Protein AF-A0AAU9L390-F1 (afdb_monomer_lite)

pLDDT: mean 72.42, std 20.07, range [28.69, 97.62]

Radius of gyration: 48.38 Å; chains: 1; bounding box: 114×112×141 Å

Structure (mmCIF, N/CA/C/O backbone):
data_AF-A0AAU9L390-F1
#
_entry.id   AF-A0AAU9L390-F1
#
loop_
_atom_site.group_PDB
_atom_site.id
_atom_site.type_symbol
_atom_site.label_atom_id
_atom_site.label_alt_id
_atom_site.label_comp_id
_atom_site.label_asym_id
_atom_site.label_entity_id
_atom_site.label_seq_id
_atom_site.pdbx_PDB_ins_code
_atom_site.Cartn_x
_atom_site.Cartn_y
_atom_site.Cartn_z
_atom_site.occupancy
_atom_site.B_iso_or_equiv
_atom_site.auth_seq_id
_atom_site.auth_comp_id
_atom_site.auth_asym_id
_atom_site.auth_atom_id
_atom_site.pdbx_PDB_model_num
ATOM 1 N N . MET A 1 1 ? -36.762 31.941 -0.084 1.00 41.69 1 MET A N 1
ATOM 2 C CA . MET A 1 1 ? -35.677 31.084 -0.592 1.00 41.69 1 MET A CA 1
ATOM 3 C C . MET A 1 1 ? -36.350 29.978 -1.361 1.00 41.69 1 MET A C 1
ATOM 5 O O . MET A 1 1 ? -37.136 29.251 -0.770 1.00 41.69 1 MET A O 1
ATOM 9 N N . SER A 1 2 ? -36.170 29.970 -2.674 1.00 44.75 2 SER A N 1
ATOM 10 C CA . SER A 1 2 ? -36.645 28.910 -3.556 1.00 44.75 2 SER A CA 1
ATOM 11 C C . SER A 1 2 ? -35.969 27.616 -3.106 1.00 44.75 2 SER A C 1
ATOM 13 O O . SER A 1 2 ? -34.743 27.569 -3.079 1.00 44.75 2 SER A O 1
ATOM 15 N N . SER A 1 3 ? -36.727 26.616 -2.661 1.00 60.84 3 SER A N 1
ATOM 16 C CA . SER A 1 3 ? -36.168 25.291 -2.401 1.00 60.84 3 SER A CA 1
ATOM 17 C C . SER A 1 3 ? -35.696 24.723 -3.739 1.00 60.84 3 SER A C 1
ATOM 19 O O . SER A 1 3 ? -36.512 24.511 -4.632 1.00 60.84 3 SER A O 1
ATOM 21 N N . GLU A 1 4 ? -34.385 24.534 -3.902 1.00 74.62 4 GLU A N 1
ATOM 22 C CA . GLU A 1 4 ? -33.773 24.002 -5.134 1.00 74.62 4 GLU A CA 1
ATOM 23 C C . GLU A 1 4 ? -34.148 22.538 -5.410 1.00 74.62 4 GLU A C 1
ATOM 25 O O . GLU A 1 4 ? -33.875 22.022 -6.489 1.00 74.62 4 GLU A O 1
ATOM 30 N N . VAL A 1 5 ? -34.823 21.881 -4.467 1.00 76.06 5 VAL A N 1
ATOM 31 C CA . VAL A 1 5 ? -35.208 20.478 -4.550 1.00 76.06 5 VAL A CA 1
ATOM 32 C C . VAL A 1 5 ? -36.681 20.344 -4.150 1.00 76.06 5 VAL A C 1
ATOM 34 O O . VAL A 1 5 ? -37.063 20.696 -3.034 1.00 76.06 5 VAL A O 1
ATOM 37 N N . PHE A 1 6 ? -37.517 19.878 -5.083 1.00 75.62 6 PHE A N 1
ATOM 38 C CA . PHE A 1 6 ? -38.892 19.438 -4.822 1.00 75.62 6 PHE A CA 1
ATOM 39 C C . PHE A 1 6 ? -38.897 17.911 -4.773 1.00 75.62 6 PHE A C 1
ATOM 41 O O . PHE A 1 6 ? -39.147 17.249 -5.778 1.00 75.62 6 PHE A O 1
ATOM 48 N N . GLU A 1 7 ? -38.584 17.359 -3.607 1.00 80.69 7 GLU A N 1
ATOM 49 C CA . GLU A 1 7 ? -38.697 15.925 -3.347 1.00 80.69 7 GLU A CA 1
ATOM 50 C C . GLU A 1 7 ? -40.068 15.601 -2.744 1.00 80.69 7 GLU A C 1
ATOM 52 O O . GLU A 1 7 ? -40.628 16.365 -1.950 1.00 80.69 7 GLU A O 1
ATOM 57 N N . THR A 1 8 ? -40.634 14.460 -3.141 1.00 77.25 8 THR A N 1
ATOM 58 C CA . THR A 1 8 ? -41.735 13.838 -2.401 1.00 77.25 8 THR A CA 1
ATOM 59 C C . THR A 1 8 ? -41.236 13.485 -1.001 1.00 77.25 8 THR A C 1
ATOM 61 O O . THR A 1 8 ? -40.131 12.953 -0.911 1.00 77.25 8 THR A O 1
ATOM 64 N N . PRO A 1 9 ? -42.006 13.755 0.072 1.00 73.94 9 PRO A N 1
ATOM 65 C CA . PRO A 1 9 ? -41.576 13.441 1.430 1.00 73.94 9 PRO A CA 1
ATOM 66 C C . PRO A 1 9 ? -41.164 11.971 1.508 1.00 73.94 9 PRO A C 1
ATOM 68 O O . PRO A 1 9 ? -41.956 11.104 1.133 1.00 73.94 9 PRO A O 1
ATOM 71 N N . GLU A 1 10 ? -39.920 11.718 1.931 1.00 68.38 10 GLU A N 1
ATOM 72 C CA . GLU A 1 10 ? -39.402 10.363 2.106 1.00 68.38 10 GLU A CA 1
ATOM 73 C C . GLU A 1 10 ? -40.369 9.605 3.024 1.00 68.38 10 GLU A C 1
ATOM 75 O O . GLU A 1 10 ? -40.618 10.056 4.149 1.00 68.38 10 GLU A O 1
ATOM 80 N N . PRO A 1 11 ? -40.986 8.503 2.562 1.00 63.66 11 PRO A N 1
ATOM 81 C CA . PRO A 1 11 ? -41.785 7.691 3.455 1.00 63.66 11 PRO A CA 1
ATOM 82 C C . PRO A 1 11 ? -40.856 7.156 4.546 1.00 63.66 11 PRO A C 1
ATOM 84 O O . PRO A 1 11 ? -39.811 6.581 4.245 1.00 63.66 11 PRO A O 1
ATOM 87 N N . GLU A 1 12 ? -41.245 7.316 5.813 1.00 57.31 12 GLU A N 1
ATOM 88 C CA . GLU A 1 12 ? -40.626 6.638 6.960 1.00 57.31 12 GLU A CA 1
ATOM 89 C C . GLU A 1 12 ? -40.901 5.117 6.908 1.00 57.31 12 GLU A C 1
ATOM 91 O O . GLU A 1 12 ? -41.332 4.506 7.883 1.00 57.31 12 GLU A O 1
ATOM 96 N N . GLU A 1 13 ? -40.684 4.467 5.763 1.00 55.94 13 GLU A N 1
ATOM 97 C CA . GLU A 1 13 ? -40.545 3.020 5.714 1.00 55.94 13 GLU A CA 1
ATOM 98 C C . GLU A 1 13 ? -39.154 2.694 6.243 1.00 55.94 13 GLU A C 1
ATOM 100 O O . GLU A 1 13 ? -38.160 2.622 5.520 1.00 55.94 13 GLU A O 1
ATOM 105 N N . SER A 1 14 ? -39.081 2.507 7.560 1.00 53.12 14 SER A N 1
ATOM 106 C CA . SER A 1 14 ? -38.006 1.740 8.166 1.00 53.12 14 SER A CA 1
ATOM 107 C C . SER A 1 14 ? -37.873 0.436 7.383 1.00 53.12 14 SER A C 1
ATOM 109 O O . SER A 1 14 ? -38.754 -0.421 7.457 1.00 53.12 14 SER A O 1
ATOM 111 N N . PHE A 1 15 ? -36.797 0.306 6.609 1.00 55.28 15 PHE A N 1
ATOM 112 C CA . PHE A 1 15 ? -36.484 -0.913 5.879 1.00 55.28 15 PHE A CA 1
ATOM 113 C C . PHE A 1 15 ? -36.179 -2.008 6.910 1.00 55.28 15 PHE A C 1
ATOM 115 O O . PHE A 1 15 ? -35.046 -2.171 7.369 1.00 55.28 15 PHE A O 1
ATOM 122 N N . GLU A 1 16 ? -37.216 -2.713 7.355 1.00 59.44 16 GLU A N 1
ATOM 123 C CA . GLU A 1 16 ? -37.048 -3.970 8.060 1.00 59.44 16 GLU A CA 1
ATOM 124 C C . GLU A 1 16 ? -36.680 -5.025 7.012 1.00 59.44 16 GLU A C 1
ATOM 126 O O . GLU A 1 16 ? -37.406 -5.186 6.026 1.00 59.44 16 GLU A O 1
ATOM 131 N N . PRO A 1 17 ? -35.562 -5.754 7.168 1.00 56.09 17 PRO A N 1
ATOM 132 C CA . PRO A 1 17 ? -35.327 -6.923 6.337 1.00 56.09 17 PRO A CA 1
ATOM 133 C C . PRO A 1 17 ? -36.520 -7.868 6.518 1.00 56.09 17 PRO A C 1
ATOM 135 O O . PRO A 1 17 ? -36.857 -8.207 7.653 1.00 56.09 17 PRO A O 1
ATOM 138 N N . TYR A 1 18 ? -37.177 -8.246 5.414 1.00 50.00 18 TYR A N 1
ATOM 139 C CA . TYR A 1 18 ? -38.366 -9.102 5.409 1.00 50.00 18 TYR A CA 1
ATOM 140 C C . TYR A 1 18 ? -38.197 -10.277 6.383 1.00 50.00 18 TYR A C 1
ATOM 142 O O . TYR A 1 18 ? -37.454 -11.224 6.117 1.00 50.00 18 TYR A O 1
ATOM 150 N N . ARG A 1 19 ? -38.891 -10.226 7.527 1.00 45.38 19 ARG A N 1
ATOM 151 C CA . ARG A 1 19 ? -38.989 -11.370 8.435 1.00 45.38 19 ARG A CA 1
ATOM 152 C C . ARG A 1 19 ? -39.773 -12.461 7.718 1.00 45.38 19 ARG A C 1
ATOM 154 O O . ARG A 1 19 ? -40.903 -12.228 7.290 1.00 45.38 19 ARG A O 1
ATOM 161 N N . ALA A 1 20 ? -39.186 -13.651 7.611 1.00 39.28 20 ALA A N 1
ATOM 162 C CA . ALA A 1 20 ? -39.891 -14.828 7.127 1.00 39.28 20 ALA A CA 1
ATOM 163 C C . ALA A 1 20 ? -41.157 -15.030 7.973 1.00 39.28 20 ALA A C 1
ATOM 165 O O . ALA A 1 20 ? -41.093 -15.236 9.187 1.00 39.28 20 ALA A O 1
ATOM 166 N N . VAL A 1 21 ? -42.318 -14.907 7.332 1.00 37.22 21 VAL A N 1
ATOM 167 C CA . VAL A 1 21 ? -43.610 -15.177 7.956 1.00 37.22 21 VAL A CA 1
ATOM 168 C C . VAL A 1 21 ? -43.625 -16.654 8.333 1.00 37.22 21 VAL A C 1
ATOM 170 O O . VAL A 1 21 ? -43.560 -17.518 7.462 1.00 37.22 21 VAL A O 1
ATOM 173 N N . ASN A 1 22 ? -43.704 -16.933 9.635 1.00 36.84 22 ASN A N 1
ATOM 174 C CA . ASN A 1 22 ? -43.921 -18.271 10.173 1.00 36.84 22 ASN A CA 1
ATOM 175 C C . ASN A 1 22 ? -45.123 -18.919 9.470 1.00 36.84 22 ASN A C 1
ATOM 177 O O . ASN A 1 22 ? -46.276 -18.537 9.684 1.00 36.84 22 ASN A O 1
ATOM 181 N N . THR A 1 23 ? -44.860 -19.917 8.635 1.00 38.41 23 THR A N 1
ATOM 182 C CA . THR A 1 23 ? -45.864 -20.719 7.939 1.00 38.41 23 THR A CA 1
ATOM 183 C C . THR A 1 23 ? -46.479 -21.738 8.897 1.00 38.41 23 THR A C 1
ATOM 185 O O . THR A 1 23 ? -46.219 -22.933 8.835 1.00 38.41 23 THR A O 1
ATOM 188 N N . SER A 1 24 ? -47.357 -21.270 9.786 1.00 38.19 24 SER A N 1
ATOM 189 C CA . SER A 1 24 ? -48.300 -22.135 10.507 1.00 38.19 24 SER A CA 1
ATOM 190 C C . SER A 1 24 ? -49.711 -21.553 10.449 1.00 38.19 24 SER A C 1
ATOM 192 O O . SER A 1 24 ? -50.329 -21.226 11.455 1.00 38.19 24 SER A O 1
ATOM 194 N N . ALA A 1 25 ? -50.210 -21.361 9.228 1.00 34.50 25 ALA A N 1
ATOM 195 C CA . ALA A 1 25 ? -51.622 -21.095 8.960 1.00 34.50 25 ALA A CA 1
ATOM 196 C C . ALA A 1 25 ? -51.952 -21.447 7.502 1.00 34.50 25 ALA A C 1
ATOM 198 O O . ALA A 1 25 ? -52.151 -20.584 6.651 1.00 34.50 25 ALA A O 1
ATOM 199 N N . ARG A 1 26 ? -51.991 -22.745 7.184 1.00 33.34 26 ARG A N 1
ATOM 200 C CA . ARG A 1 26 ? -52.516 -23.224 5.900 1.00 33.34 26 ARG A CA 1
ATOM 201 C C . ARG A 1 26 ? -54.037 -23.372 6.028 1.00 33.34 26 ARG A C 1
ATOM 203 O O . ARG A 1 26 ? -54.523 -24.423 6.429 1.00 33.34 26 ARG A O 1
ATOM 210 N N . GLN A 1 27 ? -54.787 -22.324 5.685 1.00 32.22 27 GLN A N 1
ATOM 211 C CA . GLN A 1 27 ? -56.210 -22.432 5.345 1.00 32.22 27 GLN A CA 1
ATOM 212 C C . GLN A 1 27 ? -56.409 -22.100 3.862 1.00 32.22 27 GLN A C 1
ATOM 214 O O . GLN A 1 27 ? -56.227 -20.975 3.414 1.00 32.22 27 GLN A O 1
ATOM 219 N N . SER A 1 28 ? -56.729 -23.158 3.119 1.00 36.81 28 SER A N 1
ATOM 220 C CA . SER A 1 28 ? -57.483 -23.223 1.863 1.00 36.81 28 SER A CA 1
ATOM 221 C C . SER A 1 28 ? -57.851 -21.909 1.154 1.00 36.81 28 SER A C 1
ATOM 223 O O . SER A 1 28 ? -58.773 -21.220 1.591 1.00 36.81 28 SER A O 1
ATOM 225 N N . ARG A 1 29 ? -57.337 -21.708 -0.069 1.00 28.84 29 ARG A N 1
ATOM 226 C CA . ARG A 1 29 ? -58.214 -21.426 -1.220 1.00 28.84 29 ARG A CA 1
ATOM 227 C C . ARG A 1 29 ? -57.539 -21.642 -2.577 1.00 28.84 29 ARG A C 1
ATOM 229 O O . ARG A 1 29 ? -56.384 -21.319 -2.802 1.00 28.84 29 ARG A O 1
ATOM 236 N N . THR A 1 30 ? -58.346 -22.229 -3.444 1.00 29.31 30 THR A N 1
ATOM 237 C CA . THR A 1 30 ? -58.220 -22.565 -4.863 1.00 29.31 30 THR A CA 1
ATOM 238 C C . THR A 1 30 ? -58.023 -21.358 -5.790 1.00 29.31 30 THR A C 1
ATOM 240 O O . THR A 1 30 ? -58.670 -20.338 -5.558 1.00 29.31 30 THR A O 1
ATOM 243 N N . GLY A 1 31 ? -57.324 -21.541 -6.922 1.00 29.72 31 GLY A N 1
ATOM 244 C CA . GLY A 1 31 ? -57.662 -20.833 -8.171 1.00 29.72 31 GLY A CA 1
ATOM 245 C C . GLY A 1 31 ? -56.510 -20.308 -9.043 1.00 29.72 31 GLY A C 1
ATOM 246 O O . GLY A 1 31 ? -56.083 -19.185 -8.847 1.00 29.72 31 GLY A O 1
ATOM 247 N N . VAL A 1 32 ? -56.113 -21.121 -10.032 1.00 30.23 32 VAL A N 1
ATOM 248 C CA . VAL A 1 32 ? -55.836 -20.814 -11.462 1.00 30.23 32 VAL A CA 1
ATOM 249 C C . VAL A 1 32 ? -54.868 -19.673 -11.863 1.00 30.23 32 VAL A C 1
ATOM 251 O O . VAL A 1 32 ? -55.028 -18.508 -11.528 1.00 30.23 32 VAL A O 1
ATOM 254 N N . CYS A 1 33 ? -53.910 -20.083 -12.704 1.00 28.69 33 CYS A N 1
ATOM 255 C CA . CYS A 1 33 ? -52.801 -19.393 -13.368 1.00 28.69 33 CYS A CA 1
ATOM 256 C C . CYS A 1 33 ? -53.138 -18.181 -14.262 1.00 28.69 33 CYS A C 1
ATOM 258 O O . CYS A 1 33 ? -54.123 -18.227 -14.996 1.00 28.69 33 CYS A O 1
ATOM 260 N N . ALA A 1 34 ? -52.189 -17.230 -14.353 1.00 30.50 34 ALA A N 1
ATOM 261 C CA . ALA A 1 34 ? -51.659 -16.697 -15.623 1.00 30.50 34 ALA A CA 1
ATOM 262 C C . ALA A 1 34 ? -50.359 -15.862 -15.435 1.00 30.50 34 ALA A C 1
ATOM 264 O O . ALA A 1 34 ? -50.389 -14.821 -14.787 1.00 30.50 34 ALA A O 1
ATOM 265 N N . ASN A 1 35 ? -49.293 -16.292 -16.131 1.00 30.89 35 ASN A N 1
ATOM 266 C CA . ASN A 1 35 ? -48.116 -15.548 -16.639 1.00 30.89 35 ASN A CA 1
ATOM 267 C C . ASN A 1 35 ? -46.848 -15.303 -15.776 1.00 30.89 35 ASN A C 1
ATOM 269 O O . ASN A 1 35 ? -46.928 -15.299 -14.551 1.00 30.89 35 ASN A O 1
ATOM 273 N N . PRO A 1 36 ? -45.661 -15.212 -16.436 1.00 43.53 36 PRO A N 1
ATOM 274 C CA . PRO A 1 36 ? -44.454 -15.919 -15.995 1.00 43.53 36 PRO A CA 1
ATOM 275 C C . PRO A 1 36 ? -43.253 -15.016 -15.629 1.00 43.53 36 PRO A C 1
ATOM 277 O O . PRO A 1 36 ? -43.275 -13.809 -15.845 1.00 43.53 36 PRO A O 1
ATOM 280 N N . GLU A 1 37 ? -42.197 -15.683 -15.144 1.00 37.41 37 GLU A N 1
ATOM 281 C CA . GLU A 1 37 ? -40.776 -15.284 -15.151 1.00 37.41 37 GLU A CA 1
ATOM 282 C C . GLU A 1 37 ? -40.316 -14.137 -14.238 1.00 37.41 37 GLU A C 1
ATOM 284 O O . GLU A 1 37 ? -40.140 -13.010 -14.678 1.00 37.41 37 GLU A O 1
ATOM 289 N N . VAL A 1 38 ? -39.944 -14.495 -13.000 1.00 31.25 38 VAL A N 1
ATOM 290 C CA . VAL A 1 38 ? -38.598 -14.222 -12.454 1.00 31.25 38 VAL A CA 1
ATOM 291 C C . VAL A 1 38 ? -38.238 -15.395 -11.530 1.00 31.25 38 VAL A C 1
ATOM 293 O O . VAL A 1 38 ? -38.765 -15.506 -10.424 1.00 31.25 38 VAL A O 1
ATOM 296 N N . GLU A 1 39 ? -37.377 -16.308 -11.988 1.00 34.62 39 GLU A N 1
ATOM 297 C CA . GLU A 1 39 ? -36.822 -17.397 -11.171 1.00 34.62 39 GLU A CA 1
ATOM 298 C C . GLU A 1 39 ? -35.882 -16.833 -10.093 1.00 34.62 39 GLU A C 1
ATOM 300 O O . GLU A 1 39 ? -34.663 -16.793 -10.240 1.00 34.62 39 GLU A O 1
ATOM 305 N N . ALA A 1 40 ? -36.453 -16.409 -8.969 1.00 34.25 40 ALA A N 1
ATOM 306 C CA . ALA A 1 40 ? -35.744 -16.391 -7.701 1.00 34.25 40 ALA A CA 1
ATOM 307 C C . ALA A 1 40 ? -35.834 -17.807 -7.116 1.00 34.25 40 ALA A C 1
ATOM 309 O O . ALA A 1 40 ? -36.828 -18.169 -6.486 1.00 34.25 40 ALA A O 1
ATOM 310 N N . TYR A 1 41 ? -34.811 -18.630 -7.359 1.00 37.91 41 TYR A N 1
ATOM 311 C CA . TYR A 1 41 ? -34.644 -19.908 -6.668 1.00 37.91 41 TYR A CA 1
ATOM 312 C C . TYR A 1 41 ? -34.430 -19.640 -5.169 1.00 37.91 41 TYR A C 1
ATOM 314 O O . TYR A 1 41 ? -33.310 -19.480 -4.687 1.00 37.91 41 TYR A O 1
ATOM 322 N N . PHE A 1 42 ? -35.527 -19.571 -4.417 1.00 39.75 42 PHE A N 1
ATOM 323 C CA . PHE A 1 42 ? -35.509 -19.695 -2.968 1.00 39.75 42 PHE A CA 1
ATOM 324 C C . PHE A 1 42 ? -35.115 -21.135 -2.638 1.00 39.75 42 PHE A C 1
ATOM 326 O O . PHE A 1 42 ? -35.899 -22.065 -2.822 1.00 39.75 42 PHE A O 1
ATOM 333 N N . HIS A 1 43 ? -33.884 -21.335 -2.165 1.00 46.06 43 HIS A N 1
ATOM 334 C CA . HIS A 1 43 ? -33.504 -22.593 -1.535 1.00 46.06 43 HIS A CA 1
ATOM 335 C C . HIS A 1 43 ? -34.259 -22.711 -0.212 1.00 46.06 43 HIS A C 1
ATOM 337 O O . HIS A 1 43 ? -33.803 -22.231 0.825 1.00 46.06 43 HIS A O 1
ATOM 343 N N . ASP A 1 44 ? -35.427 -23.343 -0.258 1.00 48.44 44 ASP A N 1
ATOM 344 C CA . ASP A 1 44 ? -36.136 -23.782 0.932 1.00 48.44 44 ASP A CA 1
ATOM 345 C C . ASP A 1 44 ? -35.385 -24.974 1.539 1.00 48.44 44 ASP A C 1
ATOM 347 O O . ASP A 1 44 ? -35.674 -26.143 1.284 1.00 48.44 44 ASP A O 1
ATOM 351 N N . LYS A 1 45 ? -34.340 -24.658 2.309 1.00 59.25 45 LYS A N 1
ATOM 352 C CA . LYS A 1 45 ? -33.493 -25.636 3.006 1.00 59.25 45 LYS A CA 1
ATOM 353 C C . LYS A 1 45 ? -34.242 -26.421 4.087 1.00 59.25 45 LYS A C 1
ATOM 355 O O . LYS A 1 45 ? -33.670 -27.323 4.683 1.00 59.25 45 LYS A O 1
ATOM 360 N N . SER A 1 46 ? -35.497 -26.071 4.366 1.00 60.38 46 SER A N 1
ATOM 361 C CA . SER A 1 46 ? -36.279 -26.683 5.438 1.00 60.38 46 SER A CA 1
ATOM 362 C C . SER A 1 46 ? -37.142 -27.865 4.988 1.00 60.38 46 SER A C 1
ATOM 364 O O . SER A 1 46 ? -37.629 -28.606 5.838 1.00 60.38 46 SER A O 1
ATOM 366 N N . LEU A 1 47 ? -37.329 -28.067 3.675 1.00 53.53 47 LEU A N 1
ATOM 367 C CA . LEU A 1 47 ? -38.327 -29.008 3.144 1.00 53.53 47 LEU A CA 1
ATOM 368 C C . LEU A 1 47 ? -37.769 -30.270 2.471 1.00 53.53 47 LEU A C 1
ATOM 370 O O . LEU A 1 47 ? -38.537 -31.051 1.911 1.00 53.53 47 LEU A O 1
ATOM 374 N N . ILE A 1 48 ? -36.463 -30.519 2.556 1.00 54.69 48 ILE A N 1
ATOM 375 C CA . ILE A 1 48 ? -35.869 -31.772 2.081 1.00 54.69 48 ILE A CA 1
ATOM 376 C C . ILE A 1 48 ? -35.074 -32.369 3.239 1.00 54.69 48 ILE A C 1
ATOM 378 O O . ILE A 1 48 ? -34.164 -31.720 3.745 1.00 54.69 48 ILE A O 1
ATOM 382 N N . GLU A 1 49 ? -35.425 -33.588 3.660 1.00 58.59 49 GLU A N 1
ATOM 383 C CA . GLU A 1 49 ? -34.660 -34.421 4.603 1.00 58.59 49 GLU A CA 1
ATOM 384 C C . GLU A 1 49 ? -33.287 -34.782 4.001 1.00 58.59 49 GLU A C 1
ATOM 386 O O . GLU A 1 49 ? -33.019 -35.918 3.614 1.00 58.59 49 GLU A O 1
ATOM 391 N N . LEU A 1 50 ? -32.412 -33.792 3.860 1.00 61.28 50 LEU A N 1
ATOM 392 C CA . LEU A 1 50 ? -30.999 -33.975 3.575 1.00 61.28 50 LEU A CA 1
ATOM 393 C C . LEU A 1 50 ? -30.257 -33.792 4.895 1.00 61.28 50 LEU A C 1
ATOM 395 O O . LEU A 1 50 ? -30.399 -32.762 5.551 1.00 61.28 50 LEU A O 1
ATOM 399 N N . ASP A 1 51 ? -29.473 -34.798 5.284 1.00 58.91 51 ASP A N 1
ATOM 400 C CA . ASP A 1 51 ? -28.528 -34.700 6.398 1.00 58.91 51 ASP A CA 1
ATOM 401 C C . ASP A 1 51 ? -27.434 -33.686 6.016 1.00 58.91 51 ASP A C 1
ATOM 403 O O . ASP A 1 51 ? -26.421 -34.020 5.397 1.00 58.91 51 ASP A O 1
ATOM 407 N N . GLU A 1 52 ? -27.692 -32.404 6.283 1.00 59.97 52 GLU A N 1
ATOM 408 C CA . GLU A 1 52 ? -26.788 -31.295 5.982 1.00 59.97 52 GLU A CA 1
ATOM 409 C C . GLU A 1 52 ? -25.671 -31.280 7.043 1.00 59.97 52 GLU A C 1
ATOM 411 O O . GLU A 1 52 ? -25.672 -30.503 7.998 1.00 59.97 52 GLU A O 1
ATOM 416 N N . GLN A 1 53 ? -24.694 -32.181 6.901 1.00 67.69 53 GLN A N 1
ATOM 417 C CA . GLN A 1 53 ? -23.499 -32.173 7.744 1.00 67.69 53 GLN A CA 1
ATOM 418 C C . GLN A 1 53 ? -22.594 -31.001 7.351 1.00 67.69 53 GLN A C 1
ATOM 420 O O . GLN A 1 53 ? -21.729 -31.107 6.480 1.00 67.69 53 GLN A O 1
ATOM 425 N N . ALA A 1 54 ? -22.769 -29.865 8.025 1.00 66.88 54 ALA A N 1
ATOM 426 C CA . ALA A 1 54 ? -21.838 -28.746 7.960 1.00 66.88 54 ALA A CA 1
ATOM 427 C C . ALA A 1 54 ? -20.521 -29.120 8.667 1.00 66.88 54 ALA A C 1
ATOM 429 O O . ALA A 1 54 ? -20.304 -28.781 9.830 1.00 66.88 54 ALA A O 1
ATOM 430 N N . MET A 1 55 ? -19.631 -29.848 7.985 1.00 73.06 55 MET A N 1
ATOM 431 C CA . MET A 1 55 ? -18.300 -30.126 8.525 1.00 73.06 55 MET A CA 1
ATOM 432 C C . MET A 1 55 ? -17.428 -28.860 8.491 1.00 73.06 55 MET A C 1
ATOM 434 O O . MET A 1 55 ? -17.214 -28.287 7.417 1.00 73.06 55 MET A O 1
ATOM 438 N N . PRO A 1 56 ? -16.860 -28.425 9.632 1.00 80.12 56 PRO A N 1
ATOM 439 C CA . PRO A 1 56 ? -15.896 -27.335 9.657 1.00 80.12 56 PRO A CA 1
ATOM 440 C C . PRO A 1 56 ? -14.675 -27.687 8.803 1.00 80.12 56 PRO A C 1
ATOM 442 O O . PRO A 1 56 ? -14.075 -28.747 8.972 1.00 80.12 56 PRO A O 1
ATOM 445 N N . VAL A 1 57 ? -14.247 -26.765 7.936 1.00 80.12 57 VAL A N 1
ATOM 446 C CA . VAL A 1 57 ? -13.109 -26.962 7.013 1.00 80.12 57 VAL A CA 1
ATOM 447 C C . VAL A 1 57 ? -11.840 -27.428 7.741 1.00 80.12 57 VAL A C 1
ATOM 449 O O . VAL A 1 57 ? -11.081 -28.231 7.210 1.00 80.12 57 VAL A O 1
ATOM 452 N N . LYS A 1 58 ? -11.634 -26.988 8.989 1.00 79.88 58 LYS A N 1
ATOM 453 C CA . LYS A 1 58 ? -10.514 -27.432 9.836 1.00 79.88 58 LYS A CA 1
ATOM 454 C C . LYS A 1 58 ? -10.591 -28.921 10.184 1.00 79.88 58 LYS A C 1
ATOM 456 O O . LYS A 1 58 ? -9.593 -29.619 10.068 1.00 79.88 58 LYS A O 1
ATOM 461 N N . GLN A 1 59 ? -11.777 -29.407 10.538 1.00 81.31 59 GLN A N 1
ATOM 462 C CA . GLN A 1 59 ? -12.009 -30.813 10.862 1.00 81.31 59 GLN A CA 1
ATOM 463 C C . GLN A 1 59 ? -11.906 -31.688 9.607 1.00 81.31 59 GLN A C 1
ATOM 465 O O . GLN A 1 59 ? -11.306 -32.757 9.644 1.00 81.31 59 GLN A O 1
ATOM 470 N N . ALA A 1 60 ? -12.404 -31.201 8.467 1.00 80.69 60 ALA A N 1
ATOM 471 C CA . ALA A 1 60 ? -12.197 -31.865 7.184 1.00 80.69 60 ALA A CA 1
ATOM 472 C C . ALA A 1 60 ? -10.700 -31.957 6.842 1.00 80.69 60 ALA A C 1
ATOM 474 O O . ALA A 1 60 ? -10.212 -33.024 6.482 1.00 80.69 60 ALA A O 1
ATOM 475 N N . PHE A 1 61 ? -9.946 -30.871 7.018 1.00 80.19 61 PHE A N 1
ATOM 476 C CA . PHE A 1 61 ? -8.508 -30.849 6.762 1.00 80.19 61 PHE A CA 1
ATOM 477 C C . PHE A 1 61 ? -7.733 -31.824 7.664 1.00 80.19 61 PHE A C 1
ATOM 479 O O . PHE A 1 61 ? -6.879 -32.556 7.171 1.00 80.19 61 PHE A O 1
ATOM 486 N N . GLU A 1 62 ? -8.068 -31.915 8.952 1.00 82.62 62 GLU A N 1
ATOM 487 C CA . GLU A 1 62 ? -7.473 -32.891 9.879 1.00 82.62 62 GLU A CA 1
ATOM 488 C C . GLU A 1 62 ? -7.726 -34.348 9.460 1.00 82.62 62 GLU A C 1
ATOM 490 O O . GLU A 1 62 ? -6.834 -35.185 9.573 1.00 82.62 62 GLU A O 1
ATOM 495 N N . VAL A 1 63 ? -8.902 -34.657 8.903 1.00 79.56 63 VAL A N 1
ATOM 496 C CA . VAL A 1 63 ? -9.238 -36.010 8.415 1.00 79.56 63 VAL A CA 1
ATOM 497 C C . VAL A 1 63 ? -8.389 -36.432 7.204 1.00 79.56 63 VAL A C 1
ATOM 499 O O . VAL A 1 63 ? -8.207 -37.637 6.967 1.00 79.56 63 VAL A O 1
ATOM 502 N N . PHE A 1 64 ? -7.870 -35.467 6.438 1.00 77.81 64 PHE A N 1
ATOM 503 C CA . PHE A 1 64 ? -7.043 -35.696 5.246 1.00 77.81 64 PHE A CA 1
ATOM 504 C C . PHE A 1 64 ? -5.548 -35.422 5.459 1.00 77.81 64 PHE A C 1
ATOM 506 O O . PHE A 1 64 ? -4.725 -35.889 4.668 1.00 77.81 64 PHE A O 1
ATOM 513 N N . MET A 1 65 ? -5.175 -34.738 6.539 1.00 75.25 65 MET A N 1
ATOM 514 C CA . MET A 1 65 ? -3.788 -34.558 6.957 1.00 75.25 65 MET A CA 1
ATOM 515 C C . MET A 1 65 ? -3.093 -35.917 7.130 1.00 75.25 65 MET A C 1
ATOM 517 O O . MET A 1 65 ? -3.523 -36.768 7.903 1.00 75.25 65 MET A O 1
ATOM 521 N N . GLY A 1 66 ? -2.013 -36.139 6.378 1.00 66.12 66 GLY A N 1
ATOM 522 C CA . GLY A 1 66 ? -1.222 -37.376 6.424 1.00 66.12 66 GLY A CA 1
ATOM 523 C C . GLY A 1 66 ? -1.724 -38.522 5.535 1.00 66.12 66 GLY A C 1
ATOM 524 O O . GLY A 1 66 ? -1.018 -39.520 5.388 1.00 66.12 66 GLY A O 1
ATOM 525 N N . LYS A 1 67 ? -2.886 -38.394 4.876 1.00 74.19 67 LYS A N 1
ATOM 526 C CA . LYS A 1 67 ? -3.337 -39.367 3.867 1.00 74.19 67 LYS A CA 1
ATOM 527 C C . LYS A 1 67 ? -2.748 -39.019 2.500 1.00 74.19 67 LYS A C 1
ATOM 529 O O . LYS A 1 67 ? -3.280 -38.192 1.768 1.00 74.19 67 LYS A O 1
ATOM 534 N N . VAL A 1 68 ? -1.647 -39.673 2.139 1.00 60.78 68 VAL A N 1
ATOM 535 C CA . VAL A 1 68 ? -1.071 -39.589 0.789 1.00 60.78 68 VAL A CA 1
ATOM 536 C C . VAL A 1 68 ? -1.852 -40.524 -0.137 1.00 60.78 68 VAL A C 1
ATOM 538 O O . VAL A 1 68 ? -1.753 -41.745 -0.018 1.00 60.78 68 VAL A O 1
ATOM 541 N N . TYR A 1 69 ? -2.634 -39.966 -1.064 1.00 58.75 69 TYR A N 1
ATOM 542 C CA . TYR A 1 69 ? -3.297 -40.753 -2.104 1.00 58.75 69 TYR A CA 1
ATOM 543 C C . TYR A 1 69 ? -2.251 -41.294 -3.085 1.00 58.75 69 TYR A C 1
ATOM 545 O O . TYR A 1 69 ? -1.683 -40.553 -3.885 1.00 58.75 69 TYR A O 1
ATOM 553 N N . LYS A 1 70 ? -2.004 -42.606 -3.036 1.00 52.66 70 LYS A N 1
ATOM 554 C CA . LYS A 1 70 ? -1.369 -43.326 -4.144 1.00 52.66 70 LYS A CA 1
ATOM 555 C C . LYS A 1 70 ? -2.463 -43.623 -5.176 1.00 52.66 70 LYS A C 1
ATOM 557 O O . LYS A 1 70 ? -3.431 -44.293 -4.819 1.00 52.66 70 LYS A O 1
ATOM 562 N N . PRO A 1 71 ? -2.369 -43.139 -6.424 1.00 41.28 71 PRO A N 1
ATOM 563 C CA . PRO A 1 71 ? -3.347 -43.481 -7.444 1.00 41.28 71 PRO A CA 1
ATOM 564 C C . PRO A 1 71 ? -3.097 -44.931 -7.867 1.00 41.28 71 PRO A C 1
ATOM 566 O O . PRO A 1 71 ? -2.117 -45.214 -8.551 1.00 41.28 71 PRO A O 1
ATOM 569 N N . THR A 1 72 ? -3.944 -45.871 -7.445 1.00 40.59 72 THR A N 1
ATOM 570 C CA . THR A 1 72 ? -3.854 -47.262 -7.912 1.00 40.59 72 THR A CA 1
ATOM 571 C C . THR A 1 72 ? -5.205 -47.819 -8.322 1.00 40.59 72 THR A C 1
ATOM 573 O O . THR A 1 72 ? -6.202 -47.668 -7.618 1.00 40.59 72 THR A O 1
ATOM 576 N N . LEU A 1 73 ? -5.168 -48.477 -9.485 1.00 40.06 73 LEU A N 1
ATOM 577 C CA . LEU A 1 73 ? -6.204 -49.301 -10.087 1.00 40.06 73 LEU A CA 1
ATOM 578 C C . LEU A 1 73 ? -6.961 -50.176 -9.077 1.00 40.06 73 LEU A C 1
ATOM 580 O O . LEU A 1 73 ? -6.434 -50.662 -8.081 1.00 40.06 73 LEU A O 1
ATOM 584 N N . SER A 1 74 ? -8.218 -50.398 -9.432 1.00 34.00 74 SER A N 1
ATOM 585 C CA . SER A 1 74 ? -9.266 -51.112 -8.721 1.00 34.00 74 SER A CA 1
ATOM 586 C C . SER A 1 74 ? -8.962 -52.570 -8.321 1.00 34.00 74 SER A C 1
ATOM 588 O O . SER A 1 74 ? -8.655 -53.387 -9.186 1.00 34.00 74 SER A O 1
ATOM 590 N N . LYS A 1 75 ? -9.333 -52.862 -7.061 1.00 41.16 75 LYS A N 1
ATOM 591 C CA . LYS A 1 75 ? -9.926 -54.094 -6.478 1.00 41.16 75 LYS A CA 1
ATOM 592 C C . LYS A 1 75 ? -9.016 -55.221 -5.947 1.00 41.16 75 LYS A C 1
ATOM 594 O O . LYS A 1 75 ? -8.068 -55.624 -6.606 1.00 41.16 75 LYS A O 1
ATOM 599 N N . LEU A 1 76 ? -9.522 -55.790 -4.831 1.00 38.78 76 LEU A N 1
ATOM 600 C CA . LEU A 1 76 ? -9.200 -57.042 -4.103 1.00 38.78 76 LEU A CA 1
ATOM 601 C C . LEU A 1 76 ? -8.163 -56.881 -2.965 1.00 38.78 76 LEU A C 1
ATOM 603 O O . LEU A 1 76 ? -7.126 -56.278 -3.193 1.00 38.78 76 LEU A O 1
ATOM 607 N N . THR A 1 77 ? -8.300 -57.374 -1.727 1.00 33.25 77 THR A N 1
ATOM 608 C CA . THR A 1 77 ? -9.351 -58.055 -0.941 1.00 33.25 77 THR A CA 1
ATOM 609 C C . THR A 1 77 ? -8.887 -58.032 0.532 1.00 33.25 77 THR A C 1
ATOM 611 O O . THR A 1 77 ? -7.689 -57.964 0.786 1.00 33.25 77 THR A O 1
ATOM 614 N N . GLU A 1 78 ? -9.856 -58.039 1.449 1.00 35.66 78 GLU A N 1
ATOM 615 C CA . GLU A 1 78 ? -9.874 -58.459 2.868 1.00 35.66 78 GLU A CA 1
ATOM 616 C C . GLU A 1 78 ? -8.567 -58.528 3.682 1.00 35.66 78 GLU A C 1
ATOM 618 O O . GLU A 1 78 ? -7.619 -59.251 3.387 1.00 35.66 78 GLU A O 1
ATOM 623 N N . TYR A 1 79 ? -8.597 -57.811 4.806 1.00 36.09 79 TYR A N 1
ATOM 624 C CA . TYR A 1 79 ? -7.574 -57.786 5.841 1.00 36.09 79 TYR A CA 1
ATOM 625 C C . TYR A 1 79 ? -8.080 -58.589 7.043 1.00 36.09 79 TYR A C 1
ATOM 627 O O . TYR A 1 79 ? -8.934 -58.109 7.788 1.00 36.09 79 TYR A O 1
ATOM 635 N N . GLU A 1 80 ? -7.558 -59.799 7.239 1.00 36.34 80 GLU A N 1
ATOM 636 C CA . GLU A 1 80 ? -7.757 -60.565 8.469 1.00 36.34 80 GLU A CA 1
ATOM 637 C C . GLU A 1 80 ? -6.417 -60.688 9.202 1.00 36.34 80 GLU A C 1
ATOM 639 O O . GLU A 1 80 ? -5.420 -61.183 8.676 1.00 36.34 80 GLU A O 1
ATOM 644 N N . PHE A 1 81 ? -6.382 -60.150 10.420 1.00 33.44 81 PHE A N 1
ATOM 645 C CA . PHE A 1 81 ? -5.196 -60.063 11.259 1.00 33.44 81 PHE A CA 1
ATOM 646 C C . PHE A 1 81 ? -5.182 -61.256 12.218 1.00 33.44 81 PHE A C 1
ATOM 648 O O . PHE A 1 81 ? -5.762 -61.192 13.301 1.00 33.44 81 PHE A O 1
ATOM 655 N N . SER A 1 82 ? -4.524 -62.356 11.847 1.00 36.62 82 SER A N 1
ATOM 656 C CA . SER A 1 82 ? -4.256 -63.445 12.790 1.00 36.62 82 SER A CA 1
ATOM 657 C C . SER A 1 82 ? -2.913 -63.211 13.478 1.00 36.62 82 SER A C 1
ATOM 659 O O . SER A 1 82 ? -1.858 -63.641 13.008 1.00 36.62 82 SER A O 1
ATOM 661 N N . ALA A 1 83 ? -2.962 -62.520 14.614 1.00 40.12 83 ALA A N 1
ATOM 662 C CA . ALA A 1 83 ? -1.917 -62.608 15.618 1.00 40.12 83 ALA A CA 1
ATOM 663 C C . ALA A 1 83 ? -1.948 -64.019 16.225 1.00 40.12 83 ALA A C 1
ATOM 665 O O . ALA A 1 83 ? -2.956 -64.416 16.805 1.00 40.12 83 ALA A O 1
ATOM 666 N N . SER A 1 84 ? -0.852 -64.770 16.131 1.00 32.41 84 SER A N 1
ATOM 667 C CA . SER A 1 84 ? -0.629 -65.874 17.061 1.00 32.41 84 SER A CA 1
ATOM 668 C C . SER A 1 84 ? 0.850 -66.060 17.354 1.00 32.41 84 SER A C 1
ATOM 670 O O . SER A 1 84 ? 1.691 -66.157 16.461 1.00 32.41 84 SER A O 1
ATOM 672 N N . ARG A 1 85 ? 1.117 -66.065 18.656 1.00 37.38 85 ARG A N 1
ATOM 673 C CA . ARG A 1 85 ? 2.363 -66.433 19.311 1.00 37.38 85 ARG A CA 1
ATOM 674 C C . ARG A 1 85 ? 2.694 -67.907 19.061 1.00 37.38 85 ARG A C 1
ATOM 676 O O . ARG A 1 85 ? 1.805 -68.749 19.014 1.00 37.38 85 ARG A O 1
ATOM 683 N N . ASP A 1 86 ? 3.998 -68.160 19.036 1.00 37.03 86 ASP A N 1
ATOM 684 C CA . ASP A 1 86 ? 4.687 -69.404 19.379 1.00 37.03 86 ASP A CA 1
ATOM 685 C C . ASP A 1 86 ? 4.387 -70.664 18.548 1.00 37.03 86 ASP A C 1
ATOM 687 O O . ASP A 1 86 ? 3.411 -71.380 18.746 1.00 37.03 86 ASP A O 1
ATOM 691 N N . SER A 1 87 ? 5.342 -71.057 17.703 1.00 37.06 87 SER A N 1
ATOM 692 C CA . SER A 1 87 ? 6.211 -72.215 17.985 1.00 37.06 87 SER A CA 1
ATOM 693 C C . SER A 1 87 ? 7.017 -72.629 16.751 1.00 37.06 87 SER A C 1
ATOM 695 O O . SER A 1 87 ? 6.554 -72.640 15.614 1.00 37.06 87 SER A O 1
ATOM 697 N N . SER A 1 88 ? 8.269 -72.972 17.020 1.00 44.25 88 SER A N 1
ATOM 698 C CA . SER A 1 88 ? 9.255 -73.582 16.138 1.00 44.25 88 SER A CA 1
ATOM 699 C C . SER A 1 88 ? 8.686 -74.658 15.204 1.00 44.25 88 SER A C 1
ATOM 701 O O . SER A 1 88 ? 8.473 -75.800 15.601 1.00 44.25 88 SER A O 1
ATOM 703 N N . LYS A 1 89 ? 8.532 -74.311 13.923 1.00 42.72 89 LYS A N 1
ATOM 704 C CA . LYS A 1 89 ? 8.558 -75.232 12.777 1.00 42.72 89 LYS A CA 1
ATOM 705 C C . LYS A 1 89 ? 8.790 -74.415 11.510 1.00 42.72 89 LYS A C 1
ATOM 707 O O . LYS A 1 89 ? 8.077 -73.456 11.241 1.00 42.72 89 LYS A O 1
ATOM 712 N N . THR A 1 90 ? 9.810 -74.794 10.748 1.00 51.75 90 THR A N 1
ATOM 713 C CA . THR A 1 90 ? 10.166 -74.237 9.438 1.00 51.75 90 THR A CA 1
ATOM 714 C C . THR A 1 90 ? 9.034 -74.477 8.436 1.00 51.75 90 THR A C 1
ATOM 716 O O . THR A 1 90 ? 9.045 -75.456 7.692 1.00 51.75 90 THR A O 1
ATOM 719 N N . ILE A 1 91 ? 8.031 -73.603 8.441 1.00 56.62 91 ILE A N 1
ATOM 720 C CA . ILE A 1 91 ? 7.011 -73.520 7.399 1.00 56.62 91 ILE A CA 1
ATOM 721 C C . ILE A 1 91 ? 7.528 -72.479 6.412 1.00 56.62 91 ILE A C 1
ATOM 723 O O . ILE A 1 91 ? 7.850 -71.357 6.798 1.00 56.62 91 ILE A O 1
ATOM 727 N N . LEU A 1 92 ? 7.692 -72.880 5.152 1.00 61.09 92 LEU A N 1
ATOM 728 C CA . LEU A 1 92 ? 8.157 -72.001 4.083 1.00 61.09 92 LEU A CA 1
ATOM 729 C C . LEU A 1 92 ? 7.233 -70.778 4.007 1.00 61.09 92 LEU A C 1
ATOM 731 O O . LEU A 1 92 ? 6.073 -70.892 3.620 1.00 61.09 92 LEU A O 1
ATOM 735 N N . GLU A 1 93 ? 7.746 -69.617 4.408 1.00 72.00 93 GLU A N 1
ATOM 736 C CA . GLU A 1 93 ? 7.015 -68.355 4.331 1.00 72.00 93 GLU A CA 1
ATOM 737 C C . GLU A 1 93 ? 6.585 -68.072 2.885 1.00 72.00 93 GLU A C 1
ATOM 739 O O . GLU A 1 93 ? 7.389 -68.204 1.955 1.00 72.00 93 GLU A O 1
ATOM 744 N N . SER A 1 94 ? 5.334 -67.632 2.707 1.00 80.56 94 SER A N 1
ATOM 745 C CA . SER A 1 94 ? 4.851 -67.101 1.427 1.00 80.56 94 SER A CA 1
ATOM 746 C C . SER A 1 94 ? 5.769 -65.962 0.953 1.00 80.56 94 SER A C 1
ATOM 748 O O . SER A 1 94 ? 6.169 -65.139 1.784 1.00 80.56 94 SER A O 1
ATOM 750 N N . PRO A 1 95 ? 6.097 -65.854 -0.351 1.00 77.75 95 PRO A N 1
ATOM 751 C CA . PRO A 1 95 ? 6.981 -64.806 -0.870 1.00 77.75 95 PRO A CA 1
ATOM 752 C C . PRO A 1 95 ? 6.581 -63.385 -0.446 1.00 77.75 95 PRO A C 1
ATOM 754 O O . PRO A 1 95 ? 7.450 -62.562 -0.172 1.00 77.75 95 PRO A O 1
ATOM 757 N N . LEU A 1 96 ? 5.276 -63.112 -0.324 1.00 77.75 96 LEU A N 1
ATOM 758 C CA . LEU A 1 96 ? 4.767 -61.817 0.133 1.00 77.75 96 LEU A CA 1
ATOM 759 C C . LEU A 1 96 ? 4.974 -61.606 1.642 1.00 77.75 96 LEU A C 1
ATOM 761 O O . LEU A 1 96 ? 5.366 -60.518 2.054 1.00 77.75 96 LEU A O 1
ATOM 765 N N . ALA A 1 97 ? 4.777 -62.646 2.458 1.00 80.69 97 ALA A N 1
ATOM 766 C CA . ALA A 1 97 ? 5.046 -62.590 3.896 1.00 80.69 97 ALA A CA 1
ATOM 767 C C . ALA A 1 97 ? 6.542 -62.374 4.168 1.00 80.69 97 ALA A C 1
ATOM 769 O O . ALA A 1 97 ? 6.908 -61.540 4.994 1.00 80.69 97 ALA A O 1
ATOM 770 N N . ARG A 1 98 ? 7.407 -63.042 3.393 1.00 81.81 98 ARG A N 1
ATOM 771 C CA . ARG A 1 98 ? 8.855 -62.818 3.427 1.00 81.81 98 ARG A CA 1
ATOM 772 C C . ARG A 1 98 ? 9.210 -61.391 3.022 1.00 81.81 98 ARG A C 1
ATOM 774 O O . ARG A 1 98 ? 10.025 -60.772 3.691 1.00 81.81 98 ARG A O 1
ATOM 781 N N . PHE A 1 99 ? 8.597 -60.857 1.964 1.00 84.75 99 PHE A N 1
ATOM 782 C CA . PHE A 1 99 ? 8.819 -59.472 1.541 1.00 84.75 99 PHE A CA 1
ATOM 783 C C . PHE A 1 99 ? 8.398 -58.468 2.621 1.00 84.75 99 PHE A C 1
ATOM 785 O O . PHE A 1 99 ? 9.139 -57.531 2.901 1.00 84.75 99 PHE A O 1
ATOM 792 N N . MET A 1 100 ? 7.245 -58.675 3.262 1.00 82.25 100 MET A N 1
ATOM 793 C CA . MET A 1 100 ? 6.781 -57.801 4.339 1.00 82.25 100 MET A CA 1
ATOM 794 C C . MET A 1 100 ? 7.684 -57.871 5.571 1.00 82.25 100 MET A C 1
ATOM 796 O O . MET A 1 100 ? 8.052 -56.823 6.096 1.00 82.25 100 MET A O 1
ATOM 800 N N . ARG A 1 101 ? 8.090 -59.076 5.994 1.00 88.75 101 ARG A N 1
ATOM 801 C CA . ARG A 1 101 ? 9.055 -59.252 7.088 1.00 88.75 101 ARG A CA 1
ATOM 802 C C . ARG A 1 101 ? 10.381 -58.573 6.761 1.00 88.75 101 ARG A C 1
ATOM 804 O O . ARG A 1 101 ? 10.836 -57.749 7.542 1.00 88.75 101 ARG A O 1
ATOM 811 N N . LEU A 1 102 ? 10.942 -58.833 5.580 1.00 90.81 102 LEU A N 1
ATOM 812 C CA . LEU A 1 102 ? 12.199 -58.222 5.147 1.00 90.81 102 LEU A CA 1
ATOM 813 C C . LEU A 1 102 ? 12.081 -56.694 5.056 1.00 90.81 102 LEU A C 1
ATOM 815 O O . LEU A 1 102 ? 13.002 -55.980 5.421 1.00 90.81 102 LEU A O 1
ATOM 819 N N . SER A 1 103 ? 10.940 -56.167 4.605 1.00 88.38 103 SER A N 1
ATOM 820 C CA . SER A 1 103 ? 10.709 -54.722 4.556 1.00 88.38 103 SER A CA 1
ATOM 821 C C . SER A 1 103 ? 10.623 -54.093 5.947 1.00 88.38 103 SER A C 1
ATOM 823 O O . SER A 1 103 ? 10.960 -52.917 6.075 1.00 88.38 103 SER A O 1
ATOM 825 N N . LEU A 1 104 ? 10.148 -54.823 6.957 1.00 87.00 104 LEU A N 1
ATOM 826 C CA . LEU A 1 104 ? 10.159 -54.366 8.346 1.00 87.00 104 LEU A CA 1
ATOM 827 C C . LEU A 1 104 ? 11.565 -54.468 8.942 1.00 87.00 104 LEU A C 1
ATOM 829 O O . LEU A 1 104 ? 12.019 -53.490 9.518 1.00 87.00 104 LEU A O 1
ATOM 833 N N . GLU A 1 105 ? 12.278 -55.571 8.706 1.00 91.94 105 GLU A N 1
ATOM 834 C CA . GLU A 1 105 ? 13.679 -55.750 9.122 1.00 91.94 105 GLU A CA 1
ATOM 835 C C . GLU A 1 105 ? 14.598 -54.677 8.507 1.00 91.94 105 GLU A C 1
ATOM 837 O O . GLU A 1 105 ? 15.464 -54.135 9.185 1.00 91.94 105 GLU A O 1
ATOM 842 N N . ILE A 1 106 ? 14.385 -54.296 7.240 1.00 92.06 106 ILE A N 1
ATOM 843 C CA . ILE A 1 106 ? 15.127 -53.202 6.589 1.00 92.06 106 ILE A CA 1
ATOM 844 C C . ILE A 1 106 ? 14.815 -51.852 7.244 1.00 92.06 106 ILE A C 1
ATOM 846 O O . ILE A 1 106 ? 15.721 -51.046 7.435 1.00 92.06 106 ILE A O 1
ATOM 850 N N . LYS A 1 107 ? 13.551 -51.597 7.600 1.00 89.88 107 LYS A N 1
ATOM 851 C CA . LYS A 1 107 ? 13.158 -50.357 8.288 1.00 89.88 107 LYS A CA 1
ATOM 852 C C . LYS A 1 107 ? 13.693 -50.290 9.715 1.00 89.88 107 LYS A C 1
ATOM 854 O O . LYS A 1 107 ? 14.057 -49.213 10.172 1.00 89.88 107 LYS A O 1
ATOM 859 N N . GLU A 1 108 ? 13.738 -51.420 10.410 1.00 92.12 108 GLU A N 1
ATOM 860 C CA . GLU A 1 108 ? 14.359 -51.535 11.730 1.00 92.12 108 GLU A CA 1
ATOM 861 C C . GLU A 1 108 ? 15.866 -51.268 11.638 1.00 92.12 108 GLU A C 1
ATOM 863 O O . GLU A 1 108 ? 16.382 -50.429 12.369 1.00 92.12 108 GLU A O 1
ATOM 868 N N . LEU A 1 109 ? 16.549 -51.852 10.648 1.00 93.38 109 LEU A N 1
ATOM 869 C CA . LEU A 1 109 ? 17.969 -51.593 10.403 1.00 93.38 109 LEU A CA 1
ATOM 870 C C . LEU A 1 109 ? 18.250 -50.125 10.034 1.00 93.38 109 LEU A C 1
ATOM 872 O O . LEU A 1 109 ? 19.270 -49.569 10.437 1.00 93.38 109 LEU A O 1
ATOM 876 N N . GLU A 1 110 ? 17.365 -49.483 9.271 1.00 91.38 110 GLU A N 1
ATOM 877 C CA . GLU A 1 110 ? 17.458 -48.052 8.963 1.00 91.38 110 GLU A CA 1
ATOM 878 C C . GLU A 1 110 ? 17.328 -47.195 10.232 1.00 91.38 110 GLU A C 1
ATOM 880 O O . GLU A 1 110 ? 18.107 -46.259 10.430 1.00 91.38 110 GLU A O 1
ATOM 885 N N . ALA A 1 111 ? 16.390 -47.542 11.118 1.00 90.25 111 ALA A N 1
ATOM 886 C CA . ALA A 1 111 ? 16.231 -46.878 12.407 1.00 90.25 111 ALA A CA 1
ATOM 887 C C . ALA A 1 111 ? 17.466 -47.070 13.306 1.00 90.25 111 ALA A C 1
ATOM 889 O O . ALA A 1 111 ? 17.943 -46.099 13.896 1.00 90.25 111 ALA A O 1
ATOM 890 N N . ASP A 1 112 ? 18.036 -48.275 13.343 1.00 90.56 112 ASP A N 1
ATOM 891 C CA . ASP A 1 112 ? 19.255 -48.578 14.098 1.00 90.56 112 ASP A CA 1
ATOM 892 C C . ASP A 1 112 ? 20.482 -47.842 13.541 1.00 90.56 112 ASP A C 1
ATOM 894 O O . ASP A 1 112 ? 21.299 -47.319 14.302 1.00 90.56 112 ASP A O 1
ATOM 898 N N . LEU A 1 113 ? 20.608 -47.732 12.214 1.00 89.56 113 LEU A N 1
ATOM 899 C CA . LEU A 1 113 ? 21.668 -46.944 11.578 1.00 89.56 113 LEU A CA 1
ATOM 900 C C . LEU A 1 113 ? 21.523 -45.451 11.868 1.00 89.56 113 LEU A C 1
ATOM 902 O O . LEU A 1 113 ? 22.529 -44.784 12.118 1.00 89.56 113 LEU A O 1
ATOM 906 N N . MET A 1 114 ? 20.297 -44.923 11.876 1.00 89.94 114 MET A N 1
ATOM 907 C CA . MET A 1 114 ? 20.053 -43.546 12.304 1.00 89.94 114 MET A CA 1
ATOM 908 C C . MET A 1 114 ? 20.418 -43.342 13.773 1.00 89.94 114 MET A C 1
ATOM 910 O O . MET A 1 114 ? 21.083 -42.356 14.093 1.00 89.94 114 MET A O 1
ATOM 914 N N . LEU A 1 115 ? 20.060 -44.277 14.656 1.00 90.62 115 LEU A N 1
ATOM 915 C CA . LEU A 1 115 ? 20.426 -44.205 16.069 1.00 90.62 115 LEU A CA 1
ATOM 916 C C . LEU A 1 115 ? 21.953 -44.194 16.237 1.00 90.62 115 LEU A C 1
ATOM 918 O O . LEU A 1 115 ? 22.494 -43.297 16.883 1.00 90.62 115 LEU A O 1
ATOM 922 N N . LEU A 1 116 ? 22.661 -45.104 15.565 1.00 85.31 116 LEU A N 1
ATOM 923 C CA . LEU A 1 116 ? 24.126 -45.158 15.568 1.00 85.31 116 LEU A CA 1
ATOM 924 C C . LEU A 1 116 ? 24.769 -43.891 14.991 1.00 85.31 116 LEU A C 1
ATOM 926 O O . LEU A 1 116 ? 25.787 -43.434 15.512 1.00 85.31 116 LEU A O 1
ATOM 930 N N . ALA A 1 117 ? 24.187 -43.298 13.946 1.00 85.62 117 ALA A N 1
ATOM 931 C CA . ALA A 1 117 ? 24.655 -42.031 13.392 1.00 85.62 117 ALA A CA 1
ATOM 932 C C . ALA A 1 117 ? 24.479 -40.880 14.395 1.00 85.62 117 ALA A C 1
ATOM 934 O O . ALA A 1 117 ? 25.397 -40.077 14.582 1.00 85.62 117 ALA A O 1
ATOM 935 N N . THR A 1 118 ? 23.341 -40.824 15.095 1.00 85.56 118 THR A N 1
ATOM 936 C CA . THR A 1 118 ? 23.115 -39.819 16.143 1.00 85.56 118 THR A CA 1
ATOM 937 C C . THR A 1 118 ? 24.043 -40.010 17.339 1.00 85.56 118 THR A C 1
ATOM 939 O O . THR A 1 118 ? 24.607 -39.030 17.823 1.00 85.56 118 THR A O 1
ATOM 942 N N . ASP A 1 119 ? 24.294 -41.249 17.764 1.00 83.44 119 ASP A N 1
ATOM 943 C CA . ASP A 1 119 ? 25.233 -41.566 18.842 1.00 83.44 119 ASP A CA 1
ATOM 944 C C . ASP A 1 119 ? 26.681 -41.236 18.452 1.00 83.44 119 ASP A C 1
ATOM 946 O O . ASP A 1 119 ? 27.454 -40.733 19.274 1.00 83.44 119 ASP A O 1
ATOM 950 N N . ALA A 1 120 ? 27.060 -41.462 17.191 1.00 80.69 120 ALA A N 1
ATOM 951 C CA . ALA A 1 120 ? 28.369 -41.088 16.667 1.00 80.69 120 ALA A CA 1
ATOM 952 C C . ALA A 1 120 ? 28.565 -39.564 16.663 1.00 80.69 120 ALA A C 1
ATOM 954 O O . ALA A 1 120 ? 29.605 -39.083 17.127 1.00 80.69 120 ALA A O 1
ATOM 955 N N . GLU A 1 121 ? 27.567 -38.793 16.217 1.00 81.44 121 GLU A N 1
ATOM 956 C CA . GLU A 1 121 ? 27.616 -37.330 16.283 1.00 81.44 121 GLU A CA 1
ATOM 957 C C . GLU A 1 121 ? 27.602 -36.834 17.735 1.00 81.44 121 GLU A C 1
ATOM 959 O O . GLU A 1 121 ? 28.423 -35.994 18.093 1.00 81.44 121 GLU A O 1
ATOM 964 N N . GLN A 1 122 ? 26.786 -37.401 18.629 1.00 78.06 122 GLN A N 1
ATOM 965 C CA . GLN A 1 122 ? 26.816 -37.053 20.056 1.00 78.06 122 GLN A CA 1
ATOM 966 C C . GLN A 1 122 ? 28.185 -37.333 20.688 1.00 78.06 122 GLN A C 1
ATOM 968 O O . GLN A 1 122 ? 28.713 -36.500 21.428 1.00 78.06 122 GLN A O 1
ATOM 973 N N . LYS A 1 123 ? 28.809 -38.473 20.370 1.00 80.75 123 LYS A N 1
ATOM 974 C CA . LYS A 1 123 ? 30.152 -38.823 20.852 1.00 80.75 123 LYS A CA 1
ATOM 975 C C . LYS A 1 123 ? 31.215 -37.871 20.301 1.00 80.75 123 LYS A C 1
ATOM 977 O O . LYS A 1 123 ? 32.098 -37.454 21.050 1.00 80.75 123 LYS A O 1
ATOM 982 N N . LYS A 1 124 ? 31.104 -37.465 19.034 1.00 74.81 124 LYS A N 1
ATOM 983 C CA . LYS A 1 124 ? 31.956 -36.448 18.399 1.00 74.81 124 LYS A CA 1
ATOM 984 C C . LYS A 1 124 ? 31.761 -35.067 19.025 1.00 74.81 124 LYS A C 1
ATOM 986 O O . LYS A 1 124 ? 32.747 -34.414 19.349 1.00 74.81 124 LYS A O 1
ATOM 991 N N . HIS A 1 125 ? 30.527 -34.648 19.298 1.00 71.62 125 HIS A N 1
ATOM 992 C CA . HIS A 1 125 ? 30.232 -33.412 20.026 1.00 71.62 125 HIS A CA 1
ATOM 993 C C . HIS A 1 125 ? 30.797 -33.439 21.448 1.00 71.62 125 HIS A C 1
ATOM 995 O O . HIS A 1 125 ? 31.379 -32.450 21.884 1.00 71.62 125 HIS A O 1
ATOM 1001 N N . LYS A 1 126 ? 30.714 -34.574 22.151 1.00 72.75 126 LYS A N 1
ATOM 1002 C CA . LYS A 1 126 ? 31.271 -34.740 23.502 1.00 72.75 126 LYS A CA 1
ATOM 1003 C C . LYS A 1 126 ? 32.802 -34.691 23.504 1.00 72.75 126 LYS A C 1
ATOM 1005 O O . LYS A 1 126 ? 33.393 -34.047 24.368 1.00 72.75 126 LYS A O 1
ATOM 1010 N N . LEU A 1 127 ? 33.445 -35.308 22.508 1.00 70.56 127 LEU A N 1
ATOM 1011 C CA . LEU A 1 127 ? 34.894 -35.222 22.302 1.00 70.56 127 LEU A CA 1
ATOM 1012 C C . LEU A 1 127 ? 35.329 -33.792 21.957 1.00 70.56 127 LEU A C 1
ATOM 1014 O O . LEU A 1 127 ? 36.248 -33.280 22.591 1.00 70.56 127 LEU A O 1
ATOM 1018 N N . ASN A 1 128 ? 34.626 -33.117 21.046 1.00 69.12 128 ASN A N 1
ATOM 1019 C CA . ASN A 1 128 ? 34.896 -31.725 20.680 1.00 69.12 128 ASN A CA 1
ATOM 1020 C C . ASN A 1 128 ? 34.691 -30.765 21.860 1.00 69.12 128 ASN A C 1
ATOM 1022 O O . ASN A 1 128 ? 35.520 -29.887 22.070 1.00 69.12 128 ASN A O 1
ATOM 1026 N N . LEU A 1 129 ? 33.651 -30.962 22.675 1.00 67.19 129 LEU A N 1
ATOM 1027 C CA . LEU A 1 129 ? 33.408 -30.171 23.883 1.00 67.19 129 LEU A CA 1
ATOM 1028 C C . LEU A 1 129 ? 34.524 -30.372 24.918 1.00 67.19 129 LEU A C 1
ATOM 1030 O O . LEU A 1 129 ? 35.045 -29.400 25.452 1.00 67.19 129 LEU A O 1
ATOM 1034 N N . SER A 1 130 ? 34.958 -31.617 25.136 1.00 68.56 130 SER A N 1
ATOM 1035 C CA . SER A 1 130 ? 36.067 -31.920 26.052 1.00 68.56 130 SER A CA 1
ATOM 1036 C C . SER A 1 130 ? 37.428 -31.408 25.553 1.00 68.56 130 SER A C 1
ATOM 1038 O O . SER A 1 130 ? 38.288 -31.034 26.352 1.00 68.56 130 SER A O 1
ATOM 1040 N N . ALA A 1 131 ? 37.631 -31.361 24.232 1.00 66.25 131 ALA A N 1
ATOM 1041 C CA . ALA A 1 131 ? 38.816 -30.780 23.607 1.00 66.25 131 ALA A CA 1
ATOM 1042 C C . ALA A 1 131 ? 38.805 -29.244 23.686 1.00 66.25 131 ALA A C 1
ATOM 1044 O O . ALA A 1 131 ? 39.858 -28.633 23.869 1.00 66.25 131 ALA A O 1
ATOM 1045 N N . LEU A 1 132 ? 37.622 -28.628 23.606 1.00 60.16 132 LEU A N 1
ATOM 1046 C CA . LEU A 1 132 ? 37.423 -27.189 23.759 1.00 60.16 132 LEU A CA 1
ATOM 1047 C C . LEU A 1 132 ? 37.610 -26.739 25.218 1.00 60.16 132 LEU A C 1
ATOM 1049 O O . LEU A 1 132 ? 38.248 -25.722 25.465 1.00 60.16 132 LEU A O 1
ATOM 1053 N N . GLU A 1 133 ? 37.135 -27.524 26.188 1.00 62.00 133 GLU A N 1
ATOM 1054 C CA . GLU A 1 133 ? 37.281 -27.248 27.627 1.00 62.00 133 GLU A CA 1
ATOM 1055 C C . GLU A 1 133 ? 38.748 -27.281 28.096 1.00 62.00 133 GLU A C 1
ATOM 1057 O O . GLU A 1 133 ? 39.158 -26.492 28.947 1.00 62.00 133 GLU A O 1
ATOM 1062 N N . LYS A 1 134 ? 39.571 -28.154 27.501 1.00 65.44 134 LYS A N 1
ATOM 1063 C CA . LYS A 1 134 ? 41.012 -28.251 27.793 1.00 65.44 134 LYS A CA 1
ATOM 1064 C C . LYS A 1 134 ? 41.864 -27.204 27.071 1.00 65.44 134 LYS A C 1
ATOM 1066 O O . LYS A 1 134 ? 43.055 -27.093 27.364 1.00 65.44 134 LYS A O 1
ATOM 1071 N N . ASN A 1 135 ? 41.295 -26.444 26.136 1.00 65.69 135 ASN A N 1
ATOM 1072 C CA . ASN A 1 135 ? 42.031 -25.434 25.390 1.00 65.69 135 ASN A CA 1
ATOM 1073 C C . ASN A 1 135 ? 42.062 -24.117 26.184 1.00 65.69 135 ASN A C 1
ATOM 1075 O O . ASN A 1 135 ? 41.028 -23.486 26.405 1.00 65.69 135 ASN A O 1
ATOM 1079 N N . ALA A 1 136 ? 43.249 -23.681 26.619 1.00 63.19 136 ALA A N 1
ATOM 1080 C CA . ALA A 1 136 ? 43.417 -22.477 27.444 1.00 63.19 136 ALA A CA 1
ATOM 1081 C C . ALA A 1 136 ? 42.868 -21.196 26.778 1.00 63.19 136 ALA A C 1
ATOM 1083 O O . ALA A 1 136 ? 42.459 -20.267 27.471 1.00 63.19 136 ALA A O 1
ATOM 1084 N N . ALA A 1 137 ? 42.785 -21.175 25.442 1.00 61.56 137 ALA A N 1
ATOM 1085 C CA . ALA A 1 137 ? 42.176 -20.095 24.666 1.00 61.56 137 ALA A CA 1
ATOM 1086 C C . ALA A 1 137 ? 40.646 -19.982 24.844 1.00 61.56 137 ALA A C 1
ATOM 1088 O O . ALA A 1 137 ? 40.075 -18.925 24.584 1.00 61.56 137 ALA A O 1
ATOM 1089 N N . CYS A 1 138 ? 39.976 -21.044 25.306 1.00 56.12 138 CYS A N 1
ATOM 1090 C CA . CYS A 1 138 ? 38.518 -21.116 25.423 1.00 56.12 138 CYS A CA 1
ATOM 1091 C C . CYS A 1 138 ? 37.996 -20.878 26.851 1.00 56.12 138 CYS A C 1
ATOM 1093 O O . CYS A 1 138 ? 36.810 -20.601 27.028 1.00 56.12 138 CYS A O 1
ATOM 1095 N N . GLN A 1 139 ? 38.865 -20.888 27.870 1.00 61.53 139 GLN A N 1
ATOM 1096 C CA . GLN A 1 139 ? 38.486 -20.537 29.248 1.00 61.53 139 GLN A CA 1
ATOM 1097 C C . GLN A 1 139 ? 37.783 -19.169 29.405 1.00 61.53 139 GLN A C 1
ATOM 1099 O O . GLN A 1 139 ? 36.838 -19.094 30.195 1.00 61.53 139 GLN A O 1
ATOM 1104 N N . PRO A 1 140 ? 38.161 -18.095 28.677 1.00 59.53 140 PRO A N 1
ATOM 1105 C CA . PRO A 1 140 ? 37.469 -16.806 28.773 1.00 59.53 140 PRO A CA 1
ATOM 1106 C C . PRO A 1 140 ? 36.012 -16.861 28.287 1.00 59.53 140 PRO A C 1
ATOM 1108 O O . PRO A 1 140 ? 35.175 -16.106 28.781 1.00 59.53 140 PRO A O 1
ATOM 1111 N N . PHE A 1 141 ? 35.708 -17.771 27.355 1.00 55.88 141 PHE A N 1
ATOM 1112 C CA . PHE A 1 141 ? 34.388 -17.945 26.738 1.00 55.88 141 PHE A CA 1
ATOM 1113 C C . PHE A 1 141 ? 33.458 -18.848 27.561 1.00 55.88 141 PHE A C 1
ATOM 1115 O O . PHE A 1 141 ? 32.242 -18.718 27.487 1.00 55.88 141 PHE A O 1
ATOM 1122 N N . LEU A 1 142 ? 34.016 -19.745 28.380 1.00 56.44 142 LEU A N 1
ATOM 1123 C CA . LEU A 1 142 ? 33.235 -20.633 29.252 1.00 56.44 142 LEU A CA 1
ATOM 1124 C C . LEU A 1 142 ? 32.866 -19.976 30.593 1.00 56.44 142 LEU A C 1
ATOM 1126 O O . LEU A 1 142 ? 31.870 -20.342 31.209 1.00 56.44 142 LEU A O 1
ATOM 1130 N N . ARG A 1 143 ? 33.636 -18.972 31.042 1.00 54.47 143 ARG A N 1
ATOM 1131 C CA . ARG A 1 143 ? 33.321 -18.176 32.246 1.00 54.47 143 ARG A CA 1
ATOM 1132 C C . ARG A 1 143 ? 32.245 -17.107 32.021 1.00 54.47 143 ARG A C 1
ATOM 1134 O O . ARG A 1 143 ? 31.778 -16.503 32.982 1.00 54.47 143 ARG A O 1
ATOM 1141 N N . THR A 1 144 ? 31.853 -16.864 30.776 1.00 51.66 144 THR A N 1
ATOM 1142 C CA . THR A 1 144 ? 30.971 -15.768 30.359 1.00 51.66 144 THR A CA 1
ATOM 1143 C C . THR A 1 144 ? 29.548 -16.260 30.098 1.00 51.66 144 THR A C 1
ATOM 1145 O O . THR A 1 144 ? 29.005 -16.120 29.009 1.00 51.66 144 THR A O 1
ATOM 1148 N N . GLY A 1 145 ? 28.891 -16.780 31.138 1.00 46.97 145 GLY A N 1
ATOM 1149 C CA . GLY A 1 145 ? 27.469 -17.150 31.081 1.00 46.97 145 GLY A CA 1
ATOM 1150 C C . GLY A 1 145 ? 26.494 -15.981 30.849 1.00 46.97 145 GLY A C 1
ATOM 1151 O O . GLY A 1 145 ? 25.300 -16.221 30.719 1.00 46.97 145 GLY A O 1
ATOM 1152 N N . THR A 1 146 ? 26.960 -14.726 30.797 1.00 51.69 146 THR A N 1
ATOM 1153 C CA . THR A 1 146 ? 26.091 -13.538 30.655 1.00 51.69 146 THR A CA 1
ATOM 1154 C C . THR A 1 146 ? 26.681 -12.371 29.845 1.00 51.69 146 THR A C 1
ATOM 1156 O O . THR A 1 146 ? 26.013 -11.354 29.713 1.00 51.69 146 THR A O 1
ATOM 1159 N N . ALA A 1 147 ? 27.894 -12.475 29.277 1.00 51.19 147 ALA A N 1
ATOM 1160 C CA . ALA A 1 147 ? 28.610 -11.310 28.713 1.00 51.19 147 ALA A CA 1
ATOM 1161 C C . ALA A 1 147 ? 29.194 -11.509 27.296 1.00 51.19 147 ALA A C 1
ATOM 1163 O O . ALA A 1 147 ? 30.090 -10.774 26.882 1.00 51.19 147 ALA A O 1
ATOM 1164 N N . GLY A 1 148 ? 28.713 -12.498 26.536 1.00 53.59 148 GLY A N 1
ATOM 1165 C CA . GLY A 1 148 ? 29.212 -12.772 25.178 1.00 53.59 148 GLY A CA 1
ATOM 1166 C C . GLY A 1 148 ? 28.879 -11.675 24.156 1.00 53.59 148 GLY A C 1
ATOM 1167 O O . GLY A 1 148 ? 29.717 -11.338 23.323 1.00 53.59 148 GLY A O 1
ATOM 1168 N N . ALA A 1 149 ? 27.689 -11.073 24.245 1.00 57.44 149 ALA A N 1
ATOM 1169 C CA . ALA A 1 149 ? 27.269 -10.008 23.332 1.00 57.44 149 ALA A CA 1
ATOM 1170 C C . ALA A 1 149 ? 28.006 -8.687 23.614 1.00 57.44 149 ALA A C 1
ATOM 1172 O O . ALA A 1 149 ? 28.523 -8.061 22.692 1.00 57.44 149 ALA A O 1
ATOM 1173 N N . ASP A 1 150 ? 28.144 -8.306 24.886 1.00 58.38 150 ASP A N 1
ATOM 1174 C CA . ASP A 1 150 ? 28.774 -7.037 25.270 1.00 58.38 150 ASP A CA 1
ATOM 1175 C C . ASP A 1 150 ? 30.292 -7.031 25.057 1.00 58.38 150 ASP A C 1
ATOM 1177 O O . ASP A 1 150 ? 30.858 -6.004 24.686 1.00 58.38 150 ASP A O 1
ATOM 1181 N N . ALA A 1 151 ? 30.968 -8.172 25.221 1.00 65.94 151 ALA A N 1
ATOM 1182 C CA . ALA A 1 151 ? 32.394 -8.283 24.918 1.00 65.94 151 ALA A CA 1
ATOM 1183 C C . ALA A 1 151 ? 32.672 -8.186 23.407 1.00 65.94 151 ALA A C 1
ATOM 1185 O O . ALA A 1 151 ? 33.622 -7.512 23.003 1.00 65.94 151 ALA A O 1
ATOM 1186 N N . ALA A 1 152 ? 31.823 -8.796 22.570 1.00 66.00 152 ALA A N 1
ATOM 1187 C CA . ALA A 1 152 ? 31.913 -8.678 21.115 1.00 66.00 152 ALA A CA 1
ATOM 1188 C C . ALA A 1 152 ? 31.609 -7.246 20.640 1.00 66.00 152 ALA A C 1
ATOM 1190 O O . ALA A 1 152 ? 32.353 -6.699 19.827 1.00 66.00 152 ALA A O 1
ATOM 1191 N N . LEU A 1 153 ? 30.584 -6.602 21.210 1.00 71.38 153 LEU A N 1
ATOM 1192 C CA . LEU A 1 153 ? 30.237 -5.205 20.929 1.00 71.38 153 LEU A CA 1
ATOM 1193 C C . LEU A 1 153 ? 31.325 -4.230 21.401 1.00 71.38 153 LEU A C 1
ATOM 1195 O O . LEU A 1 153 ? 31.622 -3.256 20.713 1.00 71.38 153 LEU A O 1
ATOM 1199 N N . SER A 1 154 ? 31.955 -4.494 22.547 1.00 78.44 154 SER A N 1
ATOM 1200 C CA . SER A 1 154 ? 33.060 -3.684 23.071 1.00 78.44 154 SER A CA 1
ATOM 1201 C C . SER A 1 154 ? 34.321 -3.813 22.211 1.00 78.44 154 SER A C 1
ATOM 1203 O O . SER A 1 154 ? 34.935 -2.803 21.869 1.00 78.44 154 SER A O 1
ATOM 1205 N N . LEU A 1 155 ? 34.664 -5.031 21.771 1.00 79.69 155 LEU A N 1
ATOM 1206 C CA . LEU A 1 155 ? 35.770 -5.258 20.837 1.00 79.69 155 LEU A CA 1
ATOM 1207 C C . LEU A 1 155 ? 35.496 -4.603 19.478 1.00 79.69 155 LEU A C 1
ATOM 1209 O O . LEU A 1 155 ? 36.369 -3.933 18.933 1.00 79.69 155 LEU A O 1
ATOM 1213 N N . GLN A 1 156 ? 34.274 -4.729 18.952 1.00 78.88 156 GLN A N 1
ATOM 1214 C CA . GLN A 1 156 ? 33.865 -4.052 17.722 1.00 78.88 156 GLN A CA 1
ATOM 1215 C C . GLN A 1 156 ? 33.969 -2.531 17.869 1.00 78.88 156 GLN A C 1
ATOM 1217 O O . GLN A 1 156 ? 34.464 -1.859 16.965 1.00 78.88 156 GLN A O 1
ATOM 1222 N N . LYS A 1 157 ? 33.563 -1.981 19.017 1.00 85.19 157 LYS A N 1
ATOM 1223 C CA . LYS A 1 157 ? 33.684 -0.554 19.319 1.00 85.19 157 LYS A CA 1
ATOM 1224 C C . LYS A 1 157 ? 35.148 -0.107 19.380 1.00 85.19 157 LYS A C 1
ATOM 1226 O O . LYS A 1 157 ? 35.454 0.923 18.791 1.00 85.19 157 LYS A O 1
ATOM 1231 N N . ASP A 1 158 ? 36.044 -0.877 20.003 1.00 86.88 158 ASP A N 1
ATOM 1232 C CA . ASP A 1 158 ? 37.483 -0.559 20.073 1.00 86.88 158 ASP A CA 1
ATOM 1233 C C . ASP A 1 158 ? 38.190 -0.678 18.708 1.00 86.88 158 ASP A C 1
ATOM 1235 O O . ASP A 1 158 ? 39.042 0.135 18.353 1.00 86.88 158 ASP A O 1
ATOM 1239 N N . LEU A 1 159 ? 37.810 -1.659 17.886 1.00 83.19 159 LEU A N 1
ATOM 1240 C CA . LEU A 1 159 ? 38.311 -1.769 16.512 1.00 83.19 159 LEU A CA 1
ATOM 1241 C C . LEU A 1 159 ? 37.811 -0.610 15.643 1.00 83.19 159 LEU A C 1
ATOM 1243 O O . LEU A 1 159 ? 38.578 -0.039 14.871 1.00 83.19 159 LEU A O 1
ATOM 1247 N N . THR A 1 160 ? 36.548 -0.220 15.814 1.00 83.75 160 THR A N 1
ATOM 1248 C CA . THR A 1 160 ? 35.937 0.904 15.096 1.00 83.75 160 THR A CA 1
ATOM 1249 C C . THR A 1 160 ? 36.606 2.227 15.472 1.00 83.75 160 THR A C 1
ATOM 1251 O O . THR A 1 160 ? 36.950 3.014 14.592 1.00 83.75 160 THR A O 1
ATOM 1254 N N . THR A 1 161 ? 36.860 2.476 16.760 1.00 86.88 161 THR A N 1
ATOM 1255 C CA . THR A 1 161 ? 37.566 3.688 17.207 1.00 86.88 161 THR A CA 1
ATOM 1256 C C . THR A 1 161 ? 39.006 3.723 16.704 1.00 86.88 161 THR A C 1
ATOM 1258 O O . THR A 1 161 ? 39.447 4.773 16.239 1.00 86.88 161 THR A O 1
ATOM 1261 N N . LYS A 1 162 ? 39.727 2.593 16.713 1.00 85.88 162 LYS A N 1
ATOM 1262 C CA . LYS A 1 162 ? 41.082 2.503 16.140 1.00 85.88 162 LYS A CA 1
ATOM 1263 C C . LYS A 1 162 ? 41.095 2.719 14.630 1.00 85.88 162 LYS A C 1
ATOM 1265 O O . LYS A 1 162 ? 41.978 3.414 14.135 1.00 85.88 162 LYS A O 1
ATOM 1270 N N . PHE A 1 163 ? 40.108 2.194 13.910 1.00 83.75 163 PHE A N 1
ATOM 1271 C CA . PHE A 1 163 ? 39.955 2.417 12.474 1.00 83.75 163 PHE A CA 1
ATOM 1272 C C . PHE A 1 163 ? 39.715 3.899 12.154 1.00 83.75 163 PHE A C 1
ATOM 1274 O O . PHE A 1 163 ? 40.421 4.474 11.326 1.00 83.75 163 PHE A O 1
ATOM 1281 N N . PHE A 1 164 ? 38.805 4.563 12.873 1.00 84.69 164 PHE A N 1
ATOM 1282 C CA . PHE A 1 164 ? 38.605 6.009 12.727 1.00 84.69 164 PHE A CA 1
ATOM 1283 C C . PHE A 1 164 ? 39.855 6.811 13.103 1.00 84.69 164 PHE A C 1
ATOM 1285 O O . PHE A 1 164 ? 40.216 7.748 12.396 1.00 84.69 164 PHE A O 1
ATOM 1292 N N . GLN A 1 165 ? 40.579 6.407 14.149 1.00 86.50 165 GLN A N 1
ATOM 1293 C CA . GLN A 1 165 ? 41.835 7.045 14.540 1.00 86.50 165 GLN A CA 1
ATOM 1294 C C . GLN A 1 165 ? 42.925 6.899 13.466 1.00 86.50 165 GLN A C 1
ATOM 1296 O O . GLN A 1 165 ? 43.693 7.836 13.247 1.00 86.50 165 GLN A O 1
ATOM 1301 N N . GLN A 1 166 ? 42.986 5.758 12.774 1.00 82.88 166 GLN A N 1
ATOM 1302 C CA . GLN A 1 166 ? 43.888 5.531 11.643 1.00 82.88 166 GLN A CA 1
ATOM 1303 C C . GLN A 1 166 ? 43.491 6.363 10.419 1.00 82.88 166 GLN A C 1
ATOM 1305 O O . GLN A 1 166 ? 44.364 6.977 9.808 1.00 82.88 166 GLN A O 1
ATOM 1310 N N . ILE A 1 167 ? 42.193 6.463 10.105 1.00 81.44 167 ILE A N 1
ATOM 1311 C CA . ILE A 1 167 ? 41.685 7.351 9.046 1.00 81.44 167 ILE A CA 1
ATOM 1312 C C . ILE A 1 167 ? 42.03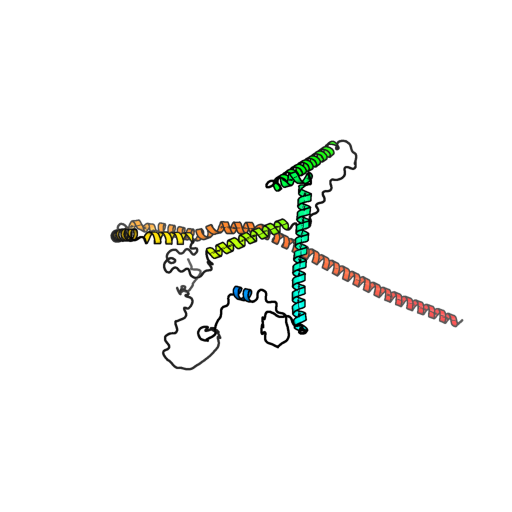4 8.806 9.358 1.00 81.44 167 ILE A C 1
ATOM 1314 O O . ILE A 1 167 ? 42.527 9.518 8.486 1.00 81.44 167 ILE A O 1
ATOM 1318 N N . ASP A 1 168 ? 41.827 9.256 10.594 1.00 81.75 168 ASP A N 1
ATOM 1319 C CA . ASP A 1 168 ? 42.138 10.624 11.003 1.00 81.75 168 ASP A CA 1
ATOM 1320 C C . ASP A 1 168 ? 43.646 10.893 11.014 1.00 81.75 168 ASP A C 1
ATOM 1322 O O . ASP A 1 168 ? 44.087 11.973 10.616 1.00 81.75 168 ASP A O 1
ATOM 1326 N N . ALA A 1 169 ? 44.465 9.916 11.415 1.00 82.69 169 ALA A N 1
ATOM 1327 C CA . ALA A 1 169 ? 45.918 10.006 11.318 1.00 82.69 169 ALA A CA 1
ATOM 1328 C C . ALA A 1 169 ? 46.384 10.100 9.856 1.00 82.69 169 ALA A C 1
ATOM 1330 O O . ALA A 1 169 ? 47.244 10.927 9.550 1.00 82.69 169 ALA A O 1
ATOM 1331 N N . PHE A 1 170 ? 45.779 9.323 8.953 1.00 75.81 170 PHE A N 1
ATOM 1332 C CA . PHE A 1 170 ? 46.078 9.343 7.522 1.00 75.81 170 PHE A CA 1
ATOM 1333 C C . PHE A 1 170 ? 45.615 10.645 6.853 1.00 75.81 170 PHE A C 1
ATOM 1335 O O . PHE A 1 170 ? 46.376 11.258 6.105 1.00 75.81 170 PHE A O 1
ATOM 1342 N N . LYS A 1 171 ? 44.424 11.151 7.208 1.00 78.56 171 LYS A N 1
ATOM 1343 C CA . LYS A 1 171 ? 43.938 12.481 6.801 1.00 78.56 171 LYS A CA 1
ATOM 1344 C C . LYS A 1 171 ? 44.893 13.590 7.245 1.00 78.56 171 LYS A C 1
ATOM 1346 O O . LYS A 1 171 ? 45.26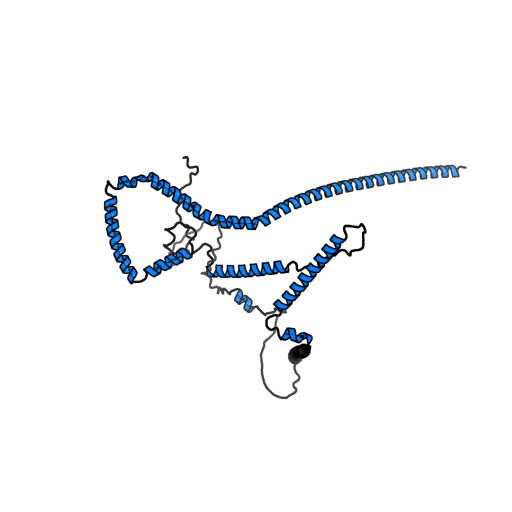3 14.430 6.431 1.00 78.56 171 LYS A O 1
ATOM 1351 N N . ARG A 1 172 ? 45.360 13.573 8.503 1.00 76.56 172 ARG A N 1
ATOM 1352 C CA . ARG A 1 172 ? 46.363 14.536 9.007 1.00 76.56 172 ARG A CA 1
ATOM 1353 C C . ARG A 1 172 ? 47.718 14.404 8.303 1.00 76.56 172 ARG A C 1
ATOM 1355 O O . ARG A 1 172 ? 48.423 15.404 8.177 1.00 76.56 172 ARG A O 1
ATOM 1362 N N . HIS A 1 173 ? 48.094 13.202 7.860 1.00 70.56 173 HIS A N 1
ATOM 1363 C CA . HIS A 1 173 ? 49.323 12.970 7.094 1.00 70.56 173 HIS A CA 1
ATOM 1364 C C . HIS A 1 173 ? 49.231 13.548 5.674 1.00 70.56 173 HIS A C 1
ATOM 1366 O O . HIS A 1 173 ? 50.162 14.229 5.251 1.00 70.56 173 HIS A O 1
ATOM 1372 N N . GLN A 1 174 ? 48.089 13.391 4.991 1.00 64.06 174 GLN A N 1
ATOM 1373 C CA . GLN A 1 174 ? 47.840 14.067 3.711 1.00 64.06 174 GLN A CA 1
ATOM 1374 C C . GLN A 1 174 ? 47.823 15.596 3.860 1.00 64.06 174 GLN A C 1
ATOM 1376 O O . GLN A 1 174 ? 48.405 16.305 3.045 1.00 64.06 174 GLN A O 1
ATOM 1381 N N . GLN A 1 175 ? 47.232 16.119 4.939 1.00 62.75 175 GLN A N 1
ATOM 1382 C CA . GLN A 1 175 ? 47.145 17.564 5.187 1.00 62.75 175 GLN A CA 1
ATOM 1383 C C . GLN A 1 175 ? 48.496 18.218 5.535 1.00 62.75 175 GLN A C 1
ATOM 1385 O O . GLN A 1 175 ? 48.675 19.411 5.312 1.00 62.75 175 GLN A O 1
ATOM 1390 N N . LYS A 1 176 ? 49.469 17.458 6.062 1.00 57.03 176 LYS A N 1
ATOM 1391 C CA . LYS A 1 176 ? 50.845 17.938 6.298 1.00 57.03 176 LYS A CA 1
ATOM 1392 C C . LYS A 1 176 ? 51.734 17.911 5.048 1.00 57.03 176 LYS A C 1
ATOM 1394 O O . LYS A 1 176 ? 52.777 18.558 5.059 1.00 57.03 176 LYS A O 1
ATOM 1399 N N . GLN A 1 177 ? 51.345 17.200 3.988 1.00 51.62 177 GLN A N 1
ATOM 1400 C CA . GLN A 1 177 ? 52.108 17.104 2.736 1.00 51.62 177 GLN A CA 1
ATOM 1401 C C . GLN A 1 177 ? 51.719 18.151 1.676 1.00 51.62 177 GLN A C 1
ATOM 1403 O O . GLN A 1 177 ? 52.365 18.225 0.636 1.00 51.62 177 GLN A O 1
ATOM 1408 N N . THR A 1 178 ? 50.751 19.038 1.927 1.00 45.06 178 THR A N 1
ATOM 1409 C CA . THR A 1 178 ? 50.336 20.072 0.954 1.00 45.06 178 THR A CA 1
ATOM 1410 C C . THR A 1 178 ? 51.243 21.310 0.906 1.00 45.06 178 THR A C 1
ATOM 1412 O O . THR A 1 178 ? 50.767 22.383 0.549 1.00 45.06 178 THR A O 1
ATOM 1415 N N . ASN A 1 179 ? 52.530 21.205 1.261 1.00 49.69 179 ASN A N 1
ATOM 1416 C CA . ASN A 1 179 ? 53.464 22.335 1.136 1.00 49.69 179 ASN A CA 1
ATOM 1417 C C . ASN A 1 179 ? 54.705 22.080 0.271 1.00 49.69 179 ASN A C 1
ATOM 1419 O O . ASN A 1 179 ? 55.543 22.968 0.164 1.00 49.69 179 ASN A O 1
ATOM 1423 N N . VAL A 1 180 ? 54.819 20.930 -0.403 1.00 40.91 180 VAL A N 1
ATOM 1424 C CA . VAL A 1 180 ? 55.758 20.765 -1.526 1.00 40.91 180 VAL A CA 1
ATOM 1425 C C . VAL A 1 180 ? 55.146 19.809 -2.550 1.00 40.91 180 VAL A C 1
ATOM 1427 O O . VAL A 1 180 ? 54.773 18.689 -2.218 1.00 40.91 180 VAL A O 1
ATOM 1430 N N . HIS A 1 181 ? 55.040 20.265 -3.798 1.00 44.56 181 HIS A N 1
ATOM 1431 C CA . HIS A 1 181 ? 54.651 19.466 -4.959 1.00 44.56 181 HIS A CA 1
ATOM 1432 C C . HIS A 1 181 ? 55.478 18.171 -5.061 1.00 44.56 181 HIS A C 1
ATOM 1434 O O . HIS A 1 181 ? 56.659 18.217 -5.395 1.00 44.56 181 HIS A O 1
ATOM 1440 N N . ALA A 1 182 ? 54.835 17.022 -4.861 1.00 37.09 182 ALA A N 1
ATOM 1441 C CA . ALA A 1 182 ? 55.209 15.749 -5.469 1.00 37.09 182 ALA A CA 1
ATOM 1442 C C . ALA A 1 182 ? 53.984 14.826 -5.449 1.00 37.09 182 ALA A C 1
ATOM 1444 O O . ALA A 1 182 ? 53.468 14.493 -4.384 1.00 37.09 182 ALA A O 1
ATOM 1445 N N . PHE A 1 183 ? 53.520 14.413 -6.629 1.00 47.59 183 PHE A N 1
ATOM 1446 C CA . PHE A 1 183 ? 52.681 13.227 -6.773 1.00 47.59 183 PHE A CA 1
ATOM 1447 C C . PHE A 1 183 ? 53.517 12.027 -6.311 1.00 47.59 183 PHE A C 1
ATOM 1449 O O . PHE A 1 183 ? 54.316 11.498 -7.077 1.00 47.59 183 PHE A O 1
ATOM 1456 N N . SER A 1 184 ? 53.393 11.661 -5.038 1.00 41.62 184 SER A N 1
ATOM 1457 C CA . SER A 1 184 ? 53.943 10.428 -4.486 1.00 41.62 184 SER A CA 1
ATOM 1458 C C . SER A 1 184 ? 52.791 9.496 -4.142 1.00 41.62 184 SER A C 1
ATOM 1460 O O . SER A 1 184 ? 51.767 9.941 -3.620 1.00 41.62 184 SER A O 1
ATOM 1462 N N . GLU A 1 185 ? 52.978 8.225 -4.485 1.00 49.31 185 GLU A N 1
ATOM 1463 C CA . GLU A 1 185 ? 52.106 7.062 -4.314 1.00 49.31 185 GLU A CA 1
ATOM 1464 C C . GLU A 1 185 ? 51.617 6.873 -2.864 1.00 49.31 185 GLU A C 1
ATOM 1466 O O . GLU A 1 185 ? 52.003 5.949 -2.152 1.00 49.31 185 GLU A O 1
ATOM 1471 N N . GLY A 1 186 ? 50.719 7.737 -2.401 1.00 50.03 186 GLY A N 1
ATOM 1472 C CA . GLY A 1 186 ? 49.846 7.420 -1.282 1.00 50.03 186 GLY A CA 1
ATOM 1473 C C . GLY A 1 186 ? 48.742 6.519 -1.809 1.00 50.03 186 GLY A C 1
ATOM 1474 O O . GLY A 1 186 ? 47.853 7.011 -2.500 1.00 50.03 186 GLY A O 1
ATOM 1475 N N . ALA A 1 187 ? 48.817 5.216 -1.525 1.00 57.34 187 ALA A N 1
ATOM 1476 C CA . ALA A 1 187 ? 47.790 4.254 -1.917 1.00 57.34 187 ALA A CA 1
ATOM 1477 C C . ALA A 1 187 ? 46.385 4.830 -1.619 1.00 57.34 187 ALA A C 1
ATOM 1479 O O . ALA A 1 187 ? 46.116 5.187 -0.464 1.00 57.34 187 ALA A O 1
ATOM 1480 N N . PRO A 1 188 ? 45.506 4.991 -2.631 1.00 70.44 188 PRO A N 1
ATOM 1481 C CA . PRO A 1 188 ? 44.162 5.498 -2.402 1.00 70.44 188 PRO A CA 1
ATOM 1482 C C . PRO A 1 188 ? 43.435 4.523 -1.476 1.00 70.44 188 PRO A C 1
ATOM 1484 O O . PRO A 1 188 ? 43.473 3.313 -1.687 1.00 70.44 188 PRO A O 1
ATOM 1487 N N . ILE A 1 189 ? 42.794 5.040 -0.426 1.00 75.50 189 ILE A N 1
ATOM 1488 C CA . ILE A 1 189 ? 41.947 4.223 0.447 1.00 75.50 189 ILE A CA 1
ATOM 1489 C C . ILE A 1 189 ? 40.735 3.799 -0.389 1.00 75.50 189 ILE A C 1
ATOM 1491 O O . ILE A 1 189 ? 39.797 4.575 -0.569 1.00 75.50 189 ILE A O 1
ATOM 1495 N N . VAL A 1 190 ? 40.781 2.584 -0.935 1.00 79.75 190 VAL A N 1
ATOM 1496 C CA . VAL A 1 190 ? 39.669 1.969 -1.662 1.00 79.75 190 VAL A CA 1
ATOM 1497 C C . VAL A 1 190 ? 38.789 1.259 -0.640 1.00 79.75 190 VAL A C 1
ATOM 1499 O O . VAL A 1 190 ? 39.215 0.309 0.012 1.00 79.75 190 VAL A O 1
ATOM 1502 N N . TYR A 1 191 ? 37.567 1.757 -0.461 1.00 79.38 191 TYR A N 1
ATOM 1503 C CA . TYR A 1 191 ? 36.565 1.108 0.376 1.00 79.38 191 TYR A CA 1
ATOM 1504 C C . TYR A 1 191 ? 35.697 0.211 -0.503 1.00 79.38 191 TYR A C 1
ATOM 1506 O O . TYR A 1 191 ? 34.838 0.693 -1.240 1.00 79.38 191 TYR A O 1
ATOM 1514 N N . GLU A 1 192 ? 35.944 -1.093 -0.443 1.00 84.06 192 GLU A N 1
ATOM 1515 C CA . GLU A 1 192 ? 35.152 -2.088 -1.161 1.00 84.06 192 GLU A CA 1
ATOM 1516 C C . GLU A 1 192 ? 34.059 -2.621 -0.230 1.00 84.06 192 GLU A C 1
ATOM 1518 O O . GLU A 1 192 ? 34.315 -3.389 0.700 1.00 84.06 192 GLU A O 1
ATOM 1523 N N . ILE A 1 193 ? 32.824 -2.169 -0.455 1.00 80.88 193 ILE A N 1
ATOM 1524 C CA . ILE A 1 193 ? 31.649 -2.667 0.264 1.00 80.88 193 ILE A CA 1
ATOM 1525 C C . ILE A 1 193 ? 31.150 -3.910 -0.460 1.00 80.88 193 ILE A C 1
ATOM 1527 O O . ILE A 1 193 ? 30.410 -3.821 -1.439 1.00 80.88 193 ILE A O 1
ATOM 1531 N N . TYR A 1 194 ? 31.519 -5.077 0.051 1.00 73.25 194 TYR A N 1
ATOM 1532 C CA . TYR A 1 194 ? 30.907 -6.335 -0.357 1.00 73.25 194 TYR A CA 1
ATOM 1533 C C . TYR A 1 194 ? 29.592 -6.509 0.407 1.00 73.25 194 TYR A C 1
ATOM 1535 O O . TYR A 1 194 ? 29.572 -6.945 1.556 1.00 73.25 194 TYR A O 1
ATOM 1543 N N . SER A 1 195 ? 28.481 -6.105 -0.211 1.00 69.56 195 SER A N 1
ATOM 1544 C CA . SER A 1 195 ? 27.146 -6.435 0.288 1.00 69.56 195 SER A CA 1
ATOM 1545 C C . SER A 1 195 ? 26.709 -7.758 -0.331 1.00 69.56 195 SER A C 1
ATOM 1547 O O . SER A 1 195 ? 26.558 -7.856 -1.549 1.00 69.56 195 SER A O 1
ATOM 1549 N N . ASN A 1 196 ? 26.478 -8.774 0.500 1.00 66.69 196 ASN A N 1
ATOM 1550 C CA . ASN A 1 196 ? 25.989 -10.087 0.073 1.00 66.69 196 ASN A CA 1
ATOM 1551 C C . ASN A 1 196 ? 24.501 -10.050 -0.323 1.00 66.69 196 ASN A C 1
ATOM 1553 O O . ASN A 1 196 ? 23.764 -10.938 0.065 1.00 66.69 196 ASN A O 1
ATOM 1557 N N . GLY A 1 197 ? 23.997 -9.014 -1.001 1.00 62.69 197 GLY A N 1
ATOM 1558 C CA . GLY A 1 197 ? 22.601 -8.940 -1.471 1.00 62.69 197 GLY A CA 1
ATOM 1559 C C . GLY A 1 197 ? 21.496 -9.010 -0.396 1.00 62.69 197 GLY A C 1
ATOM 1560 O O . GLY A 1 197 ? 20.337 -8.754 -0.707 1.00 62.69 197 GLY A O 1
ATOM 1561 N N . GLU A 1 198 ? 21.818 -9.280 0.871 1.00 60.34 198 GLU A N 1
ATOM 1562 C CA . GLU A 1 198 ? 20.900 -9.334 2.014 1.00 60.34 198 GLU A CA 1
ATOM 1563 C C . GLU A 1 198 ? 20.512 -7.932 2.512 1.00 60.34 198 GLU A C 1
ATOM 1565 O O . GLU A 1 198 ? 20.244 -7.718 3.694 1.00 60.34 198 GLU A O 1
ATOM 1570 N N . LEU A 1 199 ? 20.410 -6.949 1.609 1.00 57.72 199 LEU A N 1
ATOM 1571 C CA . LEU A 1 199 ? 19.852 -5.628 1.925 1.00 57.72 199 LEU A CA 1
ATOM 1572 C C . LEU A 1 199 ? 18.398 -5.722 2.444 1.00 57.72 199 LEU A C 1
ATOM 1574 O O . LEU A 1 199 ? 17.879 -4.784 3.041 1.00 57.72 199 LEU A O 1
ATOM 1578 N N . ASN A 1 200 ? 17.770 -6.888 2.269 1.00 59.16 200 ASN A N 1
ATOM 1579 C CA . ASN A 1 200 ? 16.424 -7.221 2.720 1.00 59.16 200 ASN A CA 1
ATOM 1580 C C . ASN A 1 200 ? 16.361 -7.733 4.170 1.00 59.16 200 ASN A C 1
ATOM 1582 O O . ASN A 1 200 ? 15.273 -8.059 4.635 1.00 59.16 200 ASN A O 1
ATOM 1586 N N . ALA A 1 201 ? 17.468 -7.837 4.916 1.00 64.75 201 ALA A N 1
ATOM 1587 C CA . ALA A 1 201 ? 17.405 -8.245 6.327 1.00 64.75 201 ALA A CA 1
ATOM 1588 C C . ALA A 1 201 ? 16.572 -7.253 7.167 1.00 64.75 201 ALA A C 1
ATOM 1590 O O . ALA A 1 201 ? 15.754 -7.651 7.993 1.00 64.75 201 ALA A O 1
ATOM 1591 N N . VAL A 1 202 ? 16.715 -5.953 6.894 1.00 69.25 202 VAL A N 1
ATOM 1592 C CA . VAL A 1 202 ? 15.935 -4.899 7.566 1.00 69.25 202 VAL A CA 1
ATOM 1593 C C . VAL A 1 202 ? 14.481 -4.884 7.083 1.00 69.25 202 VAL A C 1
ATOM 1595 O O . VAL A 1 202 ? 13.571 -4.726 7.893 1.00 69.25 202 VAL A O 1
ATOM 1598 N N . ASP A 1 203 ? 14.247 -5.094 5.786 1.00 76.69 203 ASP A N 1
ATOM 1599 C CA . ASP A 1 203 ? 12.895 -5.138 5.213 1.00 76.69 203 ASP A CA 1
ATOM 1600 C C . ASP A 1 203 ? 12.115 -6.387 5.663 1.00 76.69 203 ASP A C 1
ATOM 1602 O O . ASP A 1 203 ? 10.936 -6.324 6.005 1.00 76.69 203 ASP A O 1
ATOM 1606 N N . SER A 1 204 ? 12.795 -7.530 5.771 1.00 75.19 204 SER A N 1
ATOM 1607 C CA . SER A 1 204 ? 12.216 -8.754 6.325 1.00 75.19 204 SER A CA 1
ATOM 1608 C C . SER A 1 204 ? 11.908 -8.617 7.817 1.00 75.19 204 SER A C 1
ATOM 1610 O O . SER A 1 204 ? 10.812 -9.007 8.222 1.00 75.19 204 SER A O 1
ATOM 1612 N N . ASP A 1 205 ? 12.778 -7.996 8.625 1.00 82.69 205 ASP A N 1
ATOM 1613 C CA . ASP A 1 205 ? 12.460 -7.668 10.024 1.00 82.69 205 ASP A CA 1
ATOM 1614 C C . ASP A 1 205 ? 11.235 -6.746 10.114 1.00 82.69 205 ASP A C 1
ATOM 1616 O O . ASP A 1 205 ? 10.278 -7.061 10.828 1.00 82.69 205 ASP A O 1
ATOM 1620 N N . ALA A 1 206 ? 11.196 -5.671 9.320 1.00 85.06 206 ALA A N 1
ATOM 1621 C CA . ALA A 1 206 ? 10.056 -4.759 9.259 1.00 85.06 206 ALA A CA 1
ATOM 1622 C C . ALA A 1 206 ? 8.758 -5.493 8.884 1.00 85.06 206 ALA A C 1
ATOM 1624 O O . ALA A 1 206 ? 7.745 -5.350 9.572 1.00 85.06 206 ALA A O 1
ATOM 1625 N N . LYS A 1 207 ? 8.796 -6.361 7.869 1.00 87.75 207 LYS A N 1
ATOM 1626 C CA . LYS A 1 207 ? 7.660 -7.188 7.448 1.00 87.75 207 LYS A CA 1
ATOM 1627 C C . LYS A 1 207 ? 7.207 -8.159 8.538 1.00 87.75 207 LYS A C 1
ATOM 1629 O O . LYS A 1 207 ? 6.006 -8.300 8.770 1.00 87.75 207 LYS A O 1
ATOM 1634 N N . THR A 1 208 ? 8.135 -8.796 9.259 1.00 88.12 208 THR A N 1
ATOM 1635 C CA . THR A 1 208 ? 7.765 -9.670 10.386 1.00 88.12 208 THR A CA 1
ATOM 1636 C C . THR A 1 208 ? 7.127 -8.887 11.532 1.00 88.12 208 THR A C 1
ATOM 1638 O O . THR A 1 208 ? 6.189 -9.374 12.166 1.00 88.12 208 THR A O 1
ATOM 1641 N N . ARG A 1 209 ? 7.589 -7.659 11.794 1.00 90.62 209 ARG A N 1
ATOM 1642 C CA . ARG A 1 209 ? 7.008 -6.773 12.810 1.00 90.62 209 ARG A CA 1
ATOM 1643 C C . ARG A 1 209 ? 5.606 -6.316 12.424 1.00 90.62 209 ARG A C 1
ATOM 1645 O O . ARG A 1 209 ? 4.724 -6.363 13.277 1.00 90.62 209 ARG A O 1
ATOM 1652 N N . VAL A 1 210 ? 5.386 -5.937 11.164 1.00 92.88 210 VAL A N 1
ATOM 1653 C CA . VAL A 1 210 ? 4.051 -5.597 10.643 1.00 92.88 210 VAL A CA 1
ATOM 1654 C C . VAL A 1 210 ? 3.114 -6.798 10.759 1.00 92.88 210 VAL A C 1
ATOM 1656 O O . VAL A 1 210 ? 2.044 -6.664 11.338 1.00 92.88 210 VAL A O 1
ATOM 1659 N N . SER A 1 211 ? 3.552 -7.997 10.368 1.00 92.50 211 SER A N 1
ATOM 1660 C CA . SER A 1 211 ? 2.744 -9.218 10.500 1.00 92.50 211 SER A CA 1
ATOM 1661 C C . SER A 1 211 ? 2.362 -9.537 11.956 1.00 92.50 211 SER A C 1
ATOM 1663 O O . SER A 1 211 ? 1.229 -9.928 12.239 1.00 92.50 211 SER A O 1
ATOM 1665 N N . LYS A 1 212 ? 3.270 -9.316 12.920 1.00 95.06 212 LYS A N 1
ATOM 1666 C CA . LYS A 1 212 ? 2.953 -9.441 14.357 1.00 95.06 212 LYS A CA 1
ATOM 1667 C C . LYS A 1 212 ? 1.916 -8.414 14.812 1.00 95.06 212 LYS A C 1
ATOM 1669 O O . LYS A 1 212 ? 1.063 -8.742 15.637 1.00 95.06 212 LYS A O 1
ATOM 1674 N N . LEU A 1 213 ? 2.006 -7.177 14.320 1.00 94.25 213 LEU A N 1
ATOM 1675 C CA . LEU A 1 213 ? 1.034 -6.129 14.627 1.00 94.25 213 LEU A CA 1
ATOM 1676 C C . LEU A 1 213 ? -0.334 -6.455 14.029 1.00 94.25 213 LEU A C 1
ATOM 1678 O O . LEU A 1 213 ? -1.317 -6.372 14.753 1.00 94.25 213 LEU A O 1
ATOM 1682 N N . GLU A 1 214 ? -0.394 -6.910 12.781 1.00 93.19 214 GLU A N 1
ATOM 1683 C CA . GLU A 1 214 ? -1.628 -7.358 12.127 1.00 93.19 214 GLU A CA 1
ATOM 1684 C C . GLU A 1 214 ? -2.289 -8.501 12.896 1.00 93.19 214 GLU A C 1
ATOM 1686 O O . GLU A 1 214 ? -3.455 -8.396 13.254 1.00 93.19 214 GLU A O 1
ATOM 1691 N N . ALA A 1 215 ? -1.538 -9.544 13.266 1.00 93.19 215 ALA A N 1
ATOM 1692 C CA . ALA A 1 215 ? -2.079 -10.649 14.060 1.00 93.19 215 ALA A CA 1
ATOM 1693 C C . ALA A 1 215 ? -2.665 -10.171 15.400 1.00 93.19 215 ALA A C 1
ATOM 1695 O O . ALA A 1 215 ? -3.693 -10.673 15.862 1.00 93.19 215 ALA A O 1
ATOM 1696 N N . ARG A 1 216 ? -2.020 -9.181 16.029 1.00 95.06 216 ARG A N 1
ATOM 1697 C CA . ARG A 1 216 ? -2.490 -8.580 17.279 1.00 95.06 216 ARG A CA 1
ATOM 1698 C C . ARG A 1 216 ? -3.722 -7.698 17.061 1.00 95.06 216 ARG A C 1
ATOM 1700 O O . ARG A 1 216 ? -4.618 -7.735 17.898 1.00 95.06 216 ARG A O 1
ATOM 1707 N N . ILE A 1 217 ? -3.791 -6.958 15.955 1.00 91.88 217 ILE A N 1
ATOM 1708 C CA . ILE A 1 217 ? -4.968 -6.179 15.550 1.00 91.88 217 ILE A CA 1
ATOM 1709 C C . ILE A 1 217 ? -6.140 -7.122 15.278 1.00 91.88 217 ILE A C 1
ATOM 1711 O O . ILE A 1 217 ? -7.180 -6.947 15.893 1.00 91.88 217 ILE A O 1
ATOM 1715 N N . THR A 1 218 ? -5.959 -8.195 14.508 1.00 90.31 218 THR A N 1
ATOM 1716 C CA . THR A 1 218 ? -7.009 -9.196 14.259 1.00 90.31 218 THR A CA 1
ATOM 1717 C C . THR A 1 218 ? -7.492 -9.863 15.548 1.00 90.31 218 THR A C 1
ATOM 1719 O O . THR A 1 218 ? -8.681 -10.138 15.709 1.00 90.31 218 THR A O 1
ATOM 1722 N N . ALA A 1 219 ? -6.594 -10.124 16.504 1.00 92.06 219 ALA A N 1
ATOM 1723 C CA . ALA A 1 219 ? -6.990 -10.629 17.817 1.00 92.06 219 ALA A CA 1
ATOM 1724 C C . ALA A 1 219 ? -7.833 -9.605 18.600 1.00 92.06 219 ALA A C 1
ATOM 1726 O O . ALA A 1 219 ? -8.814 -9.995 19.233 1.00 92.06 219 ALA A O 1
ATOM 1727 N N . LEU A 1 220 ? -7.478 -8.315 18.539 1.00 89.69 220 LEU A N 1
ATOM 1728 C CA . LEU A 1 220 ? -8.252 -7.229 19.148 1.00 89.69 220 LEU A CA 1
ATOM 1729 C C . LEU A 1 220 ? -9.605 -7.034 18.454 1.00 89.69 220 LEU A C 1
ATOM 1731 O O . LEU A 1 220 ? -10.615 -6.947 19.140 1.00 89.69 220 LEU A O 1
ATOM 1735 N N . GLU A 1 221 ? -9.656 -7.056 17.124 1.00 87.31 221 GLU A N 1
ATOM 1736 C CA . GLU A 1 221 ? -10.892 -6.997 16.333 1.00 87.31 221 GLU A CA 1
ATOM 1737 C C . GLU A 1 221 ? -11.815 -8.171 16.665 1.00 87.31 221 GLU A C 1
ATOM 1739 O O . GLU A 1 221 ? -13.006 -7.988 16.895 1.00 87.31 221 GLU A O 1
ATOM 1744 N N . LYS A 1 222 ? -11.270 -9.386 16.793 1.00 88.69 222 LYS A N 1
ATOM 1745 C CA . LYS A 1 222 ? -12.048 -10.559 17.203 1.00 88.69 222 LYS A CA 1
ATOM 1746 C C . LYS A 1 222 ? -12.565 -10.453 18.642 1.00 88.69 222 LYS A C 1
ATOM 1748 O O . LYS A 1 222 ? -13.663 -10.929 18.916 1.00 88.69 222 LYS A O 1
ATOM 1753 N N . ALA A 1 223 ? -11.780 -9.878 19.555 1.00 85.00 223 ALA A N 1
ATOM 1754 C CA . ALA A 1 223 ? -12.168 -9.702 20.955 1.00 85.00 223 ALA A CA 1
ATOM 1755 C C . ALA A 1 223 ? -13.222 -8.599 21.143 1.00 85.00 223 ALA A C 1
ATOM 1757 O O . ALA A 1 223 ? -14.113 -8.746 21.973 1.00 85.00 223 ALA A O 1
ATOM 1758 N N . ILE A 1 224 ? -13.124 -7.516 20.368 1.00 81.94 224 ILE A N 1
ATOM 1759 C CA . ILE A 1 224 ? -14.077 -6.396 20.360 1.00 81.94 224 ILE A CA 1
ATOM 1760 C C . ILE A 1 224 ? -15.336 -6.752 19.545 1.00 81.94 224 ILE A C 1
ATOM 1762 O O . ILE A 1 224 ? -16.411 -6.209 19.788 1.00 81.94 224 ILE A O 1
ATOM 1766 N N . GLY A 1 225 ? -15.227 -7.735 18.649 1.00 66.88 225 GLY A N 1
ATOM 1767 C CA . GLY A 1 225 ? -16.302 -8.215 17.794 1.00 66.88 225 GLY A CA 1
ATOM 1768 C C . GLY A 1 225 ? -16.273 -7.539 16.426 1.00 66.88 225 GLY A C 1
ATOM 1769 O O . GLY A 1 225 ? -15.849 -6.394 16.276 1.00 66.88 225 GLY A O 1
ATOM 1770 N N . ASN A 1 226 ? -16.733 -8.264 15.405 1.00 57.72 226 ASN A N 1
ATOM 1771 C CA . ASN A 1 226 ? -16.825 -7.751 14.044 1.00 57.72 226 ASN A CA 1
ATOM 1772 C C . ASN A 1 226 ? -17.966 -6.720 13.986 1.00 57.72 226 ASN A C 1
ATOM 1774 O O . ASN A 1 226 ? -19.113 -7.083 13.730 1.00 57.72 226 ASN A O 1
ATOM 1778 N N . TYR A 1 227 ? -17.677 -5.446 14.269 1.00 53.44 227 TYR A N 1
ATOM 1779 C CA . TYR A 1 227 ? -18.646 -4.345 14.195 1.00 53.44 227 TYR A CA 1
ATOM 1780 C C . TYR A 1 227 ? -18.910 -3.967 12.728 1.00 53.44 227 TYR A C 1
ATOM 1782 O O . TYR A 1 227 ? -18.731 -2.834 12.294 1.00 53.44 227 TYR A O 1
ATOM 1790 N N . GLN A 1 228 ? -19.309 -4.950 11.927 1.00 44.28 228 GLN A N 1
ATOM 1791 C CA . GLN A 1 228 ? -19.802 -4.740 10.579 1.00 44.28 228 GLN A CA 1
ATOM 1792 C C . GLN A 1 228 ? -21.331 -4.682 10.649 1.00 44.28 228 GLN A C 1
ATOM 1794 O O . GLN A 1 228 ? -22.028 -5.645 10.362 1.00 44.28 228 GLN A O 1
ATOM 1799 N N . GLY A 1 229 ? -21.843 -3.530 11.084 1.00 47.19 229 GLY A N 1
ATOM 1800 C CA . GLY A 1 229 ? -23.092 -2.962 10.573 1.00 47.19 229 GLY A CA 1
ATOM 1801 C C . GLY A 1 229 ? -24.439 -3.629 10.872 1.00 47.19 229 GLY A C 1
ATOM 1802 O O . GLY A 1 229 ? -25.442 -3.060 10.451 1.00 47.19 229 GLY A O 1
ATOM 1803 N N . GLN A 1 230 ? -24.546 -4.752 11.585 1.00 46.47 230 GLN A N 1
ATOM 1804 C CA . GLN A 1 230 ? -25.868 -5.340 11.832 1.00 46.47 230 GLN A CA 1
ATOM 1805 C C . GLN A 1 230 ? -25.950 -6.056 13.184 1.00 46.47 230 GLN A C 1
ATOM 1807 O O . GLN A 1 230 ? -25.121 -6.894 13.508 1.00 46.47 230 GLN A O 1
ATOM 1812 N N . GLU A 1 231 ? -26.982 -5.697 13.954 1.00 42.06 231 GLU A N 1
ATOM 1813 C CA . GLU A 1 231 ? -27.431 -6.356 15.193 1.00 42.06 231 GLU A CA 1
ATOM 1814 C C . GLU A 1 231 ? -26.669 -6.058 16.493 1.00 42.06 231 GLU A C 1
ATOM 1816 O O . GLU A 1 231 ? -26.319 -6.933 17.274 1.00 42.06 231 GLU A O 1
ATOM 1821 N N . LEU A 1 232 ? -26.582 -4.775 16.830 1.00 44.59 232 LEU A N 1
ATOM 1822 C CA . LEU A 1 232 ? -26.751 -4.354 18.225 1.00 44.59 232 LEU A CA 1
ATOM 1823 C C . LEU A 1 232 ? -27.779 -3.224 18.289 1.00 44.59 232 LEU A C 1
ATOM 1825 O O . LEU A 1 232 ? -27.587 -2.185 18.912 1.00 44.59 232 LEU A O 1
ATOM 1829 N N . ARG A 1 233 ? -28.933 -3.447 17.643 1.00 44.91 233 ARG A N 1
ATOM 1830 C CA . ARG A 1 233 ? -30.163 -2.776 18.067 1.00 44.91 233 ARG A CA 1
ATOM 1831 C C . ARG A 1 233 ? -30.547 -3.374 19.415 1.00 44.91 233 ARG A C 1
ATOM 1833 O O . ARG A 1 233 ? -31.378 -4.271 19.496 1.00 44.91 233 ARG A O 1
ATOM 1840 N N . LEU A 1 234 ? -29.901 -2.885 20.475 1.00 47.00 234 LEU A N 1
ATOM 1841 C CA . LEU A 1 234 ? -30.503 -2.911 21.797 1.00 47.00 234 LEU A CA 1
ATOM 1842 C C . LEU A 1 234 ? -31.767 -2.057 21.676 1.00 47.00 234 LEU A C 1
ATOM 1844 O O . LEU A 1 234 ? -31.708 -0.823 21.676 1.00 47.00 234 LEU A O 1
ATOM 1848 N N . ASP A 1 235 ? -32.882 -2.744 21.456 1.00 39.81 235 ASP A N 1
ATOM 1849 C CA . ASP A 1 235 ? -34.223 -2.188 21.415 1.00 39.81 235 ASP A CA 1
ATOM 1850 C C . ASP A 1 235 ? -34.392 -1.234 22.614 1.00 39.81 235 ASP A C 1
ATOM 1852 O O . ASP A 1 235 ? -34.315 -1.637 23.778 1.00 39.81 235 ASP A O 1
ATOM 1856 N N . GLY A 1 236 ? -34.460 0.069 22.321 1.00 47.00 236 GLY A N 1
ATOM 1857 C CA . GLY A 1 236 ? -34.657 1.138 23.304 1.00 47.00 236 GLY A CA 1
ATOM 1858 C C . GLY A 1 236 ? -33.460 2.019 23.709 1.00 47.00 236 GLY A C 1
ATOM 1859 O O . GLY A 1 236 ? -33.688 2.952 24.479 1.00 47.00 236 GLY A O 1
ATOM 1860 N N . LEU A 1 237 ? -32.217 1.808 23.238 1.00 47.25 237 LEU A N 1
ATOM 1861 C CA . LEU A 1 237 ? -31.086 2.716 23.572 1.00 47.25 237 LEU A CA 1
ATOM 1862 C C . LEU A 1 237 ? -30.706 3.718 22.467 1.00 47.25 237 LEU A C 1
ATOM 1864 O O . LEU A 1 237 ? -30.225 4.806 22.777 1.00 47.25 237 LEU A O 1
ATOM 1868 N N . CYS A 1 238 ? -30.922 3.378 21.193 1.00 42.69 238 CYS A N 1
ATOM 1869 C CA . CYS A 1 238 ? -30.412 4.174 20.067 1.00 42.69 238 CYS A CA 1
ATOM 1870 C C . CYS A 1 238 ? -31.341 5.296 19.571 1.00 42.69 238 CYS A C 1
ATOM 1872 O O . CYS A 1 238 ? -30.883 6.156 18.829 1.00 42.69 238 CYS A O 1
ATOM 1874 N N . SER A 1 239 ? -32.614 5.352 19.972 1.00 42.19 239 SER A N 1
ATOM 1875 C CA . SER A 1 239 ? -33.549 6.366 19.441 1.00 42.19 239 SER A CA 1
ATOM 1876 C C . SER A 1 239 ? -33.459 7.747 20.106 1.00 42.19 239 SER A C 1
ATOM 1878 O O . SER A 1 239 ? -34.210 8.640 19.728 1.00 42.19 239 SER A O 1
ATOM 1880 N N . LEU A 1 240 ? -32.575 7.950 21.091 1.00 42.09 240 LEU A N 1
ATOM 1881 C CA . LEU A 1 240 ? -32.483 9.222 21.831 1.00 42.09 240 LEU A CA 1
ATOM 1882 C C . LEU A 1 240 ? -31.205 10.025 21.574 1.00 42.09 240 LEU A C 1
ATOM 1884 O O . LEU A 1 240 ? -31.148 11.194 21.940 1.00 42.09 240 LEU A O 1
ATOM 1888 N N . SER A 1 241 ? -30.195 9.436 20.938 1.00 42.03 241 SER A N 1
ATOM 1889 C CA . SER A 1 241 ? -28.967 10.143 20.587 1.00 42.03 241 SER A CA 1
ATOM 1890 C C . SER A 1 241 ? -28.618 9.779 19.155 1.00 42.03 241 SER A C 1
ATOM 1892 O O . SER A 1 241 ? -28.181 8.662 18.896 1.00 42.03 241 SER A O 1
ATOM 1894 N N . GLY A 1 242 ? -28.864 10.698 18.219 1.00 41.50 242 GLY A N 1
ATOM 1895 C CA . GLY A 1 242 ? -28.581 10.552 16.785 1.00 41.50 242 GLY A CA 1
ATOM 1896 C C . GLY A 1 242 ? -27.086 10.490 16.444 1.00 41.50 242 GLY A C 1
ATOM 1897 O O . GLY A 1 242 ? -26.656 11.085 15.464 1.00 41.50 242 GLY A O 1
ATOM 1898 N N . ALA A 1 243 ? -26.283 9.811 17.262 1.00 40.09 243 ALA A N 1
ATOM 1899 C CA . ALA A 1 243 ? -24.864 9.599 17.054 1.00 40.09 243 ALA A CA 1
ATOM 1900 C C . ALA A 1 243 ? -24.658 8.241 16.373 1.00 40.09 243 ALA A C 1
ATOM 1902 O O . ALA A 1 243 ? -24.816 7.181 16.977 1.00 40.09 243 ALA A O 1
ATOM 1903 N N . THR A 1 244 ? -24.279 8.276 15.100 1.00 45.31 244 THR A N 1
ATOM 1904 C CA . THR A 1 244 ? -23.964 7.108 14.262 1.00 45.31 244 THR A CA 1
ATOM 1905 C C . THR A 1 244 ? -22.637 6.421 14.625 1.00 45.31 244 THR A C 1
ATOM 1907 O O . THR A 1 244 ? -22.215 5.495 13.938 1.00 45.31 244 THR A O 1
ATOM 1910 N N . SER A 1 245 ? -21.983 6.821 15.718 1.00 46.59 245 SER A N 1
ATOM 1911 C CA . SER A 1 245 ? -20.782 6.183 16.262 1.00 46.59 245 SER A CA 1
ATOM 1912 C C . SER A 1 245 ? -20.942 6.010 17.769 1.00 46.59 245 SER A C 1
ATOM 1914 O O . SER A 1 245 ? -20.576 6.874 18.567 1.00 46.59 245 SER A O 1
ATOM 1916 N N . VAL A 1 246 ? -21.552 4.903 18.169 1.00 58.72 246 VAL A N 1
ATOM 1917 C CA . VAL A 1 246 ? -21.700 4.565 19.580 1.00 58.72 246 VAL A CA 1
ATOM 1918 C C . VAL A 1 246 ? -20.339 4.084 20.094 1.00 58.72 246 VAL A C 1
ATOM 1920 O O . VAL A 1 246 ? -19.909 2.975 19.790 1.00 58.72 246 VAL A O 1
ATOM 1923 N N . ASP A 1 247 ? -19.640 4.938 20.842 1.00 72.75 247 ASP A N 1
ATOM 1924 C CA . ASP A 1 247 ? -18.419 4.564 21.557 1.00 72.75 247 ASP A CA 1
ATOM 1925 C C . ASP A 1 247 ? -18.749 3.433 22.546 1.00 72.75 247 ASP A C 1
ATOM 1927 O O . ASP A 1 247 ? -19.634 3.582 23.398 1.00 72.75 247 ASP A O 1
ATOM 1931 N N . LEU A 1 248 ? -18.055 2.297 22.438 1.00 78.56 248 LEU A N 1
ATOM 1932 C CA . LEU A 1 248 ? -18.244 1.138 23.315 1.00 78.56 248 LEU A CA 1
ATOM 1933 C C . LEU A 1 248 ? -18.075 1.524 24.784 1.00 78.56 248 LEU A C 1
ATOM 1935 O O . LEU A 1 248 ? -18.825 1.041 25.631 1.00 78.56 248 LEU A O 1
ATOM 1939 N N . THR A 1 249 ? -17.167 2.451 25.090 1.00 83.06 249 THR A N 1
ATOM 1940 C CA . THR A 1 249 ? -16.971 2.918 26.466 1.00 83.06 249 THR A CA 1
ATOM 1941 C C . THR A 1 249 ? -18.206 3.645 26.999 1.00 83.06 249 THR A C 1
ATOM 1943 O O . THR A 1 249 ? -18.583 3.443 28.152 1.00 83.06 249 THR A O 1
ATOM 1946 N N . SER A 1 250 ? -18.911 4.399 26.148 1.00 80.69 250 SER A N 1
ATOM 1947 C CA . SER A 1 250 ? -20.163 5.062 26.519 1.00 80.69 250 SER A CA 1
ATOM 1948 C C . SER A 1 250 ? -21.275 4.049 26.810 1.00 80.69 250 SER A C 1
ATOM 1950 O O . SER A 1 250 ? -22.026 4.224 27.767 1.00 80.69 250 SER A O 1
ATOM 1952 N N . THR A 1 251 ? -21.352 2.949 26.050 1.00 82.00 251 THR A N 1
ATOM 1953 C CA . THR A 1 251 ? -22.347 1.890 26.296 1.00 82.00 251 THR A CA 1
ATOM 1954 C C . THR A 1 251 ? -22.051 1.111 27.563 1.00 82.00 251 THR A C 1
ATOM 1956 O O . THR A 1 251 ? -22.973 0.819 28.321 1.00 82.00 251 THR A O 1
ATOM 1959 N N . VAL A 1 252 ?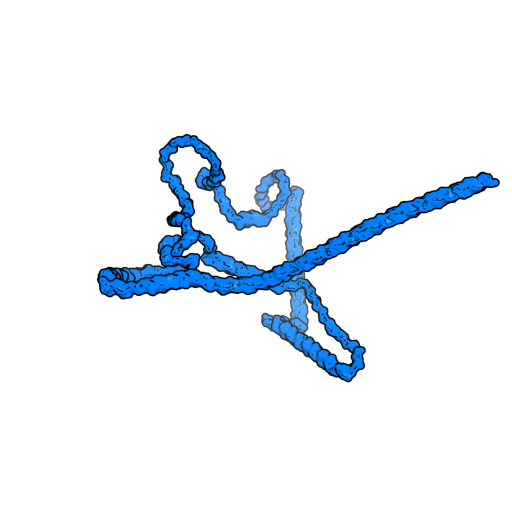 -20.773 0.829 27.834 1.00 85.62 252 VAL A N 1
ATOM 1960 C CA . VAL A 1 252 ? -20.336 0.184 29.073 1.00 85.62 252 VAL A CA 1
ATOM 1961 C C . VAL A 1 252 ? -20.634 1.097 30.257 1.00 85.62 252 VAL A C 1
ATOM 1963 O O . VAL A 1 252 ? -21.268 0.643 31.200 1.00 85.62 252 VAL A O 1
ATOM 1966 N N . ALA A 1 253 ? -20.319 2.393 30.177 1.00 86.56 253 ALA A N 1
ATOM 1967 C CA . ALA A 1 253 ? -20.643 3.360 31.225 1.00 86.56 253 ALA A CA 1
ATOM 1968 C C . ALA A 1 253 ? -22.160 3.481 31.467 1.00 86.56 253 ALA A C 1
ATOM 1970 O O . ALA A 1 253 ? -22.612 3.557 32.610 1.00 86.56 253 ALA A O 1
ATOM 1971 N N . GLN A 1 254 ? -22.976 3.453 30.408 1.00 83.50 254 GLN A N 1
ATOM 1972 C CA . GLN A 1 254 ? -24.436 3.439 30.535 1.00 83.50 254 GLN A CA 1
ATOM 1973 C C . GLN A 1 254 ? -24.953 2.130 31.144 1.00 83.50 254 GLN A C 1
ATOM 1975 O O . GLN A 1 254 ? -25.886 2.156 31.951 1.00 83.50 254 GLN A O 1
ATOM 1980 N N . LEU A 1 255 ? -24.364 0.986 30.788 1.00 83.31 255 LEU A N 1
ATOM 1981 C CA . LEU A 1 255 ? -24.716 -0.308 31.364 1.00 83.31 255 LEU A CA 1
ATOM 1982 C C . LEU A 1 255 ? -24.309 -0.372 32.839 1.00 83.31 255 LEU A C 1
ATOM 1984 O O . LEU A 1 255 ? -25.118 -0.783 33.662 1.00 83.31 255 LEU A O 1
ATOM 1988 N N . GLU A 1 256 ? -23.122 0.115 33.195 1.00 86.69 256 GLU A N 1
ATOM 1989 C CA . GLU A 1 256 ? -22.654 0.272 34.575 1.00 86.69 256 GLU A CA 1
ATOM 1990 C C . GLU A 1 256 ? -23.581 1.185 35.379 1.00 86.69 256 GLU A C 1
ATOM 1992 O O . GLU A 1 256 ? -23.993 0.825 36.482 1.00 86.69 256 GLU A O 1
ATOM 1997 N N . GLN A 1 257 ? -23.993 2.326 34.814 1.00 83.38 257 GLN A N 1
ATOM 1998 C CA . GLN A 1 257 ? -24.972 3.215 35.438 1.00 83.38 257 GLN A CA 1
ATOM 1999 C C . GLN A 1 257 ? -26.308 2.496 35.664 1.00 83.38 257 GLN A C 1
ATOM 2001 O O . GLN A 1 257 ? -26.897 2.612 36.740 1.00 83.38 257 GLN A O 1
ATOM 2006 N N . ARG A 1 258 ? -26.792 1.721 34.686 1.00 78.75 258 ARG A N 1
ATOM 2007 C CA . ARG A 1 258 ? -28.026 0.931 34.829 1.00 78.75 258 ARG A CA 1
ATOM 2008 C C . ARG A 1 258 ? -27.877 -0.189 35.857 1.00 78.75 258 ARG A C 1
ATOM 2010 O O . ARG A 1 258 ? -28.773 -0.353 36.675 1.00 78.75 258 ARG A O 1
ATOM 2017 N N . VAL A 1 259 ? -26.753 -0.897 35.894 1.00 84.94 259 VAL A N 1
ATOM 2018 C CA . VAL A 1 259 ? -26.462 -1.937 36.895 1.00 84.94 259 VAL A CA 1
ATOM 2019 C C . VAL A 1 259 ? -26.376 -1.331 38.300 1.00 84.94 259 VAL A C 1
ATOM 2021 O O . VAL A 1 259 ? -26.924 -1.892 39.247 1.00 84.94 259 VAL A O 1
ATOM 2024 N N . ALA A 1 260 ? -25.791 -0.139 38.441 1.00 82.56 260 ALA A N 1
ATOM 2025 C CA . ALA A 1 260 ? -25.776 0.597 39.703 1.00 82.56 260 ALA A CA 1
ATOM 2026 C C . ALA A 1 260 ? -27.193 0.999 40.159 1.00 82.56 260 ALA A C 1
ATOM 2028 O O . ALA A 1 260 ? -27.506 0.931 41.355 1.00 82.56 260 ALA A O 1
ATOM 2029 N N . LEU A 1 261 ? -28.071 1.362 39.216 1.00 76.75 261 LEU A N 1
ATOM 2030 C CA . LEU A 1 261 ? -29.491 1.643 39.469 1.00 76.75 261 LEU A CA 1
ATOM 2031 C C . LEU A 1 261 ? -30.318 0.381 39.761 1.00 76.75 261 LEU A C 1
ATOM 2033 O O . LEU A 1 261 ? -31.325 0.477 40.456 1.00 76.75 261 LEU A O 1
ATOM 2037 N N . MET A 1 262 ? -29.893 -0.792 39.283 1.00 75.56 262 MET A N 1
ATOM 2038 C CA . MET A 1 262 ? -30.547 -2.081 39.552 1.00 75.56 262 MET A CA 1
ATOM 2039 C C . MET A 1 262 ? -30.308 -2.607 40.976 1.00 75.56 262 MET A C 1
ATOM 2041 O O . MET A 1 262 ? -30.874 -3.631 41.352 1.00 75.56 262 MET A O 1
ATOM 2045 N N . SER A 1 263 ? -29.519 -1.914 41.801 1.00 79.44 263 SER A N 1
ATOM 2046 C CA . SER A 1 263 ? -29.455 -2.221 43.231 1.00 79.44 263 SER A CA 1
ATOM 2047 C C . SER A 1 263 ? -30.764 -1.818 43.928 1.00 79.44 263 SER A C 1
ATOM 2049 O O . SER A 1 263 ? -31.188 -0.663 43.888 1.00 79.44 263 SER A O 1
ATOM 2051 N N . GLU A 1 264 ? -31.407 -2.781 44.591 1.00 75.69 264 GLU A N 1
ATOM 2052 C CA . GLU A 1 264 ? -32.761 -2.673 45.169 1.00 75.69 264 GLU A CA 1
ATOM 2053 C C . GLU A 1 264 ? -32.953 -1.425 46.057 1.00 75.69 264 GLU A C 1
ATOM 2055 O O . GLU A 1 264 ? -33.950 -0.714 45.955 1.00 75.69 264 GLU A O 1
ATOM 2060 N N . LYS A 1 265 ? -31.928 -1.068 46.842 1.00 76.44 265 LYS A N 1
ATOM 2061 C CA . LYS A 1 265 ? -31.923 0.120 47.716 1.00 76.44 265 LYS A CA 1
ATOM 2062 C C . LYS A 1 265 ? -31.946 1.448 46.948 1.00 76.44 265 LYS A C 1
ATOM 2064 O O . LYS A 1 265 ? -32.548 2.417 47.409 1.00 76.44 265 LYS A O 1
ATOM 2069 N N . ASN A 1 266 ? -31.283 1.509 45.793 1.00 75.81 266 ASN A N 1
ATOM 2070 C CA . ASN A 1 266 ? -31.254 2.706 44.956 1.00 75.81 266 ASN A CA 1
ATOM 2071 C C . ASN A 1 266 ? -32.541 2.833 44.138 1.00 75.81 266 ASN A C 1
ATOM 2073 O O . ASN A 1 266 ? -33.000 3.951 43.920 1.00 75.81 266 ASN A O 1
ATOM 2077 N N . LEU A 1 267 ? -33.163 1.717 43.748 1.00 80.94 267 LEU A N 1
ATOM 2078 C CA . LEU A 1 267 ? -34.417 1.720 42.998 1.00 80.94 267 LEU A CA 1
ATOM 2079 C C . LEU A 1 267 ? -35.568 2.358 43.800 1.00 80.94 267 LEU A C 1
ATOM 2081 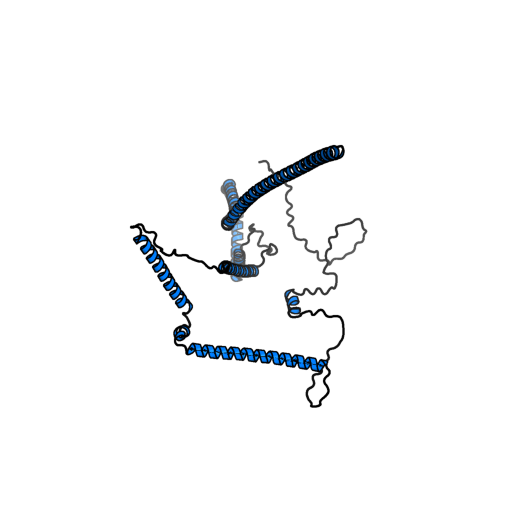O O . LEU A 1 267 ? -36.296 3.198 43.268 1.00 80.94 267 LEU A O 1
ATOM 2085 N N . ASP A 1 268 ? -35.681 2.054 45.096 1.00 82.50 268 ASP A N 1
ATOM 2086 C CA . ASP A 1 268 ? -36.692 2.657 45.978 1.00 82.50 268 ASP A CA 1
ATOM 2087 C C . ASP A 1 268 ? -36.417 4.142 46.277 1.00 82.50 268 ASP A C 1
ATOM 2089 O O . ASP A 1 268 ? -37.327 4.984 46.253 1.00 82.50 268 ASP A O 1
ATOM 2093 N N . ALA A 1 269 ? -35.149 4.508 46.489 1.00 83.00 269 ALA A N 1
ATOM 2094 C CA . ALA A 1 269 ? -34.741 5.902 46.669 1.00 83.00 269 ALA A CA 1
ATOM 2095 C C . ALA A 1 269 ? -34.963 6.743 45.394 1.00 83.00 269 ALA A C 1
ATOM 2097 O O . ALA A 1 269 ? -35.378 7.902 45.467 1.00 83.00 269 ALA A O 1
ATOM 2098 N N . VAL A 1 270 ? -34.732 6.163 44.214 1.00 82.25 270 VAL A N 1
ATOM 2099 C CA . VAL A 1 270 ? -35.003 6.806 42.922 1.00 82.25 270 VAL A CA 1
ATOM 2100 C C . VAL A 1 270 ? -36.506 6.911 42.686 1.00 82.25 270 VAL A C 1
ATOM 2102 O O . VAL A 1 270 ? -36.975 7.982 42.321 1.00 82.25 270 VAL A O 1
ATOM 2105 N N . LYS A 1 271 ? -37.299 5.870 42.967 1.00 85.50 271 LYS A N 1
ATOM 2106 C CA . LYS A 1 271 ? -38.765 5.907 42.826 1.00 85.50 271 LYS A CA 1
ATOM 2107 C C . LYS A 1 271 ? -39.389 7.020 43.668 1.00 85.50 271 LYS A C 1
ATOM 2109 O O . LYS A 1 271 ? -40.192 7.803 43.164 1.00 85.50 271 LYS A O 1
ATOM 2114 N N . THR A 1 272 ? -38.989 7.139 44.933 1.00 88.19 272 THR A N 1
ATOM 2115 C CA . THR A 1 272 ? -39.489 8.198 45.825 1.00 88.19 272 THR A CA 1
ATOM 2116 C C . THR A 1 272 ? -39.105 9.594 45.326 1.00 88.19 272 THR A C 1
ATOM 2118 O O . THR A 1 272 ? -39.993 10.434 45.159 1.00 88.19 272 THR A O 1
ATOM 2121 N N . ARG A 1 273 ? -37.832 9.830 44.973 1.00 86.25 273 ARG A N 1
ATOM 2122 C CA . ARG A 1 273 ? -37.369 11.115 44.410 1.00 86.25 273 ARG A CA 1
ATOM 2123 C C . ARG A 1 273 ? -38.032 11.458 43.079 1.00 86.25 273 ARG A C 1
ATOM 2125 O O . ARG A 1 273 ? -38.468 12.591 42.905 1.00 86.25 273 ARG A O 1
ATOM 2132 N N . THR A 1 274 ? -38.186 10.497 42.172 1.00 89.06 274 THR A N 1
ATOM 2133 C CA . THR A 1 274 ? -38.861 10.714 40.886 1.00 89.06 274 THR A CA 1
ATOM 2134 C C . THR A 1 274 ? -40.327 11.079 41.094 1.00 89.06 274 THR A C 1
ATOM 2136 O O . THR A 1 274 ? -40.816 11.999 40.451 1.00 89.06 274 THR A O 1
ATOM 2139 N N . THR A 1 275 ? -41.037 10.453 42.040 1.00 89.94 275 THR A N 1
ATOM 2140 C CA . THR A 1 275 ? -42.423 10.864 42.337 1.00 89.94 275 THR A CA 1
ATOM 2141 C C . THR A 1 275 ? -42.519 12.251 42.977 1.00 89.94 275 THR A C 1
ATOM 2143 O O . THR A 1 275 ? -43.530 12.929 42.795 1.00 89.94 275 THR A O 1
ATOM 2146 N N . ALA A 1 276 ? -41.503 12.694 43.723 1.00 91.56 276 ALA A N 1
ATOM 2147 C CA . ALA A 1 276 ? -41.432 14.064 44.233 1.00 91.56 276 ALA A CA 1
ATOM 2148 C C . ALA A 1 276 ? -41.164 15.061 43.091 1.00 91.56 276 ALA A C 1
ATOM 2150 O O . ALA A 1 276 ? -41.923 16.013 42.924 1.00 91.56 276 ALA A O 1
ATOM 2151 N N . LEU A 1 277 ? -40.183 14.772 42.229 1.00 90.44 277 LEU A N 1
ATOM 2152 C CA . LEU A 1 277 ? -39.866 15.582 41.049 1.00 90.44 277 LEU A CA 1
ATOM 2153 C C . LEU A 1 277 ? -41.028 15.669 40.059 1.00 90.44 277 LEU A C 1
ATOM 2155 O O . LEU A 1 277 ? -41.291 16.743 39.538 1.00 90.44 277 LEU A O 1
ATOM 2159 N N . VAL A 1 278 ? -41.775 14.587 39.818 1.00 91.12 278 VAL A N 1
ATOM 2160 C CA . VAL A 1 278 ? -42.970 14.623 38.955 1.00 91.12 278 VAL A CA 1
ATOM 2161 C C . VAL A 1 278 ? -44.024 15.574 39.524 1.00 91.12 278 VAL A C 1
ATOM 2163 O O . VAL A 1 278 ? -44.647 16.323 38.768 1.00 91.12 278 VAL A O 1
ATOM 2166 N N . ARG A 1 279 ? -44.210 15.604 40.851 1.00 91.69 279 ARG A N 1
ATOM 2167 C CA . ARG A 1 279 ? -45.128 16.556 41.495 1.00 91.69 279 ARG A CA 1
ATOM 2168 C C . ARG A 1 279 ? -44.638 17.995 41.334 1.00 91.69 279 ARG A C 1
ATOM 2170 O O . ARG A 1 279 ? -45.429 18.847 40.934 1.00 91.69 279 ARG A O 1
ATOM 2177 N N . GLU A 1 280 ? -43.354 18.259 41.567 1.00 91.25 280 GLU A N 1
ATOM 2178 C CA . GLU A 1 280 ? -42.763 19.593 41.385 1.00 91.25 280 GLU A CA 1
ATOM 2179 C C . GLU A 1 280 ? -42.784 20.054 39.922 1.00 91.25 280 GLU A C 1
ATOM 2181 O O . GLU A 1 280 ? -43.166 21.186 39.640 1.00 91.25 280 GLU A O 1
ATOM 2186 N N . LEU A 1 281 ? -42.480 19.171 38.968 1.00 87.12 281 LEU A N 1
ATOM 2187 C CA . LEU A 1 281 ? -42.558 19.450 37.534 1.00 87.12 281 LEU A CA 1
ATOM 2188 C C . LEU A 1 281 ? -43.999 19.742 37.102 1.00 87.12 281 LEU A C 1
ATOM 2190 O O . LEU A 1 281 ? -44.238 20.625 36.281 1.00 87.12 281 LEU A O 1
ATOM 2194 N N . THR A 1 282 ? -44.979 19.044 37.678 1.00 86.69 282 THR A N 1
ATOM 2195 C CA . THR A 1 282 ? -46.401 19.319 37.432 1.00 86.69 282 THR A CA 1
ATOM 2196 C C . THR A 1 282 ? -46.784 20.712 37.941 1.00 86.69 282 THR A C 1
ATOM 2198 O O . THR A 1 282 ? -47.520 21.432 37.265 1.00 86.69 282 THR A O 1
ATOM 2201 N N . LEU A 1 283 ? -46.258 21.137 39.095 1.00 86.50 283 LEU A N 1
ATOM 2202 C CA . LEU A 1 283 ? -46.447 22.496 39.612 1.00 86.50 283 LEU A CA 1
ATOM 2203 C C . LEU A 1 283 ? -45.736 23.545 38.749 1.00 86.50 283 LEU A C 1
ATOM 2205 O O . LEU A 1 283 ? -46.340 24.560 38.412 1.00 86.50 283 LEU A O 1
ATOM 2209 N N . LEU A 1 284 ? -44.502 23.279 38.318 1.00 80.88 284 LEU A N 1
ATOM 2210 C CA . LEU A 1 284 ? -43.748 24.150 37.414 1.00 80.88 284 LEU A CA 1
ATOM 2211 C C . LEU A 1 284 ? -44.401 24.259 36.037 1.00 80.88 284 LEU A C 1
ATOM 2213 O O . LEU A 1 284 ? -44.386 25.330 35.447 1.00 80.88 284 LEU A O 1
ATOM 2217 N N . THR A 1 285 ? -45.017 23.194 35.528 1.00 80.00 285 THR A N 1
ATOM 2218 C CA . THR A 1 285 ? -45.746 23.218 34.252 1.00 80.00 285 THR A CA 1
ATOM 2219 C C . THR A 1 285 ? -47.004 24.075 34.369 1.00 80.00 285 THR A C 1
ATOM 2221 O O . THR A 1 285 ? -47.262 24.898 33.493 1.00 80.00 285 THR A O 1
ATOM 2224 N N . LYS A 1 286 ? -47.732 23.971 35.489 1.00 80.88 286 LYS A N 1
ATOM 2225 C CA . LYS A 1 286 ? -48.852 24.872 35.807 1.00 80.88 286 LYS A CA 1
ATOM 2226 C C . LYS A 1 286 ? -48.395 26.328 35.964 1.00 80.88 286 LYS A C 1
ATOM 2228 O O . LYS A 1 286 ? -49.083 27.232 35.509 1.00 80.88 286 LYS A O 1
ATOM 2233 N N . LEU A 1 287 ? -47.219 26.558 36.551 1.00 74.62 287 LEU A N 1
ATOM 2234 C CA . LEU A 1 287 ? -46.627 27.891 36.701 1.00 74.62 287 LEU A CA 1
ATOM 2235 C C . LEU A 1 287 ? -46.121 28.458 35.364 1.00 74.62 287 LEU A C 1
ATOM 2237 O O . LEU A 1 287 ? -46.254 29.646 35.107 1.00 74.62 287 LEU A O 1
ATOM 2241 N N . LYS A 1 288 ? -45.574 27.613 34.487 1.00 67.44 288 LYS A N 1
ATOM 2242 C CA . LYS A 1 288 ? -45.084 27.983 33.152 1.00 67.44 288 LYS A CA 1
ATOM 2243 C C . LYS A 1 288 ? -46.224 28.293 32.178 1.00 67.44 288 LYS A C 1
ATOM 2245 O O . LYS A 1 288 ? -46.002 29.036 31.237 1.00 67.44 288 LYS A O 1
ATOM 2250 N N . GLN A 1 289 ? -47.425 27.759 32.419 1.00 66.81 289 GLN A N 1
ATOM 2251 C CA . GLN A 1 289 ? -48.668 28.150 31.738 1.00 66.81 289 GLN A CA 1
ATOM 2252 C C . GLN A 1 289 ? -49.231 29.497 32.240 1.00 66.81 289 GLN A C 1
ATOM 2254 O O . GLN A 1 289 ? -50.215 29.990 31.691 1.00 66.81 289 GLN A O 1
ATOM 2259 N N . SER A 1 290 ? -48.620 30.108 33.266 1.00 65.56 290 SER A N 1
ATOM 2260 C CA . SER A 1 290 ? -48.962 31.459 33.716 1.00 65.56 290 SER A CA 1
ATOM 2261 C C . SER A 1 290 ? -48.428 32.514 32.731 1.00 65.56 290 SER A C 1
ATOM 2263 O O . SER A 1 290 ? -47.247 32.477 32.363 1.00 65.56 290 SER A O 1
ATOM 2265 N N . PRO A 1 291 ? -49.247 33.508 32.339 1.00 58.53 291 PRO A N 1
ATOM 2266 C CA . PRO A 1 291 ? -48.925 34.463 31.276 1.00 58.53 291 PRO A CA 1
ATOM 2267 C C . PRO A 1 291 ? -47.699 35.356 31.549 1.00 58.53 291 PRO A C 1
ATOM 2269 O O . PRO A 1 291 ? -47.140 35.912 30.605 1.00 58.53 291 PRO A O 1
ATOM 2272 N N . SER A 1 292 ? -47.231 35.481 32.799 1.00 58.59 292 SER A N 1
ATOM 2273 C CA . SER A 1 292 ? -46.076 36.330 33.144 1.00 58.59 292 SER A CA 1
ATOM 2274 C C . SER A 1 292 ? -44.716 35.716 32.786 1.00 58.59 292 SER A C 1
ATOM 2276 O O . SER A 1 292 ? -43.748 36.449 32.597 1.00 58.59 292 SER A O 1
ATOM 2278 N N . VAL A 1 293 ? -44.623 34.385 32.676 1.00 58.84 293 VAL A N 1
ATOM 2279 C CA . VAL A 1 293 ? -43.362 33.665 32.393 1.00 58.84 293 VAL A CA 1
ATOM 2280 C C . VAL A 1 293 ? -43.185 33.421 30.888 1.00 58.84 293 VAL A C 1
ATOM 2282 O O . VAL A 1 293 ? -42.061 33.392 30.383 1.00 58.84 293 VAL A O 1
ATOM 2285 N N . GLN A 1 294 ? -44.293 33.344 30.143 1.00 55.88 294 GLN A N 1
ATOM 2286 C CA . GLN A 1 294 ? -44.302 33.195 28.684 1.00 55.88 294 GLN A CA 1
ATOM 2287 C C . GLN A 1 294 ? -43.571 34.347 27.964 1.00 55.88 294 GLN A C 1
ATOM 2289 O O . GLN A 1 294 ? -42.914 34.120 26.952 1.00 55.88 294 GLN A O 1
ATOM 2294 N N . GLY A 1 295 ? -43.650 35.574 28.497 1.00 59.91 295 GLY A N 1
ATOM 2295 C CA . GLY A 1 295 ? -43.030 36.767 27.906 1.00 59.91 295 GLY A CA 1
ATOM 2296 C C . GLY A 1 295 ? -41.500 36.794 27.992 1.00 59.91 295 GLY A C 1
ATOM 2297 O O . GLY A 1 295 ? -40.848 37.256 27.060 1.00 59.91 295 GLY A O 1
ATOM 2298 N N . ALA A 1 296 ? -40.915 36.238 29.059 1.00 58.56 296 ALA A N 1
ATOM 2299 C CA . ALA A 1 296 ? -39.460 36.164 29.240 1.00 58.56 296 ALA A CA 1
ATOM 2300 C C . ALA A 1 296 ? -38.813 35.012 28.441 1.00 58.56 296 ALA A C 1
ATOM 2302 O O . ALA A 1 296 ? -37.660 35.105 28.028 1.00 58.56 296 ALA A O 1
ATOM 2303 N N . LEU A 1 297 ? -39.572 33.944 28.162 1.00 56.31 297 LEU A N 1
ATOM 2304 C CA . LEU A 1 297 ? -39.147 32.799 27.340 1.00 56.31 297 LEU A CA 1
ATOM 2305 C C . LEU A 1 297 ? -39.100 33.106 25.829 1.00 56.31 297 LEU A C 1
ATOM 2307 O O . LEU A 1 297 ? -38.564 32.315 25.055 1.00 56.31 297 LEU A O 1
ATOM 2311 N N . ASN A 1 298 ? -39.630 34.255 25.400 1.00 55.72 298 ASN A N 1
ATOM 2312 C CA . ASN A 1 298 ? -39.679 34.674 23.998 1.00 55.72 298 ASN A CA 1
ATOM 2313 C C . ASN A 1 298 ? -38.381 35.319 23.474 1.00 55.72 298 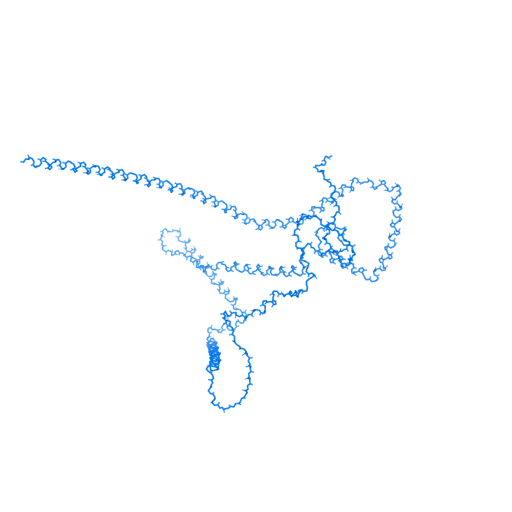ASN A C 1
ATOM 2315 O O . ASN A 1 298 ? -38.369 35.800 22.341 1.00 55.72 298 ASN A O 1
ATOM 2319 N N . SER A 1 299 ? -37.245 35.192 24.175 1.00 56.94 299 SER A N 1
ATOM 2320 C CA . SER A 1 299 ? -35.901 35.300 23.558 1.00 56.94 299 SER A CA 1
ATOM 2321 C C . SER A 1 299 ? -35.608 34.112 22.608 1.00 56.94 299 SER A C 1
ATOM 2323 O O . SER A 1 299 ? -34.504 33.577 22.504 1.00 56.94 299 SER A O 1
ATOM 2325 N N . ARG A 1 300 ? -36.645 33.651 21.902 1.00 60.41 300 ARG A N 1
ATOM 2326 C CA . ARG A 1 300 ? -36.666 32.477 21.038 1.00 60.41 300 ARG A CA 1
ATOM 2327 C C . ARG A 1 300 ? -35.809 32.673 19.796 1.00 60.41 300 ARG A C 1
ATOM 2329 O O . ARG A 1 300 ? -35.276 31.696 19.295 1.00 60.41 300 ARG A O 1
ATOM 2336 N N . ALA A 1 301 ? -35.616 33.910 19.343 1.00 61.62 301 ALA A N 1
ATOM 2337 C CA . ALA A 1 301 ? -34.671 34.213 18.271 1.00 61.62 301 ALA A CA 1
ATOM 2338 C C . ALA A 1 301 ? -33.228 33.850 18.674 1.00 61.62 301 ALA A C 1
ATOM 2340 O O . ALA A 1 301 ? -32.537 33.177 17.915 1.00 61.62 301 ALA A O 1
ATOM 2341 N N . GLY A 1 302 ? -32.814 34.194 19.901 1.00 67.75 302 GLY A N 1
ATOM 2342 C CA . GLY A 1 302 ? -31.509 33.810 20.443 1.00 67.75 302 GLY A CA 1
ATOM 2343 C C . GLY A 1 302 ? -31.397 32.303 20.666 1.00 67.75 302 GLY A C 1
ATOM 2344 O O . GLY A 1 302 ? -30.412 31.700 20.260 1.00 67.75 302 GLY A O 1
ATOM 2345 N N . GLN A 1 303 ? -32.435 31.667 21.219 1.00 77.75 303 GLN A N 1
ATOM 2346 C CA . GLN A 1 303 ? -32.455 30.216 21.437 1.00 77.75 303 GLN A CA 1
ATOM 2347 C C . GLN A 1 303 ? -32.400 29.419 20.123 1.00 77.75 303 GLN A C 1
ATOM 2349 O O . GLN A 1 303 ? -31.669 28.442 20.036 1.00 77.75 303 GLN A O 1
ATOM 2354 N N . VAL A 1 304 ? -33.141 29.839 19.091 1.00 80.50 304 VAL A N 1
ATOM 2355 C CA . VAL A 1 304 ? -33.137 29.198 17.764 1.00 80.50 304 VAL A CA 1
ATOM 2356 C C . VAL A 1 304 ? -31.790 29.395 17.076 1.00 80.50 304 VAL A C 1
ATOM 2358 O O . VAL A 1 304 ? -31.297 28.477 16.429 1.00 80.50 304 VAL A O 1
ATOM 2361 N N . GLN A 1 305 ? -31.163 30.560 17.237 1.00 82.81 305 GLN A N 1
ATOM 2362 C CA . GLN A 1 305 ? -29.847 30.812 16.663 1.00 82.81 305 GLN A CA 1
ATOM 2363 C C . GLN A 1 305 ? -28.739 30.040 17.387 1.00 82.81 305 GLN A C 1
ATOM 2365 O O . GLN A 1 305 ? -27.872 29.475 16.730 1.00 82.81 305 GLN A O 1
ATOM 2370 N N . ILE A 1 306 ? -28.805 29.942 18.717 1.00 87.06 306 ILE A N 1
ATOM 2371 C CA . ILE A 1 306 ? -27.908 29.101 19.519 1.00 87.06 306 ILE A CA 1
ATOM 2372 C C . ILE A 1 306 ? -28.108 27.623 19.173 1.00 87.06 306 ILE A C 1
ATOM 2374 O O . ILE A 1 306 ? -27.122 26.918 18.992 1.00 87.06 306 ILE A O 1
ATOM 2378 N N . GLN A 1 307 ? -29.352 27.165 19.012 1.00 87.25 307 GLN A N 1
ATOM 2379 C CA . GLN A 1 307 ? -29.644 25.796 18.588 1.00 87.25 307 GLN A CA 1
ATOM 2380 C C . GLN A 1 307 ? -29.079 25.519 17.194 1.00 87.25 307 GLN A C 1
ATOM 2382 O O . GLN A 1 307 ? -28.399 24.523 17.004 1.00 87.25 307 GLN A O 1
ATOM 2387 N N . LYS A 1 308 ? -29.255 26.445 16.244 1.00 88.50 308 LYS A N 1
ATOM 2388 C CA . LYS A 1 308 ? -28.682 26.322 14.899 1.00 88.50 308 LYS A CA 1
ATOM 2389 C C . LYS A 1 308 ? -27.154 26.238 14.931 1.00 88.50 308 LYS A C 1
ATOM 2391 O O . LYS A 1 308 ? -26.584 25.425 14.216 1.00 88.50 308 LYS A O 1
ATOM 2396 N N . ILE A 1 309 ? -26.494 27.053 15.756 1.00 88.56 309 ILE A N 1
ATOM 2397 C CA . ILE A 1 309 ? -25.034 26.998 15.930 1.00 88.56 309 ILE A CA 1
ATOM 2398 C C . ILE A 1 309 ? -24.623 25.676 16.579 1.00 88.56 309 ILE A C 1
ATOM 2400 O O . ILE A 1 309 ? -23.639 25.083 16.156 1.00 88.56 309 ILE A O 1
ATOM 2404 N N . HIS A 1 310 ? -25.372 25.200 17.572 1.00 90.12 310 HIS A N 1
ATOM 2405 C CA . HIS A 1 310 ? -25.118 23.921 18.225 1.00 90.12 310 HIS A CA 1
ATOM 2406 C C . HIS A 1 310 ? -25.264 22.746 17.251 1.00 90.12 310 HIS A C 1
ATOM 2408 O O . HIS A 1 310 ? -24.403 21.877 17.229 1.00 90.12 310 HIS A O 1
ATOM 2414 N N . ASP A 1 311 ? -26.297 22.745 16.409 1.00 89.56 311 ASP A N 1
ATOM 2415 C CA . ASP A 1 311 ? -26.531 21.700 15.408 1.00 89.56 311 ASP A CA 1
ATOM 2416 C C . ASP A 1 311 ? -25.462 21.735 14.299 1.00 89.56 311 ASP A C 1
ATOM 2418 O O . ASP A 1 311 ? -24.981 20.702 13.838 1.00 89.56 311 ASP A O 1
ATOM 2422 N N . GLN A 1 312 ? -25.020 22.934 13.899 1.00 88.12 312 GLN A N 1
ATOM 2423 C CA . GLN A 1 312 ? -23.878 23.083 12.995 1.00 88.12 312 GLN A CA 1
ATOM 2424 C C . GLN A 1 312 ? -22.585 22.583 13.648 1.00 88.12 312 GLN A C 1
ATOM 2426 O O . GLN A 1 312 ? -21.835 21.839 13.021 1.00 88.12 312 GLN A O 1
ATOM 2431 N N . LEU A 1 313 ? -22.333 22.939 14.907 1.00 88.19 313 LEU A N 1
ATOM 2432 C CA . LEU A 1 313 ? -21.136 22.525 15.630 1.00 88.19 313 LEU A CA 1
ATOM 2433 C C . LEU A 1 313 ? -21.116 21.014 15.878 1.00 88.19 313 LEU A C 1
ATOM 2435 O O . LEU A 1 313 ? -20.070 20.407 15.700 1.00 88.19 313 LEU A O 1
ATOM 2439 N N . SER A 1 314 ? -22.251 20.396 16.209 1.00 87.56 314 SER A N 1
ATOM 2440 C CA . SER A 1 314 ? -22.343 18.947 16.412 1.00 87.56 314 SER A CA 1
ATOM 2441 C C . SER A 1 314 ? -22.115 18.169 15.115 1.00 87.56 314 SER A C 1
ATOM 2443 O O . SER A 1 314 ? -21.426 17.150 15.125 1.00 87.56 314 SER A O 1
ATOM 2445 N N . SER A 1 315 ? -22.602 18.678 13.975 1.00 86.62 315 SER A N 1
ATOM 2446 C CA . SER A 1 315 ? -22.297 18.084 12.667 1.00 86.62 315 SER A CA 1
ATOM 2447 C C . SER A 1 315 ? -20.802 18.170 12.329 1.00 86.62 315 SER A C 1
ATOM 2449 O O . SER A 1 315 ? -20.228 17.220 11.796 1.00 86.62 315 SER A O 1
ATOM 2451 N N . LEU A 1 316 ? -20.148 19.275 12.702 1.00 87.56 316 LEU A N 1
ATOM 2452 C CA . LEU A 1 316 ? -18.723 19.494 12.468 1.00 87.56 316 LEU A CA 1
ATOM 2453 C C . LEU A 1 316 ? -17.829 18.760 13.467 1.00 87.56 316 LEU A C 1
ATOM 2455 O O . LEU A 1 316 ? -16.698 18.454 13.113 1.00 87.56 316 LEU A O 1
ATOM 2459 N N . ASP A 1 317 ? -18.305 18.457 14.672 1.00 87.56 317 ASP A N 1
ATOM 2460 C CA . ASP A 1 317 ? -17.533 17.771 15.714 1.00 87.56 317 ASP A CA 1
ATOM 2461 C C . ASP A 1 317 ? -17.103 16.368 15.258 1.00 87.56 317 ASP A C 1
ATOM 2463 O O . ASP A 1 317 ? -15.935 15.990 15.364 1.00 87.56 317 ASP A O 1
ATOM 2467 N N . THR A 1 318 ? -18.018 15.643 14.606 1.00 82.44 318 THR A N 1
ATOM 2468 C CA . THR A 1 318 ? -17.723 14.328 14.010 1.00 82.44 318 THR A CA 1
ATOM 2469 C C . THR A 1 318 ? -16.637 14.409 12.932 1.00 82.44 318 THR A C 1
ATOM 2471 O O . THR A 1 318 ? -15.720 13.587 12.893 1.00 82.44 318 THR A O 1
ATOM 2474 N N . VAL A 1 319 ? -16.694 15.438 12.080 1.00 85.44 319 VAL A N 1
ATOM 2475 C CA . VAL A 1 319 ? -15.708 15.662 11.018 1.00 85.44 319 VAL A CA 1
ATOM 2476 C C . VAL A 1 319 ? -14.379 16.106 11.621 1.00 85.44 319 VAL A C 1
ATOM 2478 O O . VAL A 1 319 ? -13.342 15.554 11.262 1.00 85.44 319 VAL A O 1
ATOM 2481 N N . ALA A 1 320 ? -14.394 17.037 12.574 1.00 87.44 320 ALA A N 1
ATOM 2482 C CA . ALA A 1 320 ? -13.214 17.568 13.246 1.00 87.44 320 ALA A CA 1
ATOM 2483 C C . ALA A 1 320 ? -12.419 16.472 13.967 1.00 87.44 320 ALA A C 1
ATOM 2485 O O . ALA A 1 320 ? -11.192 16.464 13.879 1.00 87.44 320 ALA A O 1
ATOM 2486 N N . ALA A 1 321 ? -13.099 15.502 14.588 1.00 87.38 321 ALA A N 1
ATOM 2487 C CA . ALA A 1 321 ? -12.460 14.333 15.191 1.00 87.38 321 ALA A CA 1
ATOM 2488 C C . ALA A 1 321 ? -11.721 13.452 14.162 1.00 87.38 321 ALA A C 1
ATOM 2490 O O . ALA A 1 321 ? -10.705 12.837 14.484 1.00 87.38 321 ALA A O 1
ATOM 2491 N N . SER A 1 322 ? -12.193 13.413 12.910 1.00 88.31 322 SER A N 1
ATOM 2492 C CA . SER A 1 322 ? -11.583 12.621 11.831 1.00 88.31 322 SER A CA 1
ATOM 2493 C C . SER A 1 322 ? -10.442 13.333 11.088 1.00 88.31 322 SER A C 1
ATOM 2495 O O . SER A 1 322 ? -9.608 12.667 10.470 1.00 88.31 322 SER A O 1
ATOM 2497 N N . VAL A 1 323 ? -10.358 14.669 11.159 1.00 91.94 323 VAL A N 1
ATOM 2498 C CA . VAL A 1 323 ? -9.349 15.464 10.432 1.00 91.94 323 VAL A CA 1
ATOM 2499 C C . VAL A 1 323 ? -7.909 15.035 10.753 1.00 91.94 323 VAL A C 1
ATOM 2501 O O . VAL A 1 323 ? -7.157 14.827 9.799 1.00 91.94 323 VAL A O 1
ATOM 2504 N N . PRO A 1 324 ? -7.491 14.841 12.023 1.00 92.12 324 PRO A N 1
ATOM 2505 C CA . PRO A 1 324 ? -6.127 14.403 12.329 1.00 92.12 324 PRO A CA 1
ATOM 2506 C C . PRO A 1 324 ? -5.772 13.064 11.674 1.00 92.12 324 PRO A C 1
ATOM 2508 O O . PRO A 1 324 ? -4.720 12.946 11.053 1.00 92.12 324 PRO A O 1
ATOM 2511 N N . ALA A 1 325 ? -6.687 12.090 11.704 1.00 89.62 325 ALA A N 1
ATOM 2512 C CA . ALA A 1 325 ? -6.475 10.786 11.078 1.00 89.62 325 ALA A CA 1
ATOM 2513 C C . ALA A 1 325 ? -6.342 10.886 9.546 1.00 89.62 325 ALA A C 1
ATOM 2515 O O . ALA A 1 325 ? -5.531 10.188 8.934 1.00 89.62 325 ALA A O 1
ATOM 2516 N N . ILE A 1 326 ? -7.113 11.777 8.912 1.00 92.25 326 ILE A N 1
ATOM 2517 C CA . ILE A 1 326 ? -7.006 12.050 7.472 1.00 92.25 326 ILE A CA 1
ATOM 2518 C C . ILE A 1 326 ? -5.657 12.703 7.146 1.00 92.25 326 ILE A C 1
ATOM 2520 O O . ILE A 1 326 ? -5.021 12.331 6.159 1.00 92.25 326 ILE A O 1
ATOM 2524 N N . VAL A 1 327 ? -5.195 13.642 7.975 1.00 94.19 327 VAL A N 1
ATOM 2525 C CA . VAL A 1 327 ? -3.891 14.301 7.809 1.00 94.19 327 VAL A CA 1
ATOM 2526 C C . VAL A 1 327 ? -2.744 13.303 7.979 1.00 94.19 327 VAL A C 1
ATOM 2528 O O . VAL A 1 327 ? -1.859 13.265 7.128 1.00 94.19 327 VAL A O 1
ATOM 2531 N N . ASP A 1 328 ? -2.783 12.433 8.987 1.00 91.38 328 ASP A N 1
ATOM 2532 C CA . ASP A 1 328 ? -1.773 11.383 9.188 1.00 91.38 328 ASP A CA 1
ATOM 2533 C C . ASP A 1 328 ? -1.726 10.402 8.009 1.00 91.38 328 ASP A C 1
ATOM 2535 O O . ASP A 1 328 ? -0.650 10.010 7.537 1.00 91.38 328 ASP A O 1
ATOM 2539 N N . ARG A 1 329 ? -2.896 10.053 7.459 1.00 93.19 329 ARG A N 1
ATOM 2540 C CA . ARG A 1 329 ? -2.996 9.245 6.240 1.00 93.19 329 ARG A CA 1
ATOM 2541 C C . ARG A 1 329 ? -2.409 9.969 5.027 1.00 93.19 329 ARG A C 1
ATOM 2543 O O . ARG A 1 329 ? -1.690 9.344 4.252 1.00 93.19 329 ARG A O 1
ATOM 2550 N N . LEU A 1 330 ? -2.677 11.265 4.860 1.00 91.69 330 LEU A N 1
ATOM 2551 C CA . LEU A 1 330 ? -2.098 12.087 3.790 1.00 91.69 330 LEU A CA 1
ATOM 2552 C C . LEU A 1 330 ? -0.574 12.185 3.908 1.00 91.69 330 LEU A C 1
ATOM 2554 O O . LEU A 1 330 ? 0.118 12.064 2.901 1.00 91.69 330 LEU A O 1
ATOM 2558 N N . ILE A 1 331 ? -0.044 12.353 5.122 1.00 93.50 331 ILE A N 1
ATOM 2559 C CA . ILE A 1 331 ? 1.402 12.367 5.381 1.00 93.50 331 ILE A CA 1
ATOM 2560 C C . ILE A 1 331 ? 2.019 11.015 5.016 1.00 93.50 331 ILE A C 1
ATOM 2562 O O . ILE A 1 331 ? 3.042 10.976 4.336 1.00 93.50 331 ILE A O 1
ATOM 2566 N N . SER A 1 332 ? 1.373 9.914 5.405 1.00 90.69 332 SER A N 1
ATOM 2567 C CA . SER A 1 332 ? 1.832 8.557 5.084 1.00 90.69 332 SER A CA 1
ATOM 2568 C C . SER A 1 332 ? 1.799 8.271 3.576 1.00 90.69 332 SER A C 1
ATOM 2570 O O . SER A 1 332 ? 2.699 7.624 3.051 1.00 90.69 332 SER A O 1
ATOM 2572 N N . LEU A 1 333 ? 0.788 8.781 2.862 1.00 92.50 333 LEU A N 1
ATOM 2573 C CA . LEU A 1 333 ? 0.639 8.624 1.409 1.00 92.50 333 LEU A CA 1
ATOM 2574 C C . LEU A 1 333 ? 1.478 9.609 0.588 1.00 92.50 333 LEU A C 1
ATOM 2576 O O . LEU A 1 333 ? 1.629 9.416 -0.617 1.00 92.50 333 LEU A O 1
ATOM 2580 N N . LYS A 1 334 ? 2.036 10.653 1.206 1.00 93.56 334 LYS A N 1
ATOM 2581 C CA . LYS A 1 334 ? 2.816 11.680 0.509 1.00 93.56 334 LYS A CA 1
ATOM 2582 C C . LYS A 1 334 ? 3.989 11.084 -0.268 1.00 93.56 334 LYS A C 1
ATOM 2584 O O . LYS A 1 334 ? 4.150 11.407 -1.437 1.00 93.56 334 LYS A O 1
ATOM 2589 N N . SER A 1 335 ? 4.783 10.212 0.358 1.00 91.38 335 SER A N 1
ATOM 2590 C CA . SER A 1 335 ? 5.951 9.603 -0.295 1.00 91.38 335 SER A CA 1
ATOM 2591 C C . SER A 1 335 ? 5.555 8.772 -1.515 1.00 91.38 335 SER A C 1
ATOM 2593 O O . SER A 1 335 ? 6.227 8.829 -2.540 1.00 91.38 335 SER A O 1
ATOM 2595 N N . VAL A 1 336 ? 4.428 8.062 -1.426 1.00 93.25 336 VAL A N 1
ATOM 2596 C CA . VAL A 1 336 ? 3.868 7.284 -2.535 1.00 93.25 336 VAL A CA 1
ATOM 2597 C C . VAL A 1 336 ? 3.400 8.210 -3.656 1.00 93.25 336 VAL A C 1
ATOM 2599 O O . VAL A 1 336 ? 3.700 7.960 -4.818 1.00 93.25 336 VAL A O 1
ATOM 2602 N N . HIS A 1 337 ? 2.705 9.306 -3.337 1.00 93.25 337 HIS A N 1
ATOM 2603 C CA . HIS A 1 337 ? 2.299 10.287 -4.346 1.00 93.25 337 HIS A CA 1
ATOM 2604 C C . HIS A 1 337 ? 3.506 10.950 -5.027 1.00 93.25 337 HIS A C 1
ATOM 2606 O O . HIS A 1 337 ? 3.510 11.086 -6.251 1.00 93.25 337 HIS A O 1
ATOM 2612 N N . ASP A 1 338 ? 4.548 11.300 -4.270 1.00 92.56 338 ASP A N 1
ATOM 2613 C CA . ASP A 1 338 ? 5.791 11.860 -4.810 1.00 92.56 338 ASP A CA 1
ATOM 2614 C C . ASP A 1 338 ? 6.498 10.851 -5.743 1.00 92.56 338 ASP A C 1
ATOM 2616 O O . ASP A 1 338 ? 6.978 11.217 -6.821 1.00 92.56 338 ASP A O 1
ATOM 2620 N N . GLU A 1 339 ? 6.508 9.563 -5.383 1.00 94.06 339 GLU A N 1
ATOM 2621 C CA . GLU A 1 339 ? 7.044 8.496 -6.232 1.00 94.06 339 GLU A CA 1
ATOM 2622 C C . GLU A 1 339 ? 6.221 8.315 -7.517 1.00 94.06 339 GLU A C 1
ATOM 2624 O O . GLU A 1 339 ? 6.796 8.249 -8.604 1.00 94.06 339 GLU A O 1
ATOM 2629 N N . VAL A 1 340 ? 4.887 8.313 -7.432 1.00 94.00 340 VAL A N 1
ATOM 2630 C CA . VAL A 1 340 ? 3.991 8.209 -8.598 1.00 94.00 340 VAL A CA 1
ATOM 2631 C C . VAL A 1 340 ? 4.187 9.380 -9.565 1.00 94.00 340 VAL A C 1
ATOM 2633 O O . VAL A 1 340 ? 4.224 9.178 -10.785 1.00 94.00 340 VAL A O 1
ATOM 2636 N N . LEU A 1 341 ? 4.375 10.601 -9.054 1.00 93.62 341 LEU A N 1
ATOM 2637 C CA . LEU A 1 341 ? 4.688 11.768 -9.884 1.00 93.62 341 LEU A CA 1
ATOM 2638 C C . LEU A 1 341 ? 6.024 11.593 -10.621 1.00 93.62 341 LEU A C 1
ATOM 2640 O O . LEU A 1 341 ? 6.104 11.847 -11.827 1.00 93.62 341 LEU A O 1
ATOM 2644 N N . ASN A 1 342 ? 7.058 11.099 -9.936 1.00 94.94 342 ASN A N 1
ATOM 2645 C CA . ASN A 1 342 ? 8.354 10.819 -10.554 1.00 94.94 342 ASN A CA 1
ATOM 2646 C C . ASN A 1 342 ? 8.267 9.692 -11.599 1.00 94.94 342 ASN A C 1
ATOM 2648 O O . ASN A 1 342 ? 8.833 9.802 -12.687 1.00 94.94 342 ASN A O 1
ATOM 2652 N N . VAL A 1 343 ? 7.514 8.626 -11.314 1.00 96.00 343 VAL A N 1
ATOM 2653 C CA . VAL A 1 343 ? 7.268 7.534 -12.267 1.00 96.00 343 VAL A CA 1
ATOM 2654 C C . VAL A 1 343 ? 6.582 8.065 -13.518 1.00 96.00 343 VAL A C 1
ATOM 2656 O O . VAL A 1 343 ? 7.038 7.766 -14.618 1.00 96.00 343 VAL A O 1
ATOM 2659 N N . THR A 1 344 ? 5.564 8.912 -13.373 1.00 95.69 344 THR A N 1
ATOM 2660 C CA . THR A 1 344 ? 4.862 9.524 -14.512 1.00 95.69 344 THR A CA 1
ATOM 2661 C C . THR A 1 344 ? 5.816 10.365 -15.367 1.00 95.69 344 THR A C 1
ATOM 2663 O O . THR A 1 344 ? 5.850 10.230 -16.591 1.00 95.69 344 THR A O 1
ATOM 2666 N N . ALA A 1 345 ? 6.673 11.175 -14.736 1.00 94.69 345 ALA A N 1
ATOM 2667 C CA . ALA A 1 345 ? 7.690 11.953 -15.444 1.00 94.69 345 ALA A CA 1
ATOM 2668 C C . ALA A 1 345 ? 8.723 11.062 -16.163 1.00 94.69 345 ALA A C 1
ATOM 2670 O O . ALA A 1 345 ? 9.113 11.343 -17.302 1.00 94.69 345 ALA A O 1
ATOM 2671 N N . ARG A 1 346 ? 9.151 9.967 -15.520 1.00 96.12 346 ARG A N 1
ATOM 2672 C CA . ARG A 1 346 ? 10.085 8.988 -16.089 1.00 96.12 346 ARG A CA 1
ATOM 2673 C C . ARG A 1 346 ? 9.471 8.241 -17.269 1.00 96.12 346 ARG A C 1
ATOM 2675 O O . ARG A 1 346 ? 10.152 8.087 -18.278 1.00 96.12 346 ARG A O 1
ATOM 2682 N N . VAL A 1 347 ? 8.204 7.839 -17.179 1.00 97.38 347 VAL A N 1
ATOM 2683 C CA . VAL A 1 347 ? 7.458 7.211 -18.282 1.00 97.38 347 VAL A CA 1
ATOM 2684 C C . VAL A 1 347 ? 7.371 8.166 -19.469 1.00 97.38 347 VAL A C 1
ATOM 2686 O O . VAL A 1 347 ? 7.785 7.794 -20.560 1.00 97.38 347 VAL A O 1
ATOM 2689 N N . GLY A 1 348 ? 7.010 9.434 -19.253 1.00 97.00 348 GLY A N 1
ATOM 2690 C CA . GLY A 1 348 ? 7.005 10.420 -20.338 1.00 97.00 348 GLY A CA 1
ATOM 2691 C C . GLY A 1 348 ? 8.392 10.656 -20.959 1.00 97.00 348 GLY A C 1
ATOM 2692 O O . GLY A 1 348 ? 8.512 10.954 -22.146 1.00 97.00 348 GLY A O 1
ATOM 2693 N N . LYS A 1 349 ? 9.487 10.525 -20.192 1.00 96.50 349 LYS A N 1
ATOM 2694 C CA . LYS A 1 349 ? 10.849 10.544 -20.760 1.00 96.50 349 LYS A CA 1
ATOM 2695 C C . LYS A 1 349 ? 11.107 9.312 -21.630 1.00 96.50 349 LYS A C 1
ATOM 2697 O O . LYS A 1 349 ? 11.655 9.472 -22.715 1.00 96.50 349 LYS A O 1
ATOM 2702 N N . ILE A 1 350 ? 10.701 8.131 -21.168 1.00 97.38 350 ILE A N 1
ATOM 2703 C CA . ILE A 1 350 ? 10.839 6.873 -21.909 1.00 97.38 350 ILE A CA 1
ATOM 2704 C C . ILE A 1 350 ? 10.056 6.935 -23.225 1.00 97.38 350 ILE A C 1
ATOM 2706 O O . ILE A 1 350 ? 10.623 6.628 -24.269 1.00 97.38 350 ILE A O 1
ATOM 2710 N N . GLU A 1 351 ? 8.816 7.423 -23.207 1.00 97.44 351 GLU A N 1
ATOM 2711 C CA . GLU A 1 351 ? 7.991 7.596 -24.410 1.00 97.44 351 GLU A CA 1
ATOM 2712 C C . GLU A 1 351 ? 8.660 8.516 -25.436 1.00 97.44 351 GLU A C 1
ATOM 2714 O O . GLU A 1 351 ? 8.744 8.170 -26.612 1.00 97.44 351 GLU A O 1
ATOM 2719 N N . ARG A 1 352 ? 9.224 9.654 -25.001 1.00 96.88 352 ARG A N 1
ATOM 2720 C CA . ARG A 1 352 ? 9.974 10.550 -25.902 1.00 96.88 352 ARG A CA 1
ATOM 2721 C C . ARG A 1 352 ? 11.212 9.877 -26.487 1.00 96.88 352 ARG A C 1
ATOM 2723 O O . ARG A 1 352 ? 11.483 10.031 -27.674 1.00 96.88 352 ARG A O 1
ATOM 2730 N N . THR A 1 353 ? 11.968 9.135 -25.674 1.00 96.56 353 THR A N 1
ATOM 2731 C CA . THR A 1 353 ? 13.137 8.398 -26.179 1.00 96.56 353 THR A CA 1
ATOM 2732 C C . THR A 1 353 ? 12.734 7.285 -27.138 1.00 96.56 353 THR A C 1
ATOM 2734 O O . THR A 1 353 ? 13.413 7.076 -28.133 1.00 96.56 353 THR A O 1
ATOM 2737 N N . GLN A 1 354 ? 11.611 6.612 -26.889 1.00 96.69 354 GLN A N 1
ATOM 2738 C CA . GLN A 1 354 ? 11.091 5.570 -27.765 1.00 96.69 354 GLN A CA 1
ATOM 2739 C C . GLN A 1 354 ? 10.608 6.151 -29.097 1.00 96.69 354 GLN A C 1
ATOM 2741 O O . GLN A 1 354 ? 10.940 5.600 -30.138 1.00 96.69 354 GLN A O 1
ATOM 2746 N N . ALA A 1 355 ? 9.898 7.282 -29.081 1.00 97.25 355 ALA A N 1
ATOM 2747 C CA . ALA A 1 355 ? 9.492 7.980 -30.299 1.00 97.25 355 ALA A CA 1
ATOM 2748 C C . ALA A 1 355 ? 10.708 8.399 -31.143 1.00 97.25 355 ALA A C 1
ATOM 2750 O O . ALA A 1 355 ? 10.731 8.154 -32.343 1.00 97.25 355 ALA A O 1
ATOM 2751 N N . SER A 1 356 ? 11.750 8.943 -30.504 1.00 97.25 356 SER A N 1
ATOM 2752 C CA . SER A 1 356 ? 12.995 9.313 -31.191 1.00 97.25 356 SER A CA 1
ATOM 2753 C C . SER A 1 356 ? 13.748 8.104 -31.756 1.00 97.25 356 SER A C 1
ATOM 2755 O O . SER A 1 356 ? 14.315 8.199 -32.840 1.00 97.25 356 SER A O 1
ATOM 2757 N N . LEU A 1 357 ? 13.755 6.966 -31.053 1.00 97.12 357 LEU A N 1
ATOM 2758 C CA . LEU A 1 357 ? 14.353 5.731 -31.566 1.00 97.12 357 LEU A CA 1
ATOM 2759 C C . LEU A 1 357 ? 13.574 5.171 -32.758 1.00 97.12 357 LEU A C 1
ATOM 2761 O O . LEU A 1 357 ? 14.195 4.693 -33.698 1.00 97.12 357 LEU A O 1
ATOM 2765 N N . ILE A 1 358 ? 12.241 5.238 -32.734 1.00 97.62 358 ILE A N 1
ATOM 2766 C CA . ILE A 1 358 ? 11.407 4.817 -33.867 1.00 97.62 358 ILE A CA 1
ATOM 2767 C C . ILE A 1 358 ? 11.692 5.700 -35.085 1.00 97.62 358 ILE A C 1
ATOM 2769 O O . ILE A 1 358 ? 11.959 5.168 -36.153 1.00 97.62 358 ILE A O 1
ATOM 2773 N N . GLU A 1 359 ? 11.736 7.023 -34.914 1.00 97.31 359 GLU A N 1
ATOM 2774 C CA . GLU A 1 359 ? 12.064 7.952 -36.003 1.00 97.31 359 GLU A CA 1
ATOM 2775 C C . GLU A 1 359 ? 13.460 7.681 -36.593 1.00 97.31 359 GLU A C 1
ATOM 2777 O O . GLU A 1 359 ? 13.631 7.666 -37.812 1.00 97.31 359 GLU A O 1
ATOM 2782 N N . LEU A 1 360 ? 14.454 7.407 -35.738 1.00 97.50 360 LEU A N 1
ATOM 2783 C CA . LEU A 1 360 ? 15.796 7.039 -36.190 1.00 97.50 360 LEU A CA 1
ATOM 2784 C C . LEU A 1 360 ? 15.780 5.727 -36.989 1.00 97.50 360 LEU A C 1
ATOM 2786 O O . LEU A 1 360 ? 16.364 5.672 -38.069 1.00 97.50 360 LEU A O 1
ATOM 2790 N N . LEU A 1 361 ? 15.074 4.702 -36.505 1.00 97.44 361 LEU A N 1
ATOM 2791 C CA . LEU A 1 361 ? 14.941 3.423 -37.206 1.00 97.44 361 LEU A CA 1
ATOM 2792 C C . LEU A 1 361 ? 14.214 3.564 -38.549 1.00 97.44 361 LEU A C 1
ATOM 2794 O O . LEU A 1 361 ? 14.629 2.938 -39.522 1.00 97.44 361 LEU A O 1
ATOM 2798 N N . ASP A 1 362 ? 13.180 4.402 -38.630 1.00 97.50 362 ASP A N 1
ATOM 2799 C CA . ASP A 1 362 ? 12.484 4.693 -39.888 1.00 97.50 362 ASP A CA 1
ATOM 2800 C C . ASP A 1 362 ? 13.419 5.398 -40.885 1.00 97.50 362 ASP A C 1
ATOM 2802 O O . ASP A 1 362 ? 13.424 5.080 -42.079 1.00 97.50 362 ASP A O 1
ATOM 2806 N N . SER A 1 363 ? 14.263 6.316 -40.401 1.00 97.19 363 SER A N 1
ATOM 2807 C CA . SER A 1 363 ? 15.268 6.988 -41.231 1.00 97.19 363 SER A CA 1
ATOM 2808 C C . SER A 1 363 ? 16.356 6.029 -41.733 1.00 97.19 363 SER A C 1
ATOM 2810 O O . SER A 1 363 ? 16.719 6.077 -42.912 1.00 97.19 363 SER A O 1
ATOM 2812 N N . ASP A 1 364 ? 16.812 5.102 -40.885 1.00 96.69 364 ASP A N 1
ATOM 2813 C CA . ASP A 1 364 ? 17.787 4.072 -41.247 1.00 96.69 364 ASP A CA 1
ATOM 2814 C C . ASP A 1 364 ? 17.189 3.083 -42.256 1.00 96.69 364 ASP A C 1
ATOM 2816 O O . ASP A 1 364 ? 17.843 2.721 -43.237 1.00 96.69 364 ASP A O 1
ATOM 2820 N N . ALA A 1 365 ? 15.925 2.688 -42.075 1.00 96.88 365 ALA A N 1
ATOM 2821 C CA . ALA A 1 365 ? 15.202 1.840 -43.018 1.00 96.88 365 ALA A CA 1
ATOM 2822 C C . ALA A 1 365 ? 15.071 2.509 -44.397 1.00 96.88 365 ALA A C 1
ATOM 2824 O O . ALA A 1 365 ? 15.315 1.867 -45.422 1.00 96.88 365 ALA A O 1
ATOM 2825 N N . ALA A 1 366 ? 14.755 3.807 -44.439 1.00 96.19 366 ALA A N 1
ATOM 2826 C CA . ALA A 1 366 ? 14.707 4.572 -45.683 1.00 96.19 366 ALA A CA 1
ATOM 2827 C C . ALA A 1 366 ? 16.089 4.684 -46.351 1.00 96.19 366 ALA A C 1
ATOM 2829 O O . ALA A 1 366 ? 16.205 4.558 -47.572 1.00 96.19 366 ALA A O 1
ATOM 2830 N N . LEU A 1 367 ? 17.153 4.889 -45.568 1.00 97.00 367 LEU A N 1
ATOM 2831 C CA . LEU A 1 367 ? 18.520 4.939 -46.083 1.00 97.00 367 LEU A CA 1
ATOM 2832 C C . LEU A 1 367 ? 18.948 3.590 -46.672 1.00 97.00 367 LEU A C 1
ATOM 2834 O O . LEU A 1 367 ? 19.508 3.561 -47.767 1.00 97.00 367 LEU A O 1
ATOM 2838 N N . LEU A 1 368 ? 18.638 2.478 -46.001 1.00 97.12 368 LEU A N 1
ATOM 2839 C CA . LEU A 1 368 ? 18.907 1.133 -46.511 1.00 97.12 368 LEU A CA 1
ATOM 2840 C C . LEU A 1 368 ? 18.137 0.842 -47.803 1.00 97.12 36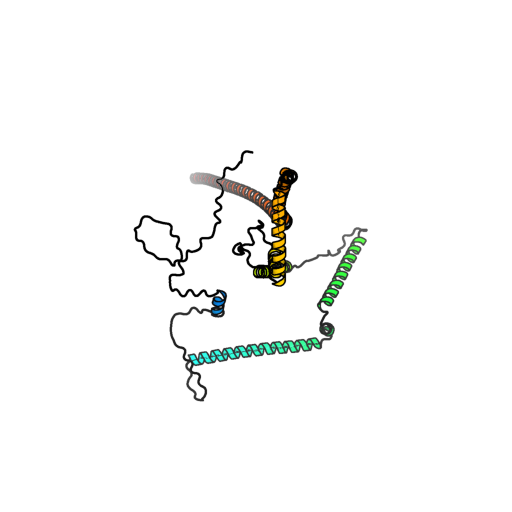8 LEU A C 1
ATOM 2842 O O . LEU A 1 368 ? 18.737 0.334 -48.748 1.00 97.12 368 LEU A O 1
ATOM 2846 N N . ALA A 1 369 ? 16.863 1.232 -47.891 1.00 96.44 369 ALA A N 1
ATOM 2847 C CA . ALA A 1 369 ? 16.077 1.093 -49.118 1.00 96.44 369 ALA A CA 1
ATOM 2848 C C . ALA A 1 369 ? 16.676 1.899 -50.287 1.00 96.44 369 ALA A C 1
ATOM 2850 O O . ALA A 1 369 ? 16.747 1.411 -51.415 1.00 96.44 369 ALA A O 1
ATOM 2851 N N . ASN A 1 370 ? 17.174 3.112 -50.022 1.00 96.31 370 ASN A N 1
ATOM 2852 C CA . ASN A 1 370 ? 17.862 3.924 -51.031 1.00 96.31 370 ASN A CA 1
ATOM 2853 C C . ASN A 1 370 ? 19.192 3.296 -51.475 1.00 96.31 370 ASN A C 1
ATOM 2855 O O . ASN A 1 370 ? 19.528 3.334 -52.660 1.00 96.31 370 ASN A O 1
ATOM 2859 N N . VAL A 1 371 ? 19.953 2.712 -50.544 1.00 96.75 371 VAL A N 1
ATOM 2860 C CA . VAL A 1 371 ? 21.196 1.990 -50.858 1.00 96.75 371 VAL A CA 1
ATOM 2861 C C . VAL A 1 371 ? 20.900 0.745 -51.694 1.00 96.75 371 VAL A C 1
ATOM 2863 O O . VAL A 1 371 ? 21.604 0.499 -52.671 1.00 96.75 371 VAL A O 1
ATOM 2866 N N . GLU A 1 372 ? 19.852 -0.007 -51.360 1.00 96.12 372 GLU A N 1
ATOM 2867 C CA . GLU A 1 372 ? 19.414 -1.175 -52.128 1.00 96.12 372 GLU A CA 1
ATOM 2868 C C . GLU A 1 372 ? 19.005 -0.787 -53.554 1.00 96.12 372 GLU A C 1
ATOM 2870 O O . GLU A 1 372 ? 19.504 -1.380 -54.512 1.00 96.12 372 GLU A O 1
ATOM 2875 N N . ALA A 1 373 ? 18.182 0.255 -53.708 1.00 96.25 373 ALA A N 1
ATOM 2876 C CA . ALA A 1 373 ? 17.782 0.771 -55.015 1.00 96.25 373 ALA A CA 1
ATOM 2877 C C . ALA A 1 373 ? 18.993 1.238 -55.840 1.00 96.25 373 ALA A C 1
ATOM 2879 O O . ALA A 1 373 ? 19.143 0.857 -56.999 1.00 96.25 373 ALA A O 1
ATOM 2880 N N . SER A 1 374 ? 19.915 1.991 -55.229 1.00 96.75 374 SER A N 1
ATOM 2881 C CA . SER A 1 374 ? 21.137 2.439 -55.903 1.00 96.75 374 SER A CA 1
ATOM 2882 C C . SER A 1 374 ? 22.034 1.269 -56.315 1.00 96.75 374 SER A C 1
ATOM 2884 O O . SER A 1 374 ? 22.629 1.293 -57.393 1.00 96.75 374 SER A O 1
ATOM 2886 N N . LEU A 1 375 ? 22.142 0.228 -55.487 1.00 96.19 375 LEU A N 1
ATOM 2887 C CA . LEU A 1 375 ? 22.915 -0.963 -55.820 1.00 96.19 375 LEU A CA 1
ATOM 2888 C C . LEU A 1 375 ? 22.264 -1.747 -56.967 1.00 96.19 375 LEU A C 1
ATOM 2890 O O . LEU A 1 375 ? 22.977 -2.178 -57.871 1.00 96.19 375 LEU A O 1
ATOM 2894 N N . ALA A 1 376 ? 20.936 -1.881 -56.974 1.00 96.25 376 ALA A N 1
ATOM 2895 C CA . ALA A 1 376 ? 20.194 -2.511 -58.064 1.00 96.25 376 ALA A CA 1
ATOM 2896 C C . ALA A 1 376 ? 20.389 -1.763 -59.395 1.00 96.25 376 ALA A C 1
ATOM 2898 O O . ALA A 1 376 ? 20.746 -2.387 -60.399 1.00 96.25 376 ALA A O 1
ATOM 2899 N N . ASP A 1 377 ? 20.264 -0.433 -59.386 1.00 96.81 377 ASP A N 1
ATOM 2900 C CA . ASP A 1 377 ? 20.508 0.416 -60.557 1.00 96.81 377 ASP A CA 1
ATOM 2901 C C . ASP A 1 377 ? 21.953 0.279 -61.053 1.00 96.81 377 ASP A C 1
ATOM 2903 O O . ASP A 1 377 ? 22.202 0.083 -62.245 1.00 96.81 377 ASP A O 1
ATOM 2907 N N . ASN A 1 378 ? 22.928 0.308 -60.138 1.00 95.94 378 ASN A N 1
ATOM 2908 C CA . ASN A 1 378 ? 24.334 0.119 -60.482 1.00 95.94 378 ASN A CA 1
ATOM 2909 C C . ASN A 1 378 ? 24.581 -1.259 -61.108 1.00 95.94 378 ASN A C 1
ATOM 2911 O O . ASN A 1 378 ? 25.282 -1.347 -62.116 1.00 95.94 378 ASN A O 1
ATOM 2915 N N . VAL A 1 379 ? 23.995 -2.333 -60.568 1.00 96.19 379 VAL A N 1
ATOM 2916 C CA . VAL A 1 379 ? 24.099 -3.687 -61.139 1.00 96.19 379 VAL A CA 1
ATOM 2917 C C . VAL A 1 379 ? 23.497 -3.740 -62.544 1.00 96.19 379 VAL A C 1
ATOM 2919 O O . VAL A 1 379 ? 24.115 -4.316 -63.442 1.00 96.19 379 VAL A O 1
ATOM 2922 N N . GLN A 1 380 ? 22.351 -3.096 -62.775 1.00 96.00 380 GLN A N 1
ATOM 2923 C CA . GLN A 1 380 ? 21.743 -3.015 -64.105 1.00 96.00 380 GLN A CA 1
ATOM 2924 C C . GLN A 1 380 ? 22.638 -2.247 -65.091 1.00 96.00 380 GLN A C 1
ATOM 2926 O O . GLN A 1 380 ? 22.842 -2.690 -66.227 1.00 96.00 380 GLN A O 1
ATOM 2931 N N . ILE A 1 381 ? 23.233 -1.133 -64.654 1.00 96.25 381 ILE A N 1
ATOM 2932 C CA . ILE A 1 381 ? 24.201 -0.369 -65.447 1.00 96.25 381 ILE A CA 1
ATOM 2933 C C . ILE A 1 381 ? 25.422 -1.238 -65.767 1.00 96.25 381 ILE A C 1
ATOM 2935 O O . ILE A 1 381 ? 25.808 -1.328 -66.934 1.00 96.25 381 ILE A O 1
ATOM 2939 N N . PHE A 1 382 ? 25.997 -1.937 -64.783 1.00 95.69 382 PHE A N 1
ATOM 2940 C CA . PHE A 1 382 ? 27.113 -2.863 -65.000 1.00 95.69 382 PHE A CA 1
ATOM 2941 C C . PHE A 1 382 ? 26.759 -3.964 -66.000 1.00 95.69 382 PHE A C 1
ATOM 2943 O O . PHE A 1 382 ? 27.543 -4.223 -66.912 1.00 95.69 382 PHE A O 1
ATOM 2950 N N . GLN A 1 383 ? 25.573 -4.564 -65.893 1.00 95.38 383 GLN A N 1
ATOM 2951 C CA . GLN A 1 383 ? 25.109 -5.578 -66.835 1.00 95.38 383 GLN A CA 1
ATOM 2952 C C . GLN A 1 383 ? 24.994 -5.010 -68.255 1.00 95.38 383 GLN A C 1
ATOM 2954 O O . GLN A 1 383 ? 25.482 -5.622 -69.206 1.00 95.38 383 GLN A O 1
ATOM 2959 N N . SER A 1 384 ? 24.423 -3.812 -68.407 1.00 96.25 384 SER A N 1
ATOM 2960 C CA . SER A 1 384 ? 24.316 -3.144 -69.708 1.00 96.25 384 SER A CA 1
ATOM 2961 C C . SER A 1 384 ? 25.690 -2.820 -70.310 1.00 96.25 384 SER A C 1
ATOM 2963 O O . SER A 1 384 ? 25.915 -3.059 -71.497 1.00 96.25 384 SER A O 1
ATOM 2965 N N . ASN A 1 385 ? 26.643 -2.369 -69.490 1.00 95.56 385 ASN A N 1
ATOM 2966 C CA . ASN A 1 385 ? 28.011 -2.074 -69.909 1.00 95.56 385 ASN A CA 1
ATOM 2967 C C . ASN A 1 385 ? 28.756 -3.343 -70.342 1.00 95.56 385 ASN A C 1
ATOM 2969 O O . ASN A 1 385 ? 29.437 -3.330 -71.368 1.00 95.56 385 ASN A O 1
ATOM 2973 N N . ILE A 1 386 ? 28.599 -4.451 -69.609 1.00 95.56 386 ILE A N 1
ATOM 2974 C CA . ILE A 1 386 ? 29.175 -5.753 -69.976 1.00 95.56 386 ILE A CA 1
ATOM 2975 C C . ILE A 1 386 ? 28.602 -6.228 -71.316 1.00 95.56 386 ILE A C 1
ATOM 2977 O O . ILE A 1 386 ? 29.371 -6.593 -72.200 1.00 95.56 386 ILE A O 1
ATOM 2981 N N . LEU A 1 387 ? 27.282 -6.146 -71.519 1.00 94.81 387 LEU A N 1
ATOM 2982 C CA . LEU A 1 387 ? 26.651 -6.509 -72.796 1.00 94.81 387 LEU A CA 1
ATOM 2983 C C . LEU A 1 387 ? 27.134 -5.629 -73.958 1.00 94.81 387 LEU A C 1
ATOM 2985 O O . LEU A 1 387 ? 27.317 -6.112 -75.076 1.00 94.81 387 LEU A O 1
ATOM 2989 N N . GLN A 1 388 ? 27.349 -4.332 -73.727 1.00 95.25 388 GLN A N 1
ATOM 2990 C CA . GLN A 1 388 ? 27.913 -3.442 -74.743 1.00 95.25 388 GLN A CA 1
ATOM 2991 C C . GLN A 1 388 ? 29.362 -3.806 -75.084 1.00 95.25 388 GLN A C 1
ATOM 2993 O O . GLN A 1 388 ? 29.730 -3.797 -76.262 1.00 95.25 388 GLN A O 1
ATOM 2998 N N . LEU A 1 389 ? 30.184 -4.135 -74.084 1.00 94.69 389 LEU A N 1
ATOM 2999 C CA . LEU A 1 389 ? 31.558 -4.595 -74.291 1.00 94.69 389 LEU A CA 1
ATOM 3000 C C . LEU A 1 389 ? 31.600 -5.922 -75.051 1.00 94.69 389 LEU A C 1
ATOM 3002 O O . LEU A 1 389 ? 32.380 -6.044 -75.993 1.00 94.69 389 LEU A O 1
ATOM 3006 N N . ASP A 1 390 ? 30.731 -6.867 -74.704 1.00 94.81 390 ASP A N 1
ATOM 3007 C CA . ASP A 1 390 ? 30.647 -8.171 -75.361 1.00 94.81 390 ASP A CA 1
ATOM 3008 C C . ASP A 1 390 ? 30.224 -8.035 -76.831 1.00 94.81 390 ASP A C 1
ATOM 3010 O O . ASP A 1 390 ? 30.897 -8.529 -77.733 1.00 94.81 390 ASP A O 1
ATOM 3014 N N . ASN A 1 391 ? 29.208 -7.210 -77.113 1.00 94.19 391 ASN A N 1
ATOM 3015 C CA . ASN A 1 391 ? 28.820 -6.870 -78.486 1.00 94.19 391 ASN A CA 1
ATOM 3016 C C . ASN A 1 391 ? 29.963 -6.226 -79.288 1.00 94.19 391 ASN A C 1
ATOM 3018 O O . ASN A 1 391 ? 30.108 -6.474 -80.488 1.00 94.19 391 ASN A O 1
ATOM 3022 N N . ARG A 1 392 ? 30.779 -5.370 -78.657 1.00 94.44 392 ARG A N 1
ATOM 3023 C CA . ARG A 1 392 ? 31.951 -4.761 -79.308 1.00 94.44 392 ARG A CA 1
ATOM 3024 C C . ARG A 1 392 ? 33.050 -5.790 -79.567 1.00 94.44 392 ARG A C 1
ATOM 3026 O O . ARG A 1 392 ? 33.628 -5.761 -80.651 1.00 94.44 392 ARG A O 1
ATOM 3033 N N . MET A 1 393 ? 33.313 -6.697 -78.626 1.00 92.38 393 MET A N 1
ATOM 3034 C CA . MET A 1 393 ? 34.257 -7.802 -78.819 1.00 92.38 393 MET A CA 1
ATOM 3035 C C . MET A 1 393 ? 33.798 -8.741 -79.934 1.00 92.38 393 MET A C 1
ATOM 3037 O O . MET A 1 393 ? 34.584 -9.033 -80.830 1.00 92.38 393 MET A O 1
ATOM 3041 N N . ALA A 1 394 ? 32.520 -9.122 -79.962 1.00 91.38 394 ALA A N 1
ATOM 3042 C CA . ALA A 1 394 ? 31.949 -9.945 -81.024 1.00 91.38 394 ALA A CA 1
ATOM 3043 C C . ALA A 1 394 ? 32.109 -9.296 -82.411 1.00 91.38 394 ALA A C 1
ATOM 3045 O O . ALA A 1 394 ? 32.526 -9.958 -83.359 1.00 91.38 394 ALA A O 1
ATOM 3046 N N . LYS A 1 395 ? 31.867 -7.980 -82.534 1.00 91.06 395 LYS A N 1
ATOM 3047 C CA . LYS A 1 395 ? 32.116 -7.238 -83.785 1.00 91.06 395 LYS A CA 1
ATOM 3048 C C . LYS A 1 395 ? 33.589 -7.268 -84.202 1.00 91.06 395 LYS A C 1
ATOM 3050 O O . LYS A 1 395 ? 33.871 -7.445 -85.383 1.00 91.06 395 LYS A O 1
ATOM 3055 N N . LEU A 1 396 ? 34.522 -7.107 -83.262 1.00 89.19 396 LEU A N 1
ATOM 3056 C CA . LEU A 1 396 ? 35.961 -7.180 -83.551 1.00 89.19 396 LEU A CA 1
ATOM 3057 C C . LEU A 1 396 ? 36.409 -8.591 -83.951 1.00 89.19 396 LEU A C 1
ATOM 3059 O O . LEU A 1 396 ? 37.266 -8.728 -84.821 1.00 89.19 396 LEU A O 1
ATOM 3063 N N . LEU A 1 397 ? 35.821 -9.632 -83.361 1.00 85.19 397 LEU A N 1
ATOM 3064 C CA . LEU A 1 397 ? 36.073 -11.023 -83.742 1.00 85.19 397 LEU A CA 1
ATOM 3065 C C . LEU A 1 397 ? 35.493 -11.355 -85.125 1.00 85.19 397 LEU A C 1
ATOM 3067 O O . LEU A 1 397 ? 36.135 -12.062 -85.894 1.00 85.19 397 LEU A O 1
ATOM 3071 N N . ALA A 1 398 ? 34.333 -10.802 -85.486 1.00 82.88 398 ALA A N 1
ATOM 3072 C CA . ALA A 1 398 ? 33.763 -10.961 -86.826 1.00 82.88 398 ALA A CA 1
ATOM 3073 C C . ALA A 1 398 ? 34.621 -10.265 -87.902 1.00 82.88 398 ALA A C 1
ATOM 3075 O O . ALA A 1 398 ? 34.983 -10.887 -88.894 1.00 82.88 398 ALA A O 1
ATOM 3076 N N . LEU A 1 399 ? 35.043 -9.015 -87.665 1.00 79.56 399 LEU A N 1
ATOM 3077 C CA . LEU A 1 399 ? 36.028 -8.314 -88.514 1.00 79.56 399 LEU A CA 1
ATOM 3078 C C . LEU A 1 399 ? 37.405 -9.009 -88.533 1.00 79.56 399 LEU A C 1
ATOM 3080 O O . LEU A 1 399 ? 38.150 -8.879 -89.500 1.00 79.56 399 LEU A O 1
ATOM 3084 N N . SER A 1 400 ? 37.704 -9.736 -87.456 1.00 73.56 400 SER A N 1
ATOM 3085 C CA . SER A 1 400 ? 38.731 -10.770 -87.293 1.00 73.56 400 SER A CA 1
ATOM 3086 C C . SER A 1 400 ? 38.882 -11.743 -88.443 1.00 73.56 400 SER A C 1
ATOM 3088 O O . SER A 1 400 ? 39.954 -11.955 -88.994 1.00 73.56 400 SER A O 1
ATOM 3090 N N . SER A 1 401 ? 37.746 -12.385 -88.696 1.00 66.94 401 SER A N 1
ATOM 3091 C CA . SER A 1 401 ? 37.610 -13.612 -89.469 1.00 66.94 401 SER A CA 1
ATOM 3092 C C . SER A 1 401 ? 37.381 -13.366 -90.962 1.00 66.94 401 SER A C 1
ATOM 3094 O O . SER A 1 401 ? 37.467 -14.317 -91.732 1.00 66.94 401 SER A O 1
ATOM 3096 N N . ASP A 1 402 ? 37.068 -12.128 -91.354 1.00 58.00 402 ASP A N 1
ATOM 3097 C CA . ASP A 1 402 ? 36.846 -11.701 -92.746 1.00 58.00 402 ASP A CA 1
ATOM 3098 C C . ASP A 1 402 ? 38.116 -11.128 -93.417 1.00 58.00 402 ASP A C 1
ATOM 3100 O O . ASP A 1 402 ? 38.070 -10.650 -94.554 1.00 58.00 402 ASP A O 1
ATOM 3104 N N . ARG A 1 403 ? 39.260 -11.160 -92.723 1.00 46.22 403 ARG A N 1
ATOM 3105 C CA . ARG A 1 403 ? 40.602 -10.906 -93.273 1.00 46.22 403 ARG A CA 1
ATOM 3106 C C . ARG A 1 403 ? 41.426 -12.178 -93.225 1.00 46.22 403 ARG A C 1
ATOM 3108 O O . ARG A 1 403 ? 42.228 -12.355 -94.169 1.00 46.22 403 ARG A O 1
#

Organism: NCBI:txid622444

Sequence (403 aa):
MSSEVFETPEPEESFEPYRAVNTSARQSRTGVCANPEVEAYFHDKSLIELDEQAMPVKQAFEVFMGKVYKPTLSKLTEYEFSASRDSSKTILESPLARFMRLSLEIKELEADLMLLATDAEQKKHKLNLSALEKNAACQPFLRTGTAGADAALSLQKDLTTKFFQQIDAFKRHQQKQTNVHAFSEGAPIVYEIYSNGELNAVDSDAKTRVSKLEARITALEKAIGNYQGQELRLDGLCSLSGATSVDLTSTVAQLEQRVALMSEKNLDAVKTRTTALVRELTLLTKLKQSPSVQGALNSRAGQVQIQKIHDQLSSLDTVAASVPAIVDRLISLKSVHDEVLNVTARVGKIERTQASLIELLDSDAALLANVEASLADNVQIFQSNILQLDNRMAKLLALSSDR

Secondary structure (DSSP, 8-state):
---S--PPPPP---------------------------------TTSS--------HHHHHHHHTT----------------------------HHHHHHHHHHHHHHHHHHHHHHHHHHHHHHHHHHHHHHHT-TTTHHHHS-SS-HHHHHHHHHHHHHHHHHHHHHHHHHHHHHSTTS----------------S-TTHHHHHHHHHHHHHHHHHHHHHHHH----SSS---TTTGGG---SS--HHHHHHHHHHHHHHTSHHHHHHHHHHHHHHHHHHHHHHHHHTSHHHHTTTTTHHHHHHHHHHHHHHHHHHHHHHHHHHHHHHHHHHHHHHHHHHHHHHHHHHHHHHHHHHHHHHHHHHHHHHHHHHHHHHHHHHHHHHHHHHHHHHHHHHHHHHT-

InterPro domains:
  IPR028133 Dynamitin [PF04912] (4-396)
  IPR028133 Dynamitin [PTHR15346] (4-398)

Foldseek 3Di:
DPPPDDDDPDPPPPPDPDDPDPPPDDDDDDDDDDDDDDPPPDPPVPPDPDPPPPDDPVNVVVVCVPDDDDDDDDDDDDDDDDDDDDDDDPDPDDPVRVVVVVVVVVVVVVVVVVVVVVVVVVVVVVVVVVVLVPDPVNVVVVVCPPCPVVVVVVVVVVVVVVVVVVVVVVVVVVVVPVPDDDPDDPPPPDDDDDDPPVPCPVVVVVVVVVVVVVVVVVVVCVVVDVPPDDDPCPPPDPPPDVDPDPDPVNVVVVVVVVVVCPPPVNVVVVVVVVVVVVVVVVVVVVVCPDPVNVVVVVVVVVVVVVVVVVVVVVVVVVVVVCVVVVVVVCVVCVVVVVVVVVVVVVVVVVVVVVVVVVVVVVVVVVVVVVVVVVVVVVVVVVVVVVVVVVVVVVVVVVVVVVD